Protein 4WKA (pdb70)

Organism: Homo sapiens (NCBI:txid9606)

Secondary structure (DSSP, 8-state):
-EEEEEEETTGGGS-GGG---GGG--TTT-SEEEEEEEEEETTEEE--STTHHHHHHHHHHHHHH-TT-EEEEEEE-TTT-SHHHHHHHTSHHHHHHHHHHHHHHHHHHT-SEEEEE-S-TTSTT--TTHHHHHHHHHHHHHHHHHHHHHHH-SPPPEEEEEEE-SHHHHHHH--HHHHHTT-SEEEEE---SS-TTSSB---SS-SS--TT--GGGGG-SHHHHHHHHHHTT--GGGEEEEEESEEEEEEES-TT--STT-BEEEEPPPPTTT--TTEEEHHHHTT-TT-EEEEETTTTEEEEEETTEEEE---HHHHHHHHHHHHHTT-SEEEEE-GGGS-TTSSSSSS-SSHHHHHHHHHTT----

Structure (mmCIF, N/CA/C/O backbone):
data_4WKA
#
_entry.id   4WKA
#
_cell.length_a   85.327
_cell.length_b   103.701
_cell.length_c   41.688
_cell.angle_alpha   90.00
_cell.angle_beta   90.00
_cell.angle_gamma   90.00
#
_symmetry.space_group_name_H-M   'P 21 21 2'
#
loop_
_entity.id
_entity.type
_entity.pdbx_description
1 polymer Chitotriosidase-1
2 non-polymer 'L(+)-TARTARIC ACID'
3 water water
#
loop_
_atom_site.group_PDB
_atom_site.id
_atom_site.type_symbol
_atom_site.label_atom_id
_atom_site.label_alt_id
_atom_site.label_comp_id
_atom_site.label_asym_id
_atom_site.label_entity_id
_atom_site.label_seq_id
_atom_site.pdbx_PDB_ins_code
_atom_site.Cartn_x
_atom_site.Cartn_y
_atom_site.Cartn_z
_atom_site.occupancy
_atom_site.B_iso_or_equiv
_atom_site.auth_seq_id
_atom_site.auth_comp_id
_atom_site.auth_asym_id
_atom_site.auth_atom_id
_atom_site.pdbx_PDB_model_num
ATOM 1 N N . ALA A 1 1 ? 20.300 26.226 0.802 1.00 13.94 22 ALA A N 1
ATOM 2 C CA . ALA A 1 1 ? 19.913 26.850 2.057 1.00 11.48 22 ALA A CA 1
ATOM 3 C C . ALA A 1 1 ? 18.508 26.427 2.434 1.00 9.98 22 ALA A C 1
ATOM 4 O O . ALA A 1 1 ? 17.651 26.257 1.573 1.00 11.45 22 ALA A O 1
ATOM 10 N N . LYS A 1 2 ? 18.277 26.297 3.738 1.00 8.15 23 LYS A N 1
ATOM 11 C CA . LYS A 1 2 ? 16.948 26.118 4.294 1.00 8.11 23 LYS A CA 1
ATOM 12 C C . LYS A 1 2 ? 16.451 27.395 4.951 1.00 6.79 23 LYS A C 1
ATOM 13 O O . LYS A 1 2 ? 17.236 28.166 5.514 1.00 7.25 23 LYS A O 1
ATOM 32 N N . LEU A 1 3 ? 15.133 27.570 4.905 1.00 6.55 24 LEU A N 1
ATOM 33 C CA . LEU A 1 3 ? 14.437 28.567 5.711 1.00 6.34 24 LEU A CA 1
ATOM 34 C C . LEU A 1 3 ? 13.325 27.800 6.430 1.00 5.96 24 LEU A C 1
ATOM 35 O O . LEU A 1 3 ? 12.337 27.396 5.817 1.00 6.59 24 LEU A O 1
ATOM 51 N N . VAL A 1 4 ? 13.550 27.570 7.717 1.00 6.00 25 VAL A N 1
ATOM 52 C CA . VAL A 1 4 ? 12.686 26.746 8.560 1.00 5.82 25 VAL A CA 1
ATOM 53 C C . VAL A 1 4 ? 11.807 27.679 9.366 1.00 5.84 25 VAL A C 1
ATOM 54 O O . VAL A 1 4 ? 12.320 28.510 10.097 1.00 7.59 25 VAL A O 1
ATOM 67 N N . CYS A 1 5 ? 10.493 27.549 9.258 1.00 5.80 26 CYS A N 1
ATOM 68 C CA . CYS A 1 5 ? 9.586 28.486 9.930 1.00 5.83 26 CYS A CA 1
ATOM 69 C C . CYS A 1 5 ? 8.623 27.754 10.831 1.00 5.73 26 CYS A C 1
ATOM 70 O O . CYS A 1 5 ? 7.998 26.788 10.388 1.00 6.38 26 CYS A O 1
ATOM 77 N N . TYR A 1 6 ? 8.452 28.251 12.052 1.00 5.70 27 TYR A N 1
ATOM 78 C CA . TYR A 1 6 ? 7.467 27.687 12.964 1.00 5.69 27 TYR A CA 1
ATOM 79 C C . TYR A 1 6 ? 6.113 28.389 12.833 1.00 5.57 27 TYR A C 1
ATOM 80 O O . TYR A 1 6 ? 6.002 29.614 12.905 1.00 6.50 27 TYR A O 1
ATOM 98 N N . PHE A 1 7 ? 5.092 27.551 12.689 1.00 5.88 28 PHE A N 1
ATOM 99 C CA . PHE A 1 7 ? 3.679 27.879 12.877 1.00 5.96 28 PHE A CA 1
ATOM 100 C C . PHE A 1 7 ? 3.307 27.533 14.312 1.00 6.00 28 PHE A C 1
ATOM 101 O O . PHE A 1 7 ? 3.778 26.526 14.835 1.00 6.60 28 PHE A O 1
ATOM 118 N N . THR A 1 8 ? 2.458 28.347 14.940 1.00 6.03 29 THR A N 1
ATOM 119 C CA . THR A 1 8 ? 1.995 28.030 16.285 1.00 5.86 29 THR A CA 1
ATOM 120 C C . THR A 1 8 ? 0.477 27.889 16.283 1.00 6.17 29 THR A C 1
ATOM 121 O O . THR A 1 8 ? -0.236 28.717 15.717 1.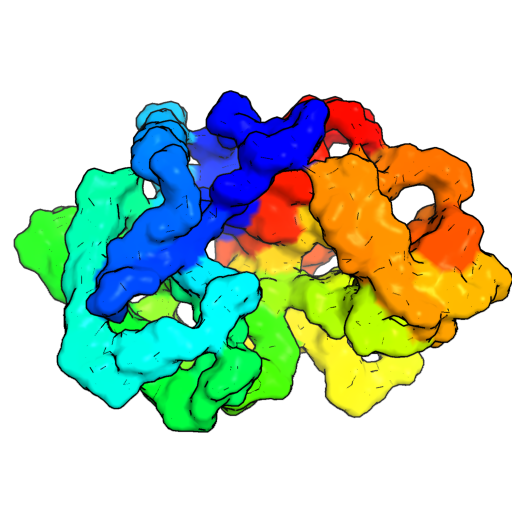00 6.76 29 THR A O 1
ATOM 132 N N . ASN A 1 9 ? -0.005 26.825 16.935 1.00 6.41 30 ASN A N 1
ATOM 133 C CA . ASN A 1 9 ? -1.423 26.480 16.887 1.00 6.62 30 ASN A CA 1
ATOM 134 C C . ASN A 1 9 ? -2.273 27.214 17.920 1.00 6.77 30 ASN A C 1
ATOM 135 O O . ASN A 1 9 ? -3.459 26.930 18.049 1.00 7.44 30 ASN A O 1
ATOM 146 N N . TRP A 1 10 ? -1.685 28.218 18.579 1.00 6.94 31 TRP A N 1
ATOM 147 C CA . TRP A 1 10 ? -2.432 29.111 19.452 1.00 7.12 31 TRP A CA 1
ATOM 148 C C . TRP A 1 10 ? -2.533 30.535 18.897 1.00 7.07 31 TRP A C 1
ATOM 149 O O . TRP A 1 10 ? -3.246 31.367 19.463 1.00 7.52 31 TRP A O 1
ATOM 160 N N . ALA A 1 11 ? -1.843 30.839 17.798 1.00 6.84 32 ALA A N 1
ATOM 161 C CA . ALA A 1 11 ? -1.907 32.175 17.226 1.00 7.16 32 ALA A CA 1
ATOM 162 C C . ALA A 1 11 ? -3.307 32.490 16.684 1.00 7.18 32 ALA A C 1
ATOM 163 O O . ALA A 1 11 ? -3.689 33.664 16.597 1.00 7.62 32 ALA A O 1
ATOM 170 N N . GLN A 1 12 ? -4.071 31.444 16.373 1.00 7.08 33 GLN A N 1
ATOM 171 C CA . GLN A 1 12 ? -5.459 31.577 15.938 1.00 7.51 33 GLN A CA 1
ATOM 172 C C . GLN A 1 12 ? -6.359 32.192 16.997 1.00 7.65 33 GLN A C 1
ATOM 173 O O . GLN A 1 12 ? -7.486 32.569 16.678 1.00 8.69 33 GLN A O 1
ATOM 187 N N . TYR A 1 13 ? -5.895 32.294 18.240 1.00 7.85 34 TYR A N 1
ATOM 188 C CA . TYR A 1 13 ? -6.722 32.805 19.326 1.00 8.29 34 TYR A CA 1
ATOM 189 C C . TYR A 1 13 ? -6.443 34.255 19.665 1.00 9.14 34 TYR A C 1
ATOM 190 O O . TYR A 1 13 ? -7.113 34.811 20.530 1.00 10.60 34 TYR A O 1
ATOM 208 N N . ARG A 1 14 ? -5.484 34.887 18.989 1.00 8.50 35 ARG A N 1
ATOM 209 C CA . ARG A 1 14 ? -5.275 36.317 19.170 1.00 8.83 35 ARG A CA 1
ATOM 210 C C . ARG A 1 14 ? -6.396 37.092 18.485 1.00 9.40 35 ARG A C 1
ATOM 211 O O . ARG A 1 14 ? -7.058 36.590 17.584 1.00 10.59 35 ARG A O 1
ATOM 232 N N . GLN A 1 15 ? -6.589 38.326 18.922 1.00 10.11 36 GLN A N 1
ATOM 233 C CA . GLN A 1 15 ? -7.701 39.135 18.447 1.00 10.88 36 GLN A CA 1
ATOM 234 C C . GLN A 1 15 ? -7.324 40.010 17.261 1.00 11.15 36 GLN A C 1
ATOM 235 O O . GLN A 1 15 ? -6.157 40.332 17.025 1.00 11.31 36 GLN A O 1
ATOM 249 N N . GLY A 1 16 ? -8.351 40.416 16.529 1.00 11.97 37 GLY A N 1
ATOM 250 C CA . GLY A 1 16 ? -8.200 41.415 15.499 1.00 12.64 37 GLY A CA 1
ATOM 251 C C . GLY A 1 16 ? -7.223 40.991 14.428 1.00 12.09 37 GLY A C 1
ATOM 252 O O . GLY A 1 16 ? -7.179 39.829 14.018 1.00 12.17 37 GLY A O 1
ATOM 256 N N A GLU A 1 17 ? -6.424 41.959 13.991 0.48 12.27 38 GLU A N 1
ATOM 257 N N B GLU A 1 17 ? -6.424 41.934 13.944 0.52 12.16 38 GLU A N 1
ATOM 258 C CA A GLU A 1 17 ? -5.490 41.768 12.897 0.48 12.11 38 GLU A CA 1
ATOM 259 C CA B GLU A 1 17 ? -5.550 41.638 12.821 0.52 11.85 38 GLU A CA 1
ATOM 260 C C A GLU A 1 17 ? -4.405 40.751 13.239 0.48 10.86 38 GLU A C 1
ATOM 261 C C B GLU A 1 17 ? -4.324 40.812 13.229 0.52 11.07 38 GLU A C 1
ATOM 262 O O A GLU A 1 17 ? -3.816 40.147 12.339 0.48 10.43 38 GLU A O 1
ATOM 263 O O B GLU A 1 17 ? -3.553 40.401 12.359 0.52 11.26 38 GLU A O 1
ATOM 286 N N . ALA A 1 18 ? -4.143 40.572 14.531 1.00 10.19 39 ALA A N 1
ATOM 287 C CA . ALA A 1 18 ? -3.095 39.671 14.995 1.00 9.32 39 ALA A CA 1
ATOM 288 C C . ALA A 1 18 ? -3.509 38.204 14.929 1.00 8.57 39 ALA A C 1
ATOM 289 O O . ALA A 1 18 ? -2.677 37.321 15.113 1.00 8.51 39 ALA A O 1
ATOM 297 N N . ARG A 1 19 ? -4.788 37.926 14.684 1.00 8.72 40 ARG A N 1
ATOM 298 C CA . ARG A 1 19 ? -5.248 36.548 14.600 1.00 8.58 40 ARG A CA 1
ATOM 299 C C . ARG A 1 19 ? -4.627 35.888 13.380 1.00 8.47 40 ARG A C 1
ATOM 300 O O . ARG A 1 19 ? -4.752 36.390 12.270 1.00 9.91 40 ARG A O 1
ATOM 321 N N . PHE A 1 20 ? -3.954 34.757 13.580 1.00 8.13 41 PHE A N 1
ATOM 322 C CA . PHE A 1 20 ? -3.288 34.051 12.492 1.00 8.01 41 PHE A CA 1
ATOM 323 C C . PHE A 1 20 ? -4.149 32.871 12.083 1.00 8.34 41 PHE A C 1
ATOM 324 O O . PHE A 1 20 ? -4.395 31.975 12.895 1.00 8.90 41 PHE A O 1
ATOM 341 N N . LEU A 1 21 ? -4.603 32.891 10.839 1.00 9.12 42 LEU A N 1
ATOM 342 C CA . LEU A 1 21 ? -5.513 31.877 10.313 1.00 9.71 42 LEU A CA 1
ATOM 343 C C . LEU A 1 21 ? -4.867 31.178 9.121 1.00 9.58 42 LEU A C 1
ATOM 344 O O . LEU A 1 21 ? -3.847 31.618 8.603 1.00 9.08 42 LEU A O 1
ATOM 360 N N . PRO A 1 22 ? -5.456 30.078 8.663 1.00 10.39 43 PRO A N 1
ATOM 361 C CA . PRO A 1 22 ? -4.843 29.364 7.542 1.00 11.28 43 PRO A CA 1
ATOM 362 C C . PRO A 1 22 ? -4.603 30.213 6.308 1.00 11.01 43 PRO A C 1
ATOM 363 O O . PRO A 1 22 ? -3.623 29.972 5.616 1.00 11.17 43 PRO A O 1
ATOM 374 N N . LYS A 1 23 ? -5.457 31.193 6.044 1.00 11.39 44 LYS A N 1
ATOM 375 C CA . LYS A 1 23 ? -5.264 32.061 4.892 1.00 12.23 44 LYS A CA 1
ATOM 376 C C . LYS A 1 23 ? -3.947 32.836 4.957 1.00 11.24 44 LYS A C 1
ATOM 377 O O . LYS A 1 23 ? -3.471 33.333 3.941 1.00 12.66 44 LYS A O 1
ATOM 396 N N A ASP A 1 24 ? -3.373 32.942 6.154 0.99 9.99 45 ASP A N 1
ATOM 397 N N B ASP A 1 24 ? -3.368 32.930 6.149 0.01 10.91 45 ASP A N 1
ATOM 398 C CA A ASP A 1 24 ? -2.135 33.680 6.334 0.99 9.81 45 ASP A CA 1
ATOM 399 C CA B ASP A 1 24 ? -2.134 33.684 6.343 0.01 10.62 45 ASP A CA 1
ATOM 400 C C A ASP A 1 24 ? -0.899 32.852 6.044 0.99 9.78 45 ASP A C 1
ATOM 401 C C B ASP A 1 24 ? -0.892 32.857 6.009 0.01 10.34 45 ASP A C 1
ATOM 402 O O A ASP A 1 24 ? 0.199 33.401 5.969 0.99 11.04 45 ASP A O 1
ATOM 403 O O B ASP A 1 24 ? 0.203 33.404 5.873 0.01 10.34 45 ASP A O 1
ATOM 420 N N . LEU A 1 25 ? -1.063 31.544 5.879 1.00 10.04 46 LEU A N 1
ATOM 421 C CA . LEU A 1 25 ? 0.033 30.675 5.487 1.00 10.44 46 LEU A CA 1
ATOM 422 C C . LEU A 1 25 ? 0.395 30.934 4.039 1.00 10.77 46 LEU A C 1
ATOM 423 O O . LEU A 1 25 ? -0.479 31.045 3.182 1.00 12.56 46 LEU A O 1
ATOM 440 N N . ASP A 1 26 ? 1.681 31.054 3.780 1.00 9.76 47 ASP A N 1
ATOM 441 C CA . ASP A 1 26 ? 2.197 31.240 2.437 1.00 9.92 47 ASP A CA 1
ATOM 442 C C . ASP A 1 26 ? 2.992 29.994 2.076 1.00 9.72 47 ASP A C 1
ATOM 443 O O . ASP A 1 26 ? 4.034 29.746 2.661 1.00 9.92 47 ASP A O 1
ATOM 452 N N . PRO A 1 27 ? 2.515 29.210 1.102 1.00 9.79 48 PRO A N 1
ATOM 453 C CA . PRO A 1 27 ? 3.192 27.946 0.790 1.00 10.04 48 PRO A CA 1
ATOM 454 C C . PRO A 1 27 ? 4.644 28.072 0.348 1.00 9.40 48 PRO A C 1
ATOM 455 O O . PRO A 1 27 ? 5.388 27.101 0.463 1.00 10.49 48 PRO A O 1
ATOM 466 N N A SER A 1 28 ? 5.054 29.224 -0.166 0.53 9.56 49 SER A N 1
ATOM 467 N N B SER A 1 28 ? 5.023 29.249 -0.141 0.47 9.39 49 SER A N 1
ATOM 468 C CA A SER A 1 28 ? 6.409 29.345 -0.703 0.53 10.17 49 SER A CA 1
ATOM 469 C CA B SER A 1 28 ? 6.328 29.439 -0.760 0.47 9.74 49 SER A CA 1
ATOM 470 C C A SER A 1 28 ? 7.253 30.386 0.033 0.53 8.86 49 SER A C 1
ATOM 471 C C B SER A 1 28 ? 7.280 30.311 0.067 0.47 8.50 49 SER A C 1
ATOM 472 O O A SER A 1 28 ? 8.286 30.824 -0.482 0.53 9.42 49 SER A O 1
ATOM 473 O O B SER A 1 28 ? 8.427 30.518 -0.333 0.47 8.47 49 SER A O 1
ATOM 488 N N . LEU A 1 29 ? 6.843 30.764 1.240 1.00 8.20 50 LEU A N 1
ATOM 489 C CA . LEU A 1 2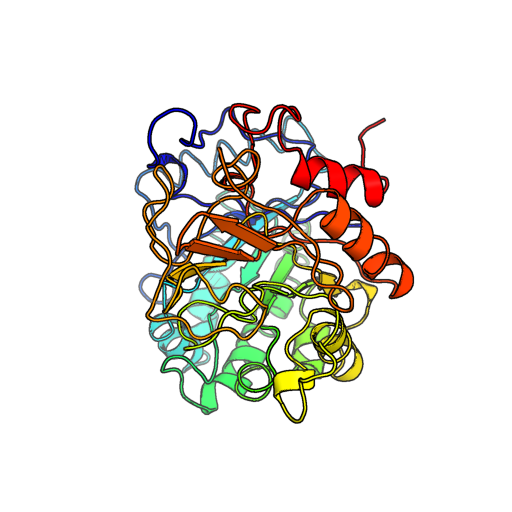9 ? 7.669 31.637 2.074 1.00 7.99 50 LEU A CA 1
ATOM 490 C C . LEU A 1 29 ? 8.915 30.917 2.612 1.00 7.68 50 LEU A C 1
ATOM 491 O O . LEU A 1 29 ? 10.007 31.486 2.627 1.00 8.36 50 LEU A O 1
ATOM 508 N N . CYS A 1 30 ? 8.724 29.686 3.083 1.00 7.64 51 CYS A N 1
ATOM 509 C CA . CYS A 1 30 ? 9.762 28.905 3.738 1.00 7.41 51 CYS A CA 1
ATOM 510 C C . CYS A 1 30 ? 9.997 27.603 2.977 1.00 7.51 51 CYS A C 1
ATOM 511 O O . CYS A 1 30 ? 9.150 27.166 2.199 1.00 9.45 51 CYS A O 1
ATOM 518 N N . THR A 1 31 ? 11.136 26.966 3.233 1.00 7.04 52 THR A N 1
ATOM 519 C CA . THR A 1 31 ? 11.414 25.656 2.667 1.00 7.29 52 THR A CA 1
ATOM 520 C C . THR A 1 31 ? 10.867 24.529 3.541 1.00 6.89 52 THR A C 1
ATOM 521 O O . THR A 1 31 ? 10.537 23.452 3.037 1.00 7.52 52 THR A O 1
ATOM 532 N N . HIS A 1 32 ? 10.820 24.771 4.843 1.00 6.72 53 HIS A N 1
ATOM 533 C CA . HIS A 1 32 ? 10.386 23.797 5.840 1.00 7.05 53 HIS A CA 1
ATOM 534 C C . HIS A 1 32 ? 9.449 24.530 6.784 1.00 6.82 53 HIS A C 1
ATOM 535 O O . HIS A 1 32 ? 9.797 25.601 7.280 1.00 8.08 53 HIS A O 1
ATOM 550 N N A LEU A 1 33 ? 8.289 23.943 7.038 0.58 6.50 54 LEU A N 1
ATOM 551 N N B LEU A 1 33 ? 8.251 23.979 6.992 0.42 6.51 54 LEU A N 1
ATOM 552 C CA A LEU A 1 33 ? 7.293 24.531 7.905 0.58 6.38 54 LEU A CA 1
ATOM 553 C CA B LEU A 1 33 ? 7.291 24.526 7.954 0.42 6.47 54 LEU A CA 1
ATOM 554 C C A LEU A 1 33 ? 7.123 23.540 9.053 0.58 6.52 54 LEU A C 1
ATOM 555 C C B LEU A 1 33 ? 7.045 23.546 9.073 0.42 6.48 54 LEU A C 1
ATOM 556 O O A LEU A 1 33 ? 6.912 22.354 8.803 0.58 7.16 54 LEU A O 1
ATOM 557 O O B LEU A 1 33 ? 6.609 22.408 8.837 0.42 7.14 54 LEU A O 1
ATOM 588 N N . ILE A 1 34 ? 7.287 24.017 10.293 1.00 6.13 55 ILE A N 1
ATOM 589 C CA . ILE A 1 34 ? 7.196 23.167 11.478 1.00 6.01 55 ILE A CA 1
ATOM 590 C C . ILE A 1 34 ? 5.972 23.584 12.305 1.00 5.75 55 ILE A C 1
ATOM 591 O O . ILE A 1 34 ? 5.794 24.756 12.622 1.00 6.59 55 ILE A O 1
ATOM 608 N N . TYR A 1 35 ? 5.147 22.596 12.627 1.00 5.98 56 TYR A N 1
ATOM 609 C CA . TYR A 1 35 ? 3.905 22.788 13.350 1.00 5.99 56 TYR A CA 1
ATOM 610 C C . TYR A 1 35 ? 4.143 22.677 14.860 1.00 6.00 56 TYR A C 1
ATOM 611 O O . TYR A 1 35 ? 4.429 21.592 15.366 1.00 6.27 56 TYR A O 1
ATOM 629 N N . ALA A 1 36 ? 4.016 23.793 15.568 1.00 5.94 57 ALA A N 1
ATOM 630 C CA . ALA A 1 36 ? 4.152 23.813 17.025 1.00 5.90 57 ALA A CA 1
ATOM 631 C C . ALA A 1 36 ? 2.750 23.862 17.622 1.00 6.42 57 ALA A C 1
ATOM 632 O O . ALA A 1 36 ? 2.019 24.824 17.367 1.00 7.13 57 ALA A O 1
ATOM 639 N N . PHE A 1 37 ? 2.313 22.877 18.406 1.00 7.06 58 PHE A N 1
ATOM 640 C CA . PHE A 1 37 ? 3.029 21.695 18.877 1.00 7.25 58 PHE A CA 1
ATOM 641 C C . PHE A 1 37 ? 2.052 20.529 18.973 1.00 7.60 58 PHE A C 1
ATOM 642 O O . PHE A 1 37 ? 0.852 20.703 19.189 1.00 8.49 58 PHE A O 1
ATOM 659 N N . ALA A 1 38 ? 2.610 19.332 18.861 1.00 7.54 59 ALA A N 1
ATOM 660 C CA . ALA A 1 38 ? 1.991 18.123 19.379 1.00 7.85 59 ALA A CA 1
ATOM 661 C C . ALA A 1 38 ? 2.410 17.930 20.837 1.00 7.76 59 ALA A C 1
ATOM 662 O O . ALA A 1 38 ? 3.380 18.526 21.331 1.00 8.14 59 ALA A O 1
ATOM 669 N N . GLY A 1 39 ? 1.653 17.063 21.499 1.00 8.44 60 GLY A N 1
ATOM 670 C CA . GLY A 1 39 ? 1.918 16.653 22.857 1.00 9.25 60 GLY A CA 1
ATOM 671 C C . GLY A 1 39 ? 2.034 15.154 22.932 1.00 9.24 60 GLY A C 1
ATOM 672 O O . GLY A 1 39 ? 2.379 14.490 21.947 1.00 9.62 60 GLY A O 1
ATOM 676 N N A MET A 1 40 ? 1.745 14.619 24.108 0.82 9.57 61 MET A N 1
ATOM 677 N N B MET A 1 40 ? 1.740 14.616 24.113 0.18 10.11 61 MET A N 1
ATOM 678 C CA A MET A 1 40 ? 1.940 13.217 24.356 0.82 10.32 61 MET A CA 1
ATOM 679 C CA B MET A 1 40 ? 1.991 13.214 24.404 0.18 11.11 61 MET A CA 1
ATOM 680 C C A MET A 1 40 ? 0.868 12.741 25.316 0.82 10.37 61 MET A C 1
ATOM 681 C C B MET A 1 40 ? 0.960 12.675 25.398 0.18 10.93 61 MET A C 1
ATOM 682 O O A MET A 1 40 ? 0.550 13.443 26.269 0.82 10.81 61 MET A O 1
ATOM 683 O O B MET A 1 40 ? 0.743 13.270 26.452 0.18 10.85 61 MET A O 1
ATOM 710 N N . THR A 1 41 ? 0.331 11.551 25.052 1.00 10.85 62 THR A N 1
ATOM 711 C CA . THR A 1 41 ? -0.677 10.921 25.889 1.00 11.97 62 THR A CA 1
ATOM 712 C C . THR A 1 41 ? -0.306 9.444 26.010 1.00 11.78 62 THR A C 1
ATOM 713 O O . THR A 1 41 ? -0.217 8.743 25.001 1.00 11.84 62 THR A O 1
ATOM 725 N N . ASN A 1 42 ? -0.043 8.993 27.233 1.00 12.01 63 ASN A N 1
ATOM 726 C CA . ASN A 1 42 ? 0.408 7.626 27.466 1.00 12.81 63 ASN A CA 1
ATOM 727 C C . ASN A 1 42 ? 1.576 7.267 26.554 1.00 11.70 63 ASN A C 1
ATOM 728 O O . ASN A 1 42 ? 1.626 6.186 25.967 1.00 12.09 63 ASN A O 1
ATOM 739 N N . HIS A 1 43 ? 2.519 8.207 26.460 1.00 10.77 64 HIS A N 1
ATOM 740 C CA . HIS A 1 43 ? 3.779 8.032 25.732 1.00 10.70 64 HIS A CA 1
ATOM 741 C C . HIS A 1 43 ? 3.597 8.002 24.221 1.00 10.92 64 HIS A C 1
ATOM 742 O O . HIS A 1 43 ? 4.517 7.617 23.516 1.00 12.00 64 HIS A O 1
ATOM 757 N N . GLN A 1 44 ? 2.432 8.427 23.729 1.00 10.86 65 GLN A N 1
ATOM 758 C CA . GLN A 1 44 ? 2.146 8.424 22.297 1.00 11.22 65 GLN A CA 1
ATOM 759 C C . GLN A 1 44 ? 1.894 9.845 21.804 1.00 10.68 65 GLN A C 1
ATOM 760 O O . GLN A 1 44 ? 1.302 10.654 22.503 1.00 11.31 65 GLN A O 1
ATOM 768 N N . LEU A 1 45 ? 2.337 10.132 20.588 1.00 10.17 66 LEU A N 1
ATOM 769 C CA . LEU A 1 45 ? 2.152 11.443 19.995 1.00 10.13 66 LEU A CA 1
ATOM 770 C C . LEU A 1 45 ? 0.659 11.774 19.906 1.00 10.41 66 LEU A C 1
ATOM 771 O O . LEU A 1 45 ? -0.144 10.927 19.503 1.00 11.65 66 LEU A O 1
ATOM 787 N N . SER A 1 46 ? 0.296 13.013 20.250 1.00 10.40 67 SER A N 1
ATOM 788 C CA . SER A 1 46 ? -1.103 13.406 20.268 1.00 11.13 67 SER A CA 1
ATOM 789 C C . SER A 1 46 ? -1.290 14.903 19.985 1.00 10.05 67 SER A C 1
ATOM 790 O O . SER A 1 46 ? -0.357 15.704 20.111 1.00 10.54 67 SER A O 1
ATOM 798 N N . THR A 1 47 ? -2.495 15.255 19.550 1.00 10.03 68 THR A N 1
ATOM 799 C CA . THR A 1 47 ? -2.832 16.646 19.298 1.00 9.72 68 THR A CA 1
ATOM 800 C C . THR A 1 47 ? -2.977 17.429 20.613 1.00 9.74 68 THR A C 1
ATOM 801 O O . THR A 1 47 ? -3.170 16.855 21.686 1.00 11.62 68 THR A O 1
ATOM 812 N N . THR A 1 48 ? -2.882 18.755 20.500 1.00 8.88 69 THR A N 1
ATOM 813 C CA . THR A 1 48 ? -3.009 19.650 21.646 1.00 9.08 69 THR A CA 1
ATOM 814 C C . THR A 1 48 ? -4.149 20.660 21.533 1.00 9.33 69 THR A C 1
ATOM 815 O O . THR A 1 48 ? -4.564 21.194 22.556 1.00 11.23 69 THR A O 1
ATOM 826 N N . GLU A 1 49 ? -4.618 20.951 20.319 1.00 8.11 70 GLU A N 1
ATOM 827 C CA . GLU A 1 49 ? -5.735 21.872 20.132 1.00 8.07 70 GLU A CA 1
ATOM 828 C C . GLU A 1 49 ? -6.888 21.159 19.445 1.00 8.05 70 GLU A C 1
ATOM 829 O O . GLU A 1 49 ? -6.696 20.255 18.628 1.00 8.30 70 GLU A O 1
ATOM 841 N N A TRP A 1 50 ? -8.096 21.581 19.786 0.28 8.00 71 TRP A N 1
ATOM 842 N N B TRP A 1 50 ? -8.087 21.649 19.764 0.72 8.36 71 TRP A N 1
ATOM 843 C CA A TRP A 1 50 ? -9.315 20.929 19.323 0.28 7.83 71 TRP A CA 1
ATOM 844 C CA B TRP A 1 50 ? -9.374 21.079 19.343 0.72 8.63 71 TRP A CA 1
ATOM 845 C C A TRP A 1 50 ? -9.399 20.812 17.800 0.28 7.87 71 TRP A C 1
ATOM 846 C C B TRP A 1 50 ? -9.511 20.923 17.832 0.72 8.30 71 TRP A C 1
ATOM 847 O O A TRP A 1 50 ? -9.986 19.849 17.294 0.28 8.10 71 TRP A O 1
ATOM 848 O O B TRP A 1 50 ? -10.257 20.051 17.371 0.72 8.83 71 TRP A O 1
ATOM 889 N N . ASN A 1 51 ? -8.813 21.763 17.071 1.00 7.61 72 ASN A N 1
ATOM 890 C CA . ASN A 1 51 ? -8.895 21.762 15.616 1.00 7.48 72 ASN A CA 1
ATOM 891 C C . ASN A 1 51 ? -7.559 21.428 14.960 1.00 7.56 72 ASN A C 1
ATOM 892 O O . ASN A 1 51 ? -7.382 21.689 13.765 1.00 7.84 72 ASN A O 1
ATOM 904 N N . ASP A 1 52 ? -6.634 20.796 15.685 1.00 7.55 73 ASP A N 1
ATOM 905 C CA . ASP A 1 52 ? -5.372 20.437 15.045 1.00 7.57 73 ASP A CA 1
ATOM 906 C C . ASP A 1 52 ? -5.580 19.611 13.774 1.00 8.08 73 ASP A C 1
ATOM 907 O O . ASP A 1 52 ? -4.861 19.818 12.811 1.00 8.52 73 ASP A O 1
ATOM 916 N N A GLU A 1 53 ? -6.527 18.676 13.725 0.50 7.85 74 GLU A N 1
ATOM 917 N N B GLU A 1 53 ? -6.550 18.703 13.788 0.50 8.75 74 GLU A N 1
ATOM 918 C CA A GLU A 1 53 ? -6.623 17.856 12.518 0.50 8.33 74 GLU A CA 1
ATOM 919 C CA B GLU A 1 53 ? -6.778 17.842 12.651 0.50 9.74 74 GLU A CA 1
ATOM 920 C C A GLU A 1 53 ? -7.168 18.656 11.330 0.50 8.48 74 GLU A C 1
ATOM 921 C C B GLU A 1 53 ? -7.125 18.676 11.406 0.50 8.93 74 GLU A C 1
ATOM 922 O O A GLU A 1 53 ? -6.879 18.326 10.181 0.50 8.94 74 GLU A O 1
ATOM 923 O O B GLU A 1 53 ? -6.644 18.399 10.307 0.50 9.16 74 GLU A O 1
ATOM 946 N N . THR A 1 54 ? -7.946 19.704 11.591 1.00 8.53 75 THR A N 1
ATOM 947 C CA . THR A 1 54 ? -8.301 20.645 10.534 1.00 8.76 75 THR A CA 1
ATOM 948 C C . THR A 1 54 ? -7.039 21.355 10.034 1.00 8.08 75 THR A C 1
ATOM 949 O O . THR A 1 54 ? -6.812 21.488 8.839 1.00 8.94 75 THR A O 1
ATOM 961 N N . LEU A 1 55 ? -6.220 21.823 10.964 1.00 8.13 76 LEU A N 1
ATOM 962 C CA . LEU A 1 55 ? -5.023 22.572 10.617 1.00 8.00 76 LEU A CA 1
ATOM 963 C C . LEU A 1 55 ? -3.959 21.692 9.963 1.00 7.88 76 LEU A C 1
ATOM 964 O O . LEU A 1 55 ? -3.255 22.156 9.063 1.00 8.53 76 LEU A O 1
ATOM 980 N N . TYR A 1 56 ? -3.863 20.429 10.366 1.00 7.96 77 TYR A N 1
ATOM 981 C CA . TYR A 1 56 ? -2.951 19.521 9.689 1.00 8.49 77 TYR A CA 1
ATOM 982 C C . TYR A 1 56 ? -3.322 19.408 8.209 1.00 9.16 77 TYR A C 1
ATOM 983 O O . TYR A 1 56 ? -2.447 19.355 7.345 1.00 9.84 77 TYR A O 1
ATOM 1001 N N A GLN A 1 57 ? -4.611 19.370 7.897 0.56 9.00 78 GLN A N 1
ATOM 1002 N N B GLN A 1 57 ? -4.621 19.335 7.932 0.44 9.78 78 GLN A N 1
ATOM 1003 C CA A GLN A 1 57 ? -5.017 19.321 6.498 0.56 9.52 78 GLN A CA 1
ATOM 1004 C CA B GLN A 1 57 ? -5.103 19.255 6.562 0.44 10.73 78 GLN A CA 1
ATOM 1005 C C A GLN A 1 57 ? -4.738 20.630 5.768 0.56 8.88 78 GLN A C 1
ATOM 1006 C C B GLN A 1 57 ? -4.667 20.485 5.777 0.44 10.62 78 GLN A C 1
ATOM 1007 O O A GLN A 1 57 ? -4.426 20.619 4.574 0.56 9.55 78 GLN A O 1
ATOM 1008 O O B GLN A 1 57 ? -4.126 20.366 4.678 0.44 10.77 78 GLN A O 1
ATOM 1035 N N A GLU A 1 58 ? -4.827 21.759 6.469 0.56 8.04 79 GLU A N 1
ATOM 1036 N N B GLU A 1 58 ? -4.887 21.665 6.352 0.44 10.80 79 GLU A N 1
ATOM 1037 C CA A GLU A 1 58 ? -4.403 23.023 5.865 0.56 8.17 79 GLU A CA 1
ATOM 1038 C CA B GLU A 1 58 ? -4.493 22.916 5.710 0.44 11.25 79 GLU A CA 1
ATOM 1039 C C A GLU A 1 58 ? -2.919 22.964 5.485 0.56 8.15 79 GLU A C 1
ATOM 1040 C C B GLU A 1 58 ? -2.982 22.988 5.542 0.44 10.37 79 GLU A C 1
ATOM 1041 O O A GLU A 1 58 ? -2.518 23.526 4.464 0.56 8.71 79 GLU A O 1
ATOM 1042 O O B GLU A 1 58 ? -2.482 23.240 4.447 0.44 10.42 79 GLU A O 1
ATOM 1065 N N A PHE A 1 59 ? -2.098 22.315 6.315 0.56 7.50 80 PHE A N 1
ATOM 1066 N N B PHE A 1 59 ? -2.270 22.771 6.647 0.44 9.40 80 PHE A N 1
ATOM 1067 C CA A PHE A 1 59 ? -0.683 22.118 5.989 0.56 8.00 80 PHE A CA 1
ATOM 1068 C CA B PHE A 1 59 ? -0.816 22.913 6.723 0.44 8.93 80 PHE A CA 1
ATOM 1069 C C A PHE A 1 59 ? -0.546 21.290 4.710 0.56 8.54 80 PHE A C 1
ATOM 1070 C C B PHE A 1 59 ? -0.136 22.030 5.687 0.44 9.03 80 PHE A C 1
ATOM 1071 O O A PHE A 1 59 ? 0.268 21.597 3.835 0.56 8.88 80 PHE A O 1
ATOM 1072 O O B PHE A 1 59 ? 0.650 22.493 4.864 0.44 8.97 80 PHE A O 1
ATOM 1105 N N A ASN A 1 60 ? -1.346 20.241 4.578 0.56 9.07 81 ASN A N 1
ATOM 1106 N N B ASN A 1 60 ? -0.441 20.742 5.741 0.44 9.56 81 ASN A N 1
ATOM 1107 C CA A ASN A 1 60 ? -1.273 19.436 3.367 0.56 9.64 81 ASN A CA 1
ATOM 1108 C CA B ASN A 1 60 ? 0.152 19.800 4.823 0.44 10.36 81 ASN A CA 1
ATOM 1109 C C A ASN A 1 60 ? -1.745 20.186 2.138 0.56 9.96 81 ASN A C 1
ATOM 1110 C C B ASN A 1 60 ? -0.406 19.972 3.428 0.44 10.93 81 ASN A C 1
ATOM 1111 O O A ASN A 1 60 ? -1.228 19.974 1.046 0.56 10.23 81 ASN A O 1
ATOM 1112 O O B ASN A 1 60 ? 0.253 19.638 2.456 0.44 11.54 81 ASN A O 1
ATOM 1133 N N A GLY A 1 61 ? -2.683 21.098 2.322 0.56 9.70 82 GLY A N 1
ATOM 1134 N N B GLY A 1 61 ? -1.602 20.550 3.339 0.44 11.14 82 GLY A N 1
ATOM 1135 C CA A GLY A 1 61 ? -3.095 21.969 1.238 0.56 9.79 82 GLY A CA 1
ATOM 1136 C CA B GLY A 1 61 ? -2.212 20.879 2.064 0.44 11.29 82 GLY A CA 1
ATOM 1137 C C A GLY A 1 61 ? -1.944 22.812 0.720 0.56 9.93 82 GLY A C 1
ATOM 1138 C C B GLY A 1 61 ? -1.466 21.958 1.289 0.44 11.49 82 GLY A C 1
ATOM 1139 O O A GLY A 1 61 ? -1.832 23.051 -0.473 0.56 10.40 82 GLY A O 1
ATOM 1140 O O B GLY A 1 61 ? -1.574 22.022 0.063 0.44 12.08 82 GLY A O 1
ATOM 1147 N N A LEU A 1 62 ? -1.079 23.284 1.611 0.56 9.47 83 LEU A N 1
ATOM 1148 N N B LEU A 1 62 ? -0.709 22.804 1.991 0.44 11.37 83 LEU A N 1
ATOM 1149 C CA A LEU A 1 62 ? 0.116 24.029 1.197 0.56 9.82 83 LEU A CA 1
ATOM 1150 C CA B LEU A 1 62 ? 0.090 23.853 1.345 0.44 11.46 83 LEU A CA 1
ATOM 1151 C C A LEU A 1 62 ? 1.065 23.217 0.318 0.56 10.80 83 LEU A C 1
ATOM 1152 C C B LEU A 1 62 ? 1.018 23.201 0.359 0.44 11.68 83 LEU A C 1
ATOM 1153 O O A LEU A 1 62 ? 1.608 23.760 -0.649 0.56 10.54 83 LEU A O 1
ATOM 1154 O O B LEU A 1 62 ? 1.471 23.808 -0.615 0.44 11.60 83 LEU A O 1
ATOM 1185 N N . LYS A 1 63 ? 1.301 21.942 0.655 1.00 12.37 84 LYS A N 1
ATOM 1186 C CA . LYS A 1 63 ? 2.213 21.130 -0.132 1.00 13.74 84 LYS A CA 1
ATOM 1187 C C . LYS A 1 63 ? 1.642 20.845 -1.505 1.00 14.80 84 LYS A C 1
ATOM 1188 O O . LYS A 1 63 ? 2.403 20.583 -2.430 1.00 15.60 84 LYS A O 1
ATOM 1207 N N . LYS A 1 64 ? 0.321 20.893 -1.661 1.00 14.96 85 LYS A N 1
ATOM 1208 C CA A LYS A 1 64 ? -0.273 20.757 -2.983 0.56 16.05 85 LYS A CA 1
ATOM 1209 C CA B LY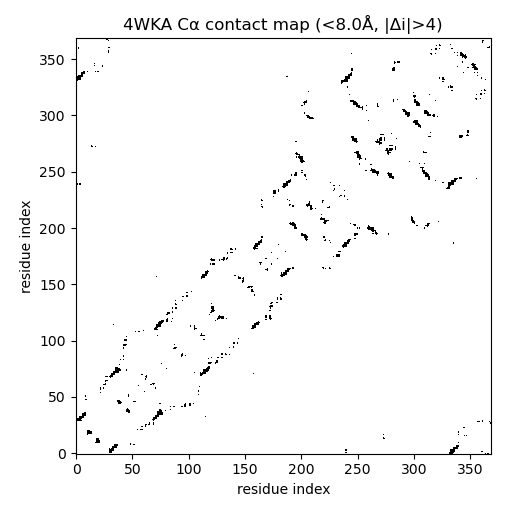S A 1 64 ? -0.276 20.762 -2.985 0.44 16.02 85 LYS A CA 1
ATOM 1210 C C . LYS A 1 64 ? 0.060 21.992 -3.818 1.00 15.72 85 LYS A C 1
ATOM 1211 O O . LYS A 1 64 ? 0.343 21.884 -5.013 1.00 16.85 85 LYS A O 1
ATOM 1246 N N A MET A 1 65 ? 0.038 23.157 -3.169 0.40 15.82 86 MET A N 1
ATOM 1247 N N B MET A 1 65 ? 0.072 23.163 -3.184 0.60 15.35 86 MET A N 1
ATOM 1248 C CA A MET A 1 65 ? 0.361 24.425 -3.822 0.40 15.75 86 MET A CA 1
ATOM 1249 C CA B MET A 1 65 ? 0.381 24.407 -3.890 0.60 14.67 86 MET A CA 1
ATOM 1250 C C A MET A 1 65 ? 1.861 24.499 -4.165 0.40 14.68 86 MET A C 1
ATOM 1251 C C B MET A 1 65 ? 1.886 24.599 -4.136 0.60 14.45 86 MET A C 1
ATOM 1252 O O A MET A 1 65 ? 2.232 24.847 -5.284 0.40 15.24 86 MET A O 1
ATOM 1253 O O B MET A 1 65 ? 2.291 25.188 -5.133 0.60 15.81 86 MET A O 1
ATOM 1280 N N . ASN A 1 66 ? 2.711 24.130 -3.208 1.00 13.16 87 ASN A N 1
ATOM 1281 C CA . ASN A 1 66 ? 4.172 24.164 -3.360 1.00 11.56 87 ASN A CA 1
ATOM 1282 C C . ASN A 1 66 ? 4.694 22.769 -3.066 1.00 10.89 87 ASN A C 1
ATOM 1283 O O . ASN A 1 66 ? 4.992 22.436 -1.912 1.00 10.27 87 ASN A O 1
ATOM 1294 N N A PRO A 1 67 ? 4.770 21.914 -4.094 0.42 11.25 88 PRO A N 1
ATOM 1295 N N B PRO A 1 67 ? 4.862 21.962 -4.125 0.58 11.03 88 PRO A N 1
ATOM 1296 C CA A PRO A 1 67 ? 5.214 20.545 -3.814 0.42 11.75 88 PRO A CA 1
ATOM 1297 C CA B PRO A 1 67 ? 5.258 20.563 -3.969 0.58 11.20 88 PRO A CA 1
ATOM 1298 C C A PRO A 1 67 ? 6.642 20.414 -3.278 0.42 11.56 88 PRO A C 1
ATOM 1299 C C B PRO A 1 67 ? 6.716 20.373 -3.525 0.58 10.98 88 PRO A C 1
ATOM 1300 O O A PRO A 1 67 ? 6.963 19.349 -2.753 0.42 12.37 88 PRO A O 1
ATOM 1301 O O B PRO A 1 67 ? 7.156 19.232 -3.371 0.58 11.36 88 PRO A O 1
ATOM 1322 N N . LYS A 1 68 ? 7.458 21.463 -3.358 1.00 10.53 89 LYS A N 1
ATOM 1323 C CA . LYS A 1 68 ? 8.802 21.410 -2.781 1.00 10.37 89 LYS A CA 1
ATOM 1324 C C . LYS A 1 68 ? 8.798 21.487 -1.252 1.00 9.89 89 LYS A C 1
ATOM 1325 O O . LYS A 1 68 ? 9.780 21.103 -0.606 1.00 10.08 89 LYS A O 1
ATOM 1344 N N . LEU A 1 69 ? 7.729 22.035 -0.684 1.00 9.13 90 LEU A N 1
ATOM 1345 C CA . LEU A 1 69 ? 7.667 22.310 0.743 1.00 8.63 90 LEU A CA 1
ATOM 1346 C C . LEU A 1 69 ? 7.762 21.031 1.553 1.00 8.31 90 LEU A C 1
ATOM 1347 O O . LEU A 1 69 ? 7.144 20.030 1.207 1.00 9.50 90 LEU A O 1
ATOM 1363 N N . LYS A 1 70 ? 8.518 21.080 2.649 1.00 8.10 91 LYS A N 1
ATOM 1364 C CA . LYS A 1 70 ? 8.538 20.002 3.629 1.00 8.30 91 LYS A CA 1
ATOM 1365 C C . LYS A 1 70 ? 7.879 20.481 4.908 1.00 7.74 91 LYS A C 1
ATOM 1366 O O . LYS A 1 70 ? 8.078 21.629 5.314 1.00 8.52 91 LYS A O 1
ATOM 1385 N N . THR A 1 71 ? 7.126 19.594 5.556 1.00 7.20 92 THR A N 1
ATOM 1386 C CA . THR A 1 71 ? 6.506 19.919 6.824 1.00 7.23 92 THR A CA 1
ATOM 1387 C C . THR A 1 71 ? 7.020 18.971 7.909 1.00 7.09 92 THR A C 1
ATOM 1388 O O . THR A 1 71 ? 7.308 17.793 7.663 1.00 7.68 92 THR A O 1
ATOM 1399 N N . LEU A 1 72 ? 7.115 19.500 9.127 1.00 6.55 93 LEU A N 1
ATOM 1400 C CA . LEU A 1 72 ? 7.445 18.688 10.288 1.00 6.34 93 LEU A CA 1
ATOM 1401 C C . LEU A 1 72 ? 6.483 19.046 11.398 1.00 6.06 93 LEU A C 1
ATOM 1402 O O . LEU A 1 72 ? 5.929 20.142 11.429 1.00 6.55 93 LEU A O 1
ATOM 1418 N N . LEU A 1 73 ? 6.298 18.105 12.319 1.00 6.21 94 LEU A N 1
ATOM 1419 C CA . LEU A 1 73 ? 5.482 18.307 13.503 1.00 6.31 94 LEU A CA 1
ATOM 1420 C C . LEU A 1 73 ? 6.431 18.395 14.697 1.00 6.07 94 LEU A C 1
ATOM 1421 O O . LEU A 1 73 ? 7.236 17.481 14.900 1.00 6.62 94 LEU A O 1
ATOM 1437 N N . ALA A 1 74 ? 6.344 19.485 15.464 1.00 5.96 95 ALA A N 1
ATOM 1438 C CA . ALA A 1 74 ? 7.172 19.638 16.656 1.00 6.04 95 ALA A CA 1
ATOM 1439 C C . ALA A 1 74 ? 6.431 19.116 17.876 1.00 6.20 95 ALA A C 1
ATOM 1440 O O . ALA A 1 74 ? 5.242 19.389 18.050 1.00 8.03 95 ALA A O 1
ATOM 1447 N N . ILE A 1 75 ? 7.145 18.402 18.736 1.00 6.77 96 ILE A N 1
ATOM 1448 C CA . ILE A 1 75 ? 6.608 17.971 20.013 1.00 6.89 96 ILE A CA 1
ATOM 1449 C C . ILE A 1 75 ? 7.307 18.713 21.142 1.00 6.97 96 ILE A C 1
ATOM 1450 O O . ILE A 1 75 ? 8.531 18.810 21.187 1.00 7.13 96 ILE A O 1
ATOM 1466 N N . GLY A 1 76 ? 6.500 19.237 22.060 1.00 7.47 97 GLY A N 1
ATOM 1467 C CA . GLY A 1 76 ? 7.015 19.823 23.280 1.00 8.13 97 GLY A CA 1
ATOM 1468 C C . GLY A 1 76 ? 6.782 21.313 23.386 1.00 8.02 97 GLY A C 1
ATOM 1469 O O . GLY A 1 76 ? 5.647 21.783 23.370 1.00 8.32 97 GLY A O 1
ATOM 1473 N N . GLY A 1 77 ? 7.877 22.040 23.514 1.00 8.22 98 GLY A N 1
ATOM 1474 C CA . GLY A 1 77 ? 7.872 23.476 23.727 1.00 8.72 98 GLY A CA 1
ATOM 1475 C C . GLY A 1 77 ? 8.046 23.830 25.189 1.00 9.15 98 GLY A C 1
ATOM 1476 O O . GLY A 1 77 ? 7.972 22.967 26.074 1.00 9.41 98 GLY A O 1
ATOM 1480 N N A TRP A 1 78 ? 8.229 25.114 25.457 0.56 10.55 99 TRP A N 1
ATOM 1481 N N B TRP A 1 78 ? 8.288 25.108 25.451 0.44 9.90 99 TRP A N 1
ATOM 1482 C CA A TRP A 1 78 ? 8.478 25.565 26.819 0.56 11.75 99 TRP A CA 1
ATOM 1483 C CA B TRP A 1 78 ? 8.578 25.576 26.804 0.44 10.62 99 TRP A CA 1
ATOM 1484 C C A TRP A 1 78 ? 7.350 25.189 27.772 0.56 11.35 99 TRP A C 1
ATOM 1485 C C B TRP A 1 78 ? 7.460 25.243 27.786 0.44 10.42 99 TRP A C 1
ATOM 1486 O O A TRP A 1 78 ? 7.584 24.611 28.837 0.56 11.46 99 TRP A O 1
ATOM 1487 O O B TRP A 1 78 ? 7.715 24.751 28.888 0.44 10.65 99 TRP A O 1
ATOM 1528 N N A ASN A 1 79 ? 6.121 25.540 27.410 0.56 11.60 100 ASN A N 1
ATOM 1529 N N B ASN A 1 79 ? 6.220 25.535 27.407 0.44 10.60 100 ASN A N 1
ATOM 1530 C CA A ASN A 1 79 ? 4.990 25.352 28.311 0.56 12.55 100 ASN A CA 1
ATOM 1531 C CA B ASN A 1 79 ? 5.093 25.356 28.321 0.44 11.61 100 ASN A CA 1
ATOM 1532 C C A ASN A 1 79 ? 4.690 23.887 28.597 0.56 11.59 100 ASN A C 1
ATOM 1533 C C B ASN A 1 79 ? 4.818 23.887 28.648 0.44 10.98 100 ASN A C 1
ATOM 1534 O O A ASN A 1 79 ? 4.062 23.571 29.603 0.56 12.70 100 ASN A O 1
ATOM 1535 O O B ASN A 1 79 ? 4.376 23.570 29.750 0.44 11.60 100 ASN A O 1
ATOM 1556 N N . PHE A 1 80 ? 5.111 22.993 27.706 1.00 10.61 101 PHE A N 1
ATOM 1557 C CA . PHE A 1 80 ? 4.855 21.562 27.873 1.00 10.28 101 PHE A CA 1
ATOM 1558 C C . PHE A 1 80 ? 5.646 20.983 29.037 1.00 9.99 101 PHE A C 1
ATOM 1559 O O . PHE A 1 80 ? 5.235 19.996 29.642 1.00 10.86 101 PHE A O 1
ATOM 1576 N N . GLY A 1 81 ? 6.786 21.577 29.346 1.00 10.61 102 GLY A N 1
ATOM 1577 C CA . GLY A 1 81 ? 7.597 21.088 30.438 1.00 10.64 102 GLY A CA 1
ATOM 1578 C C . GLY A 1 81 ? 8.295 19.792 30.100 1.00 9.38 102 GLY A C 1
ATOM 1579 O O . GLY A 1 81 ? 8.432 19.409 28.932 1.00 9.57 102 GLY A O 1
ATOM 1583 N N . THR A 1 82 ? 8.751 19.107 31.138 1.00 8.91 103 THR A N 1
ATOM 1584 C CA . THR A 1 82 ? 9.640 17.980 30.945 1.00 8.77 103 THR A CA 1
ATOM 1585 C C . THR A 1 82 ? 9.117 16.633 31.408 1.00 9.02 103 THR A C 1
ATOM 1586 O O . THR A 1 82 ? 9.600 15.618 30.920 1.00 9.34 103 THR A O 1
ATOM 1597 N N . GLN A 1 83 ? 8.149 16.590 32.322 1.00 9.41 104 GLN A N 1
ATOM 1598 C CA . GLN A 1 83 ? 7.808 15.311 32.954 1.00 9.60 104 GLN A CA 1
ATOM 1599 C C . GLN A 1 83 ? 7.387 14.229 31.957 1.00 9.40 104 GLN A C 1
ATOM 1600 O O . GLN A 1 83 ? 7.772 13.078 32.109 1.00 9.44 104 GLN A O 1
ATOM 1614 N N . LYS A 1 84 ? 6.564 14.569 30.970 1.00 9.20 105 LYS A N 1
ATOM 1615 C CA . LYS A 1 84 ? 6.122 13.546 30.033 1.00 9.05 105 LYS A CA 1
ATOM 1616 C C . LYS A 1 84 ? 7.283 13.019 29.185 1.00 8.43 105 LYS A C 1
ATOM 1617 O O . LYS A 1 84 ? 7.308 11.839 28.843 1.00 9.03 105 LYS A O 1
ATOM 1636 N N . PHE A 1 85 ? 8.244 13.877 28.846 1.00 7.95 106 PHE A N 1
ATOM 1637 C CA . PHE A 1 85 ? 9.437 13.392 28.175 1.00 7.75 106 PHE A CA 1
ATOM 1638 C C . PHE A 1 85 ? 10.238 12.464 29.082 1.00 8.17 106 PHE A C 1
ATOM 1639 O O . PHE A 1 85 ? 10.646 11.393 28.667 1.00 8.47 106 PHE A O 1
ATOM 1656 N N . THR A 1 86 ? 10.468 12.878 30.323 1.00 8.58 107 THR A N 1
ATOM 1657 C CA . THR A 1 86 ? 11.201 12.063 31.281 1.00 8.89 107 THR A CA 1
ATOM 1658 C C . THR A 1 86 ? 10.572 10.683 31.421 1.00 8.96 107 THR A C 1
ATOM 1659 O O . THR A 1 86 ? 11.264 9.659 31.430 1.00 9.56 107 THR A O 1
ATOM 1670 N N . ASP A 1 87 ? 9.253 10.646 31.540 1.00 9.15 108 ASP A N 1
ATOM 1671 C CA . ASP A 1 87 ? 8.565 9.380 31.756 1.00 9.96 108 ASP A CA 1
ATOM 1672 C C . ASP A 1 87 ? 8.637 8.499 30.508 1.00 9.84 108 ASP A C 1
ATOM 1673 O O . ASP A 1 87 ? 8.723 7.272 30.607 1.00 10.63 108 ASP A O 1
ATOM 1682 N N . MET A 1 88 ? 8.593 9.116 29.335 1.00 9.41 109 MET A N 1
ATOM 1683 C CA . MET A 1 88 ? 8.615 8.372 28.081 1.00 9.08 109 MET A CA 1
ATOM 1684 C C . MET A 1 88 ? 10.014 7.816 27.781 1.00 9.37 109 MET A C 1
ATOM 1685 O O . MET A 1 88 ? 10.140 6.716 27.248 1.00 10.25 109 MET A O 1
ATOM 1699 N N . VAL A 1 89 ? 11.065 8.564 28.124 1.00 9.04 110 VAL A N 1
ATOM 1700 C CA . VAL A 1 89 ? 12.421 8.089 27.835 1.00 9.29 110 VAL A CA 1
ATOM 1701 C C . VAL A 1 89 ? 12.994 7.220 28.947 1.00 10.13 110 VAL A C 1
ATOM 1702 O O . VAL A 1 89 ? 14.101 6.714 28.809 1.00 10.78 110 VAL A O 1
ATOM 1715 N N . ALA A 1 90 ? 12.248 7.020 30.030 1.00 10.43 111 ALA A N 1
ATOM 1716 C CA . ALA A 1 90 ? 12.762 6.286 31.184 1.00 11.11 111 ALA A CA 1
ATOM 1717 C C . ALA A 1 90 ? 13.079 4.829 30.895 1.00 11.94 111 ALA A C 1
ATOM 1718 O O . ALA A 1 90 ? 13.911 4.230 31.586 1.00 12.68 111 ALA A O 1
ATOM 1725 N N . THR A 1 91 ? 12.390 4.248 29.920 1.00 12.37 112 THR A N 1
ATOM 1726 C CA . THR A 1 91 ? 12.622 2.857 29.556 1.00 13.30 112 THR A CA 1
ATOM 1727 C C . THR A 1 91 ? 12.616 2.707 28.050 1.00 13.63 112 THR A C 1
ATOM 1728 O O . THR A 1 91 ? 11.999 3.500 27.333 1.00 13.38 112 THR A O 1
ATOM 1739 N N . ALA A 1 92 ? 13.292 1.673 27.572 1.00 14.52 113 ALA A N 1
ATOM 1740 C CA . ALA A 1 92 ? 13.281 1.348 26.159 1.00 15.28 113 ALA A CA 1
ATOM 1741 C C . ALA A 1 92 ? 11.864 1.032 25.701 1.00 15.05 113 ALA A C 1
ATOM 1742 O O . ALA A 1 92 ? 11.493 1.382 24.590 1.00 14.93 113 ALA A O 1
ATOM 1749 N N A ASN A 1 93 ? 11.083 0.393 26.565 0.46 15.40 114 ASN A N 1
ATOM 1750 N N B ASN A 1 93 ? 11.069 0.366 26.540 0.54 15.50 114 ASN A N 1
ATOM 1751 C CA A ASN A 1 93 ? 9.710 0.038 26.237 0.46 15.64 114 ASN A CA 1
ATOM 1752 C CA B ASN A 1 93 ? 9.688 0.047 26.169 0.54 15.81 114 ASN A CA 1
ATOM 1753 C C A ASN A 1 93 ? 8.859 1.271 25.940 0.46 14.54 114 ASN A C 1
ATOM 1754 C C B ASN A 1 93 ? 8.894 1.315 25.880 0.54 14.47 114 ASN A C 1
ATOM 1755 O O A ASN A 1 93 ? 8.072 1.281 24.994 0.46 14.79 114 ASN A O 1
ATOM 1756 O O B ASN A 1 93 ? 8.177 1.393 24.880 0.54 14.52 114 ASN A O 1
ATOM 1777 N N . ASN A 1 94 ? 9.015 2.309 26.753 1.00 13.55 115 ASN A N 1
ATOM 1778 C CA . ASN A 1 94 ? 8.251 3.528 26.565 1.00 12.51 115 ASN A CA 1
ATOM 1779 C C . ASN A 1 94 ? 8.754 4.311 25.357 1.00 11.45 115 ASN A C 1
ATOM 1780 O O . ASN A 1 94 ? 7.955 4.906 24.640 1.00 11.31 115 ASN A O 1
ATOM 1792 N N . ARG A 1 95 ? 10.064 4.299 25.112 1.00 11.08 116 ARG A N 1
ATOM 1793 C CA . ARG A 1 95 ? 10.580 4.954 23.915 1.00 10.81 116 ARG A CA 1
ATOM 1794 C C . ARG A 1 95 ? 10.047 4.257 22.670 1.00 11.05 116 ARG A C 1
ATOM 1795 O O . ARG A 1 95 ? 9.696 4.921 21.694 1.00 10.82 116 ARG A O 1
ATOM 1816 N N . GLN A 1 96 ? 9.986 2.932 22.689 1.00 11.68 117 GLN A N 1
ATOM 1817 C CA . GLN A 1 96 ? 9.519 2.193 21.532 1.00 12.41 117 GLN A CA 1
ATOM 1818 C C . GLN A 1 96 ? 8.048 2.517 21.270 1.00 11.76 117 GLN A C 1
ATOM 1819 O O . GLN A 1 96 ? 7.639 2.705 20.129 1.00 11.85 117 GLN A O 1
ATOM 1833 N N . THR A 1 97 ? 7.256 2.589 22.334 1.00 11.87 118 THR A N 1
ATOM 1834 C CA . THR A 1 97 ? 5.859 3.000 22.216 1.00 12.01 118 THR A CA 1
ATOM 1835 C C . THR A 1 97 ? 5.770 4.361 21.524 1.00 10.93 118 THR A C 1
ATOM 1836 O O . THR A 1 97 ? 4.979 4.566 20.592 1.00 11.34 118 THR A O 1
ATOM 1847 N N . PHE A 1 98 ? 6.579 5.303 21.984 1.00 10.26 119 PHE A N 1
ATOM 1848 C CA . PHE A 1 98 ? 6.567 6.634 21.394 1.00 9.69 119 PHE A CA 1
ATOM 1849 C C . PHE A 1 98 ? 6.988 6.616 19.929 1.00 9.70 119 PHE A C 1
ATOM 1850 O O . PHE A 1 98 ? 6.317 7.211 19.083 1.00 9.98 119 PHE A O 1
ATOM 1867 N N . VAL A 1 99 ? 8.121 5.985 19.636 1.00 9.79 120 VAL A N 1
ATOM 1868 C CA . VAL A 1 99 ? 8.652 5.958 18.275 1.00 10.16 120 VAL A CA 1
ATOM 1869 C C . VAL A 1 99 ? 7.650 5.349 17.310 1.00 10.90 120 VAL A C 1
ATOM 1870 O O . VAL A 1 99 ? 7.395 5.900 16.239 1.00 11.42 120 VAL A O 1
ATOM 1883 N N . ASN A 1 100 ? 7.075 4.212 17.677 1.00 11.68 121 ASN A N 1
ATOM 1884 C CA . ASN A 1 100 ? 6.098 3.589 16.812 1.00 12.74 121 ASN A CA 1
ATOM 1885 C C . ASN A 1 100 ? 4.897 4.498 16.598 1.00 12.29 121 ASN A C 1
ATOM 1886 O O . ASN A 1 100 ? 4.392 4.610 15.478 1.00 13.17 121 ASN A O 1
ATOM 1897 N N . SER A 1 101 ? 4.456 5.173 17.654 1.00 12.14 122 SER A N 1
ATOM 1898 C CA . SER A 1 101 ? 3.320 6.084 17.523 1.00 12.26 122 SER A CA 1
ATOM 1899 C C . SER A 1 101 ? 3.660 7.246 16.615 1.00 11.89 122 SER A C 1
ATOM 1900 O O . SER A 1 101 ? 2.818 7.711 15.854 1.00 12.49 122 SER A O 1
ATOM 1908 N N . ALA A 1 102 ? 4.890 7.729 16.702 1.00 11.07 123 ALA A N 1
ATOM 1909 C CA . ALA A 1 102 ? 5.284 8.892 15.927 1.00 11.04 123 ALA A CA 1
ATOM 1910 C C . ALA A 1 102 ? 5.285 8.569 14.442 1.00 10.81 123 ALA A C 1
ATOM 1911 O O . ALA A 1 102 ? 4.760 9.347 13.649 1.00 10.99 123 ALA A O 1
ATOM 1918 N N . ILE A 1 103 ? 5.852 7.432 14.057 1.00 11.23 124 ILE A N 1
ATOM 1919 C CA . ILE A 1 103 ? 5.885 7.073 12.654 1.00 11.88 124 ILE A CA 1
ATOM 1920 C C . ILE A 1 103 ? 4.465 6.995 12.116 1.00 12.25 124 ILE A C 1
ATOM 1921 O O . ILE A 1 103 ? 4.158 7.543 11.055 1.00 12.61 124 ILE A O 1
ATOM 1937 N N . ARG A 1 104 ? 3.583 6.307 12.829 1.00 12.56 125 ARG A N 1
ATOM 1938 C CA A ARG A 1 104 ? 2.215 6.152 12.355 0.52 13.38 125 ARG A CA 1
ATOM 1939 C CA B ARG A 1 104 ? 2.215 6.155 12.356 0.48 13.32 125 ARG A CA 1
ATOM 1940 C C . ARG A 1 104 ? 1.469 7.486 12.270 1.00 12.86 125 ARG A C 1
ATOM 1941 O O . ARG A 1 104 ? 0.735 7.724 11.317 1.00 13.22 125 ARG A O 1
ATOM 1980 N N . PHE A 1 105 ? 1.669 8.361 13.253 1.00 11.97 126 PHE A N 1
ATOM 1981 C CA . PHE A 1 105 ? 0.986 9.657 13.306 1.00 11.42 126 PHE A CA 1
ATOM 1982 C C . PHE A 1 105 ? 1.466 10.550 12.158 1.00 10.79 126 PHE A C 1
ATOM 1983 O O . PHE A 1 105 ? 0.668 11.173 11.456 1.00 11.13 126 PHE A O 1
ATOM 2001 N N . LEU A 1 106 ? 2.775 10.630 11.979 1.00 10.55 127 LEU A N 1
ATOM 2002 C CA . LEU A 1 106 ? 3.335 11.477 10.929 1.00 10.74 127 LEU A CA 1
ATOM 2003 C C . LEU A 1 106 ? 2.879 11.002 9.553 1.00 11.20 127 LEU A C 1
ATOM 2004 O O . LEU A 1 106 ? 2.524 11.813 8.694 1.00 11.23 127 LEU A O 1
ATOM 2020 N N . ARG A 1 107 ? 2.869 9.688 9.329 1.00 12.16 128 ARG A N 1
ATOM 2021 C CA . ARG A 1 107 ? 2.436 9.189 8.027 1.00 13.26 128 ARG A CA 1
ATOM 2022 C C . ARG A 1 107 ? 0.950 9.440 7.832 1.00 13.64 128 ARG A C 1
ATOM 2023 O O . ARG A 1 107 ? 0.518 9.812 6.743 1.00 14.53 128 ARG A O 1
ATOM 2044 N N . LYS A 1 108 ? 0.159 9.246 8.878 1.00 13.56 129 LYS A N 1
ATOM 2045 C CA . LYS A 1 108 ? -1.288 9.426 8.789 1.00 14.07 129 LYS A CA 1
ATOM 2046 C C . LYS A 1 108 ? -1.662 10.843 8.362 1.00 13.08 129 LYS A C 1
ATOM 2047 O O . LYS A 1 108 ? -2.549 11.030 7.533 1.00 14.07 129 LYS A O 1
ATOM 2066 N N A TYR A 1 109 ? -1.005 11.826 8.977 0.44 11.74 130 TYR A N 1
ATOM 2067 N N B TYR A 1 109 ? -0.950 11.836 8.897 0.56 12.37 130 TYR A N 1
ATOM 2068 C CA A TYR A 1 109 ? -1.373 13.228 8.801 0.44 11.01 130 TYR A CA 1
ATOM 2069 C CA B TYR A 1 109 ? -1.251 13.245 8.612 0.56 12.64 130 TYR A CA 1
ATOM 2070 C C A TYR A 1 109 ? -0.533 13.928 7.741 0.44 10.87 130 TYR A C 1
ATOM 2071 C C B TYR A 1 109 ? -0.312 13.871 7.589 0.56 12.33 130 TYR A C 1
ATOM 2072 O O A TYR A 1 109 ? -0.714 15.118 7.504 0.44 11.16 130 TYR A O 1
ATOM 2073 O O B TYR A 1 109 ? -0.324 15.086 7.393 0.56 13.28 130 TYR A O 1
ATOM 2108 N N A SER A 1 110 ? 0.350 13.169 7.091 0.44 11.29 131 SER A N 1
ATOM 2109 N N B SER A 1 110 ? 0.483 13.034 6.931 0.56 11.72 131 SER A N 1
ATOM 2110 C CA A SER A 1 110 ? 1.160 13.633 5.959 0.44 12.26 131 SER A CA 1
ATOM 2111 C CA B SER A 1 110 ? 1.343 13.444 5.827 0.56 11.70 131 SER A CA 1
ATOM 2112 C C A SER A 1 110 ? 2.199 14.697 6.331 0.44 10.58 131 SER A C 1
ATOM 2113 C C B SER A 1 110 ? 2.382 14.503 6.212 0.56 10.49 131 SER A C 1
ATOM 2114 O O A SER A 1 110 ? 2.392 15.696 5.620 0.44 10.46 131 SER A O 1
ATOM 2115 O O B SER A 1 110 ? 2.754 15.324 5.387 0.56 10.42 131 SER A O 1
ATOM 2130 N N . PHE A 1 111 ? 2.871 14.456 7.450 1.00 9.44 132 PHE A N 1
ATOM 2131 C CA . PHE A 1 111 ? 4.060 15.212 7.816 1.00 8.54 132 PHE A CA 1
ATOM 2132 C C . PHE A 1 111 ? 5.309 14.526 7.267 1.00 8.66 132 PHE A C 1
ATOM 2133 O O . PHE A 1 111 ? 5.386 13.296 7.216 1.00 9.94 132 PHE A O 1
ATOM 2151 N N . ASP A 1 112 ? 6.306 15.330 6.923 1.00 8.12 133 ASP A N 1
ATOM 2152 C CA . ASP A 1 112 ? 7.576 14.816 6.436 1.00 8.21 133 ASP A CA 1
ATOM 2153 C C . ASP A 1 112 ? 8.603 14.524 7.522 1.00 8.03 133 ASP A C 1
ATOM 2154 O O . ASP A 1 112 ? 9.659 13.985 7.211 1.00 8.75 133 ASP A O 1
ATOM 2163 N N . GLY A 1 113 ? 8.318 14.856 8.779 1.00 7.78 134 GLY A N 1
ATOM 2164 C CA . GLY A 1 113 ? 9.255 14.588 9.839 1.00 7.67 134 GLY A CA 1
ATOM 2165 C C . GLY A 1 113 ? 8.785 15.090 11.187 1.00 7.13 134 GLY A C 1
ATOM 2166 O O . GLY A 1 113 ? 7.686 15.641 11.310 1.00 7.23 134 GLY A O 1
ATOM 2170 N N . LEU A 1 114 ? 9.645 14.868 12.177 1.00 7.20 135 LEU A N 1
ATOM 2171 C CA . LEU A 1 114 ? 9.407 15.206 13.570 1.00 6.52 135 LEU A CA 1
ATOM 2172 C C . LEU A 1 114 ? 10.500 16.162 14.037 1.00 6.29 135 LEU A C 1
ATOM 2173 O O . LEU A 1 114 ? 11.679 15.904 13.781 1.00 6.80 135 LEU A O 1
ATOM 2189 N N . ASP A 1 115 ? 10.093 17.219 14.739 1.00 6.17 136 ASP A N 1
ATOM 2190 C CA . ASP A 1 115 ? 11.016 18.143 15.395 1.00 5.90 136 ASP A CA 1
ATOM 2191 C C . ASP A 1 115 ? 10.874 17.957 16.909 1.00 5.97 136 ASP A C 1
ATOM 2192 O O . ASP A 1 115 ? 9.797 18.137 17.475 1.00 6.96 136 ASP A O 1
ATOM 2201 N N . LEU A 1 116 ? 11.967 17.582 17.556 1.00 6.18 137 LEU A N 1
ATOM 2202 C CA . LEU A 1 116 ? 11.957 17.399 18.993 1.00 6.36 137 LEU A CA 1
ATOM 2203 C C . LEU A 1 116 ? 12.226 18.734 19.673 1.00 6.23 137 LEU A C 1
ATOM 2204 O O . LEU A 1 116 ? 13.288 19.317 19.487 1.00 6.89 137 LEU A O 1
ATOM 2220 N N A ASP A 1 117 ? 11.290 19.186 20.495 0.75 6.36 138 ASP A N 1
ATOM 2221 N N B ASP A 1 117 ? 11.261 19.205 20.472 0.25 6.56 138 ASP A N 1
ATOM 2222 C CA A ASP A 1 117 ? 11.454 20.440 21.225 0.75 6.55 138 ASP A CA 1
ATOM 2223 C CA B ASP A 1 117 ? 11.387 20.464 21.233 0.25 6.87 138 ASP A CA 1
ATOM 2224 C C A ASP A 1 117 ? 11.197 20.205 22.713 0.75 6.75 138 ASP A C 1
ATOM 2225 C C B ASP A 1 117 ? 11.255 20.261 22.740 0.25 6.79 138 ASP A C 1
ATOM 2226 O O A ASP A 1 117 ? 10.349 20.837 23.338 0.75 7.30 138 ASP A O 1
ATOM 2227 O O B ASP A 1 117 ? 10.527 20.994 23.410 0.25 6.74 138 ASP A O 1
ATOM 2244 N N . TRP A 1 118 ? 11.964 19.280 23.281 1.00 6.81 139 TRP A N 1
ATOM 2245 C CA . TRP A 1 118 ? 11.986 19.093 24.724 1.00 6.94 139 TRP A CA 1
ATOM 2246 C C . TRP A 1 118 ? 12.797 20.226 25.345 1.00 7.11 139 TRP A C 1
ATOM 2247 O O . TRP A 1 118 ? 13.971 20.405 25.009 1.00 7.49 139 TRP A O 1
ATOM 2269 N N A GLU A 1 119 ? 12.169 20.976 26.253 0.86 7.17 140 GLU A N 1
ATOM 2270 N N B GLU A 1 119 ? 12.185 20.988 26.243 0.14 7.39 140 GLU A N 1
ATOM 2271 C CA A GLU A 1 119 ? 12.829 22.114 26.898 0.86 7.72 140 GLU A CA 1
ATOM 2272 C CA B GLU A 1 119 ? 12.887 22.094 26.873 0.14 7.67 140 GLU A CA 1
ATOM 2273 C C A GLU A 1 119 ? 12.913 21.850 28.411 0.86 7.98 140 GLU A C 1
ATOM 2274 C C B GLU A 1 119 ? 12.960 21.889 28.382 0.14 7.64 140 GLU A C 1
ATOM 2275 O O A GLU A 1 119 ? 12.044 22.271 29.173 0.86 9.00 140 GLU A O 1
ATOM 2276 O O B GLU A 1 119 ? 12.134 22.439 29.113 0.14 7.72 140 GLU A O 1
ATOM 2299 N N . TYR A 1 120 ? 13.939 21.126 28.879 0.96 7.53 141 TYR A N 1
ATOM 2300 C CA . TYR A 1 120 ? 15.076 20.556 28.134 0.99 7.50 141 TYR A CA 1
ATOM 2301 C C . TYR A 1 120 ? 15.483 19.296 28.898 0.96 7.43 141 TYR A C 1
ATOM 2302 O O . TYR A 1 120 ? 15.281 19.230 30.110 0.92 8.07 141 TYR A O 1
ATOM 2321 N N . PRO A 1 121 ? 16.086 18.313 28.232 1.00 7.84 142 PRO A N 1
ATOM 2322 C CA . PRO A 1 121 ? 16.631 17.190 28.998 1.00 8.23 142 PRO A CA 1
ATOM 2323 C C . PRO A 1 121 ? 17.670 17.702 29.995 1.00 8.66 142 PRO A C 1
ATOM 2324 O O . PRO A 1 121 ? 18.522 18.521 29.647 1.00 9.15 142 PRO A O 1
ATOM 2335 N N . GLY A 1 122 ? 17.599 17.212 31.227 1.00 9.21 143 GLY A N 1
ATOM 2336 C CA . GLY A 1 122 ? 18.557 17.578 32.252 1.00 9.74 143 GLY A CA 1
ATOM 2337 C C . GLY A 1 122 ? 18.301 18.895 32.964 1.00 10.16 143 GLY A C 1
ATOM 2338 O O . GLY A 1 122 ? 19.053 19.236 33.877 1.00 11.48 143 GLY A O 1
ATOM 2342 N N . SER A 1 123 ? 17.280 19.636 32.547 1.00 10.11 144 SER A N 1
ATOM 2343 C CA . SER A 1 123 ? 16.951 20.921 33.155 1.00 10.59 144 SER A CA 1
ATOM 2344 C C . SER A 1 123 ? 15.435 21.027 33.292 1.00 10.41 144 SER A C 1
ATOM 2345 O O . SER A 1 123 ? 14.704 20.123 32.878 1.00 9.78 144 SER A O 1
ATOM 2353 N N A GLN A 1 124 ? 14.947 22.127 33.857 0.50 10.99 145 GLN A N 1
ATOM 2354 N N B GLN A 1 124 ? 14.968 22.110 33.902 0.50 11.17 145 GLN A N 1
ATOM 2355 C CA A GLN A 1 124 ? 13.502 22.346 33.963 0.50 10.94 145 GLN A CA 1
ATOM 2356 C CA B GLN A 1 124 ? 13.535 22.362 34.018 0.50 11.26 145 GLN A CA 1
ATOM 2357 C C A GLN A 1 124 ? 12.792 21.144 34.604 0.50 10.81 145 GLN A C 1
ATOM 2358 C C B GLN A 1 124 ? 12.797 21.170 34.622 0.50 11.15 145 GLN A C 1
ATOM 2359 O O A GLN A 1 124 ? 11.694 20.749 34.183 0.50 11.01 145 GLN A O 1
ATOM 2360 O O B GLN A 1 124 ? 11.689 20.813 34.199 0.50 11.56 145 GLN A O 1
ATOM 2387 N N . GLY A 1 125 ? 13.421 20.563 35.626 1.00 11.13 146 GLY A N 1
ATOM 2388 C CA . GLY A 1 125 ? 12.818 19.459 36.354 1.00 11.60 146 GLY A CA 1
ATOM 2389 C C . GLY A 1 125 ? 13.264 18.077 35.904 1.00 11.52 146 GLY A C 1
ATOM 2390 O O . GLY A 1 125 ? 13.051 17.104 36.618 1.00 12.72 146 GLY A O 1
ATOM 2395 N N . SER A 1 126 ? 13.882 17.985 34.731 1.00 10.35 147 SER A N 1
ATOM 2396 C CA . SER A 1 126 ? 14.317 16.712 34.191 1.00 10.23 147 SER A CA 1
ATOM 2397 C C . SER A 1 126 ? 15.642 16.299 34.829 1.00 10.92 147 SER A C 1
ATOM 2398 O O . SER A 1 126 ? 16.556 17.113 34.924 1.00 11.57 147 SER A O 1
ATOM 2406 N N . PRO A 1 127 ? 15.747 15.033 35.265 1.00 11.30 148 PRO A N 1
ATOM 2407 C CA . PRO A 1 127 ? 16.953 14.573 35.954 1.00 12.01 148 PRO A CA 1
ATOM 2408 C C . PRO A 1 127 ? 18.144 14.392 35.022 1.00 12.05 148 PRO A C 1
ATOM 2409 O O . PRO A 1 127 ? 18.001 14.288 33.804 1.00 11.67 148 PRO A O 1
ATOM 2420 N N . ALA A 1 128 ? 19.326 14.309 35.620 1.00 12.56 149 ALA A N 1
ATOM 2421 C CA . ALA A 1 128 ? 20.565 14.198 34.868 1.00 13.23 149 ALA A CA 1
ATOM 2422 C C . ALA A 1 128 ? 20.601 12.963 33.967 1.00 12.71 149 ALA A C 1
ATOM 2423 O O . ALA A 1 128 ? 21.222 13.010 32.904 1.00 12.92 149 ALA A O 1
ATOM 2430 N N . VAL A 1 129 ? 19.948 11.875 34.364 1.00 12.92 150 VAL A N 1
ATOM 2431 C CA . VAL A 1 129 ? 19.916 10.686 33.523 1.00 13.18 150 VAL A CA 1
ATOM 2432 C C . VAL A 1 129 ? 19.270 10.949 32.165 1.00 11.92 150 VAL A C 1
ATOM 2433 O O . VAL A 1 129 ? 19.465 10.172 31.225 1.00 12.31 150 VAL A O 1
ATOM 2446 N N . ASP A 1 130 ? 18.503 12.030 32.045 1.00 10.62 151 ASP A N 1
ATOM 2447 C CA . ASP A 1 130 ? 17.843 12.310 30.779 1.00 9.89 151 ASP A CA 1
ATOM 2448 C C . ASP A 1 130 ? 18.794 12.800 29.685 1.00 9.79 151 ASP A C 1
ATOM 2449 O O . ASP A 1 130 ? 18.408 12.788 28.526 1.00 9.65 151 ASP A O 1
ATOM 2458 N N . LYS A 1 131 ? 20.011 13.220 30.021 1.00 10.05 152 LYS A N 1
ATOM 2459 C CA . LYS A 1 131 ? 20.967 13.590 28.982 1.00 10.25 152 LYS A CA 1
ATOM 2460 C C . LYS A 1 131 ? 21.245 12.376 28.083 1.00 9.79 152 LYS A C 1
ATOM 2461 O O . LYS A 1 131 ? 21.060 12.437 26.866 1.00 9.84 152 LYS A O 1
ATOM 2480 N N . GLU A 1 132 ? 21.650 11.255 28.679 0.89 9.47 153 GLU A N 1
ATOM 2481 C CA . GLU A 1 132 ? 21.904 10.059 27.888 0.89 10.16 153 GLU A CA 1
ATOM 2482 C C . GLU A 1 132 ? 20.620 9.454 27.340 0.89 9.17 153 GLU A C 1
ATOM 2483 O O . GLU A 1 132 ? 20.631 8.896 26.243 0.89 9.57 153 GLU A O 1
ATOM 2495 N N . ARG A 1 133 ? 19.508 9.541 28.068 1.00 9.32 154 ARG A N 1
ATOM 2496 C CA . ARG A 1 133 ? 18.271 8.979 27.540 1.00 9.17 154 ARG A CA 1
ATOM 2497 C C . ARG A 1 133 ? 17.763 9.786 26.340 1.00 8.68 154 ARG A C 1
ATOM 2498 O O . ARG A 1 133 ? 17.158 9.206 25.442 1.00 8.82 154 ARG A O 1
ATOM 2519 N N . PHE A 1 134 ? 18.002 11.104 26.319 1.00 8.52 155 PHE A N 1
ATOM 2520 C CA . PHE A 1 134 ? 17.686 11.896 25.135 1.00 8.27 155 PHE A CA 1
ATOM 2521 C C . PHE A 1 134 ? 18.529 11.442 23.937 1.00 7.91 155 PHE A C 1
ATOM 2522 O O . PHE A 1 134 ? 18.013 11.294 22.822 1.00 7.90 155 PHE A O 1
ATOM 2539 N N . THR A 1 135 ? 19.814 11.200 24.164 1.00 8.51 156 THR A N 1
ATOM 2540 C CA . THR A 1 135 ? 20.662 10.668 23.103 1.00 8.79 156 THR A CA 1
ATOM 2541 C C . THR A 1 135 ? 20.049 9.393 22.544 1.00 8.52 156 THR A C 1
ATOM 2542 O O . THR A 1 135 ? 19.976 9.191 21.327 1.00 8.72 156 THR A O 1
ATOM 2553 N N . THR A 1 136 ? 19.627 8.503 23.429 1.00 8.75 157 THR A N 1
ATOM 2554 C CA . THR A 1 136 ? 19.047 7.243 22.991 1.00 9.41 157 THR A CA 1
ATOM 2555 C C . THR A 1 136 ? 17.751 7.453 22.219 1.00 8.99 157 THR A C 1
ATOM 2556 O O . THR A 1 136 ? 17.535 6.815 21.190 1.00 9.66 157 THR A O 1
ATOM 2567 N N . LEU A 1 137 ? 16.889 8.353 22.695 1.00 8.38 158 LEU A N 1
ATOM 2568 C CA . LEU A 1 137 ? 15.658 8.676 21.981 1.00 8.07 158 LEU A CA 1
ATOM 2569 C C . LEU A 1 137 ? 15.958 9.138 20.553 1.00 7.99 158 LEU A C 1
ATOM 2570 O O . LEU A 1 137 ? 15.299 8.718 19.605 1.00 8.17 158 LEU A O 1
ATOM 2586 N N . VAL A 1 138 ? 16.921 10.043 20.404 1.00 7.73 159 VAL A N 1
ATOM 2587 C CA . VAL A 1 138 ? 17.288 10.560 19.098 1.00 7.63 159 VAL A CA 1
ATOM 2588 C C . VAL A 1 138 ? 17.755 9.404 18.199 1.00 8.26 159 VAL A C 1
ATOM 2589 O O . VAL A 1 138 ? 17.348 9.303 17.039 1.00 8.42 159 VAL A O 1
ATOM 2602 N N A GLN A 1 139 ? 18.606 8.530 18.719 0.64 8.32 160 GLN A N 1
ATOM 2603 N N B GLN A 1 139 ? 18.599 8.531 18.753 0.36 8.55 160 GLN A N 1
ATOM 2604 C CA A GLN A 1 139 ? 19.073 7.403 17.916 0.64 8.68 160 GLN A CA 1
ATOM 2605 C CA B GLN A 1 139 ? 19.117 7.367 18.027 0.36 9.14 160 GLN A CA 1
ATOM 2606 C C A GLN A 1 139 ? 17.921 6.459 17.587 0.64 8.56 160 GLN A C 1
ATOM 2607 C C B GLN A 1 139 ? 18.003 6.397 17.649 0.36 8.74 160 GLN A C 1
ATOM 2608 O O A GLN A 1 139 ? 17.812 5.980 16.450 0.64 9.24 160 GLN A O 1
ATOM 2609 O O B GLN A 1 139 ? 18.013 5.828 16.554 0.36 8.63 160 GLN A O 1
ATOM 2636 N N . ASP A 1 140 ? 17.066 6.186 18.570 1.00 8.82 161 ASP A N 1
ATOM 2637 C CA . ASP A 1 140 ? 15.939 5.299 18.342 1.00 8.99 161 ASP A CA 1
ATOM 2638 C C . ASP A 1 140 ? 15.074 5.832 17.199 1.00 8.92 161 ASP A C 1
ATOM 2639 O O . ASP A 1 140 ? 14.652 5.068 16.326 1.00 9.16 161 ASP A O 1
ATOM 2649 N N . LEU A 1 141 ? 14.766 7.131 17.225 1.00 8.50 162 LEU A N 1
ATOM 2650 C CA . LEU A 1 141 ? 13.944 7.718 16.181 1.00 8.72 162 LEU A CA 1
ATOM 2651 C C . LEU A 1 141 ? 14.655 7.656 14.841 1.00 9.09 162 LEU A C 1
ATOM 2652 O O . LEU A 1 141 ? 14.067 7.256 13.847 1.00 9.64 162 LEU A O 1
ATOM 2668 N N . ALA A 1 142 ? 15.920 8.064 14.794 1.00 9.32 163 ALA A N 1
ATOM 2669 C CA . ALA A 1 142 ? 16.639 8.069 13.527 1.00 9.93 163 ALA A CA 1
ATOM 2670 C C . ALA A 1 142 ? 16.683 6.664 12.928 1.00 10.30 163 ALA A C 1
ATOM 2671 O O . ALA A 1 142 ? 16.454 6.483 11.728 1.00 10.95 163 ALA A O 1
ATOM 2678 N N . ASN A 1 143 ? 16.995 5.674 13.759 1.00 10.44 164 ASN A N 1
ATOM 2679 C CA . ASN A 1 143 ? 17.118 4.312 13.262 1.00 10.36 164 ASN A CA 1
ATOM 2680 C C . ASN A 1 143 ? 15.768 3.767 12.827 1.00 10.40 164 ASN A C 1
ATOM 2681 O O . ASN A 1 143 ? 15.676 3.088 11.804 1.00 11.36 164 ASN A O 1
ATOM 2692 N N . ALA A 1 144 ? 14.715 4.060 13.583 1.00 10.21 165 ALA A N 1
ATOM 2693 C CA . ALA A 1 144 ? 13.381 3.608 13.206 1.00 10.79 165 ALA A CA 1
ATOM 2694 C C . ALA A 1 144 ? 12.893 4.284 11.923 1.00 10.92 165 ALA A C 1
ATOM 2695 O O . ALA A 1 144 ? 12.227 3.658 11.103 1.00 11.81 165 ALA A O 1
ATOM 2702 N N . PHE A 1 145 ? 13.227 5.561 11.748 1.00 11.10 166 PHE A N 1
ATOM 2703 C CA . PHE A 1 145 ? 12.875 6.257 10.517 1.00 11.45 166 PHE A CA 1
ATOM 2704 C C . PHE A 1 145 ? 13.615 5.617 9.320 1.00 12.47 166 PHE A C 1
ATOM 2705 O O . PHE A 1 145 ? 13.032 5.424 8.258 1.00 12.92 166 PHE A O 1
ATOM 2722 N N A GLN A 1 146 ? 14.886 5.290 9.495 0.38 13.21 167 GLN A N 1
ATOM 2723 N N B GLN A 1 146 ? 14.893 5.286 9.498 0.62 12.79 167 GLN A N 1
ATOM 2724 C CA A GLN A 1 146 ? 15.620 4.650 8.414 0.38 14.29 167 GLN A CA 1
ATOM 2725 C CA B GLN A 1 146 ? 15.680 4.640 8.437 0.62 13.73 167 GLN A CA 1
ATOM 2726 C C A GLN A 1 146 ? 15.012 3.296 8.090 0.38 14.74 167 GLN A C 1
ATOM 2727 C C B GLN A 1 146 ? 15.104 3.265 8.100 0.62 14.58 167 GLN A C 1
ATOM 2728 O O A GLN A 1 146 ? 14.799 2.966 6.920 0.38 15.02 167 GLN A O 1
ATOM 2729 O O B GLN A 1 146 ? 15.023 2.881 6.930 0.62 14.92 167 GLN A O 1
ATOM 2756 N N . GLN A 1 147 ? 14.712 2.526 9.129 1.00 14.79 168 GLN A N 1
ATOM 2757 C CA A GLN A 1 147 ? 14.129 1.196 8.949 0.69 15.29 168 GLN A CA 1
ATOM 2758 C CA B GLN A 1 147 ? 14.131 1.207 8.955 0.31 15.45 168 GLN A CA 1
ATOM 2759 C C . GLN A 1 147 ? 12.808 1.296 8.205 1.00 15.42 168 GLN A C 1
ATOM 2760 O O . GLN A 1 147 ? 12.549 0.513 7.282 1.00 16.29 168 GLN A O 1
ATOM 2785 N N . GLU A 1 148 ? 11.968 2.249 8.605 1.00 15.35 169 GLU A N 1
ATOM 2786 C CA . GLU A 1 148 ? 10.665 2.396 7.980 1.00 16.14 169 GLU A CA 1
ATOM 2787 C C . GLU A 1 148 ? 10.792 2.788 6.508 1.00 16.87 169 GLU A C 1
ATOM 2788 O O . GLU A 1 148 ? 10.025 2.323 5.672 1.00 17.82 169 GLU A O 1
ATOM 2801 N N . ALA A 1 149 ? 11.772 3.618 6.180 1.00 17.46 170 ALA A N 1
ATOM 2802 C CA . ALA A 1 149 ? 11.989 3.984 4.787 1.00 18.63 170 ALA A CA 1
ATOM 2803 C C . ALA A 1 149 ? 12.406 2.765 3.958 1.00 20.23 170 ALA A C 1
ATOM 2804 O O . ALA A 1 149 ? 12.000 2.619 2.808 1.00 20.25 170 ALA A O 1
ATOM 2811 N N A GLN A 1 150 ? 13.216 1.896 4.551 0.38 21.56 171 GLN A N 1
ATOM 2812 N N B GLN A 1 150 ? 13.230 1.906 4.551 0.62 21.26 171 GLN A N 1
ATOM 2813 C CA A GLN A 1 150 ? 13.709 0.724 3.847 0.38 23.33 171 GLN A CA 1
ATOM 2814 C CA B GLN A 1 150 ? 13.710 0.708 3.880 0.62 23.24 171 GLN A CA 1
ATOM 2815 C C A GLN A 1 150 ? 12.593 -0.277 3.584 0.38 24.45 171 GLN A C 1
ATOM 2816 C C B GLN A 1 150 ? 12.545 -0.206 3.557 0.62 24.37 171 GLN A C 1
ATOM 2817 O O A GLN A 1 150 ? 12.549 -0.887 2.515 0.38 24.48 171 GLN A O 1
ATOM 2818 O O B GLN A 1 150 ? 12.419 -0.687 2.431 0.62 24.27 171 GLN A O 1
ATOM 2845 N N . THR A 1 151 ? 11.689 -0.449 4.543 1.00 25.40 172 THR A N 1
ATOM 2846 C CA . THR A 1 151 ? 10.605 -1.415 4.371 1.00 27.77 172 THR A CA 1
ATOM 2847 C C . THR A 1 151 ? 9.479 -0.868 3.504 1.00 28.19 172 THR A C 1
ATOM 2848 O O . THR A 1 151 ? 8.919 -1.596 2.688 1.00 28.68 172 THR A O 1
ATOM 2860 N N . SER A 1 152 ? 9.154 0.410 3.676 1.00 28.29 173 SER A N 1
ATOM 2861 C CA . SER A 1 152 ? 7.997 0.994 2.996 1.00 28.27 173 SER A CA 1
ATOM 2862 C C . SER A 1 152 ? 8.329 1.528 1.600 1.00 27.42 173 SER A C 1
ATOM 2863 O O . SER A 1 152 ? 7.444 1.656 0.754 1.00 27.64 173 SER A O 1
ATOM 2871 N N A GLY A 1 153 ? 9.606 1.799 1.356 0.68 26.96 174 GLY A N 1
ATOM 2872 N N B GLY A 1 153 ? 9.597 1.865 1.376 0.32 27.04 174 GLY A N 1
ATOM 2873 C CA A GLY A 1 153 ? 10.029 2.422 0.116 0.68 26.67 174 GLY A CA 1
ATOM 2874 C CA B GLY A 1 153 ? 10.045 2.373 0.090 0.32 26.60 174 GLY A CA 1
ATOM 2875 C C A GLY A 1 153 ? 9.636 3.886 0.041 0.68 26.43 174 GLY A C 1
ATOM 2876 C C B GLY A 1 153 ? 9.925 3.878 -0.096 0.32 26.09 174 GLY A C 1
ATOM 2877 O O A GLY A 1 153 ? 9.820 4.527 -0.993 0.68 26.88 174 GLY A O 1
ATOM 2878 O O B GLY A 1 153 ? 10.385 4.416 -1.104 0.32 26.27 174 GLY A O 1
ATOM 2885 N N A LYS A 1 154 ? 9.097 4.420 1.135 0.68 25.68 175 LYS A N 1
ATOM 2886 N N B LYS A 1 154 ? 9.316 4.561 0.871 0.32 25.36 175 LYS A N 1
ATOM 2887 C CA A LYS A 1 154 ? 8.697 5.819 1.180 0.68 25.35 175 LYS A CA 1
ATOM 2888 C CA B LYS A 1 154 ? 9.086 6.001 0.771 0.32 24.66 175 LYS A CA 1
ATOM 2889 C C A LYS A 1 154 ? 9.881 6.713 1.511 0.68 23.29 175 LYS A C 1
ATOM 2890 C C B LYS A 1 154 ? 10.286 6.768 1.315 0.32 23.02 175 LYS A C 1
ATOM 2891 O O A LYS A 1 154 ? 10.900 6.257 2.026 0.68 23.78 175 LYS A O 1
ATOM 2892 O O B LYS A 1 154 ? 11.076 6.219 2.085 0.32 23.21 175 LYS A O 1
ATOM 2929 N N A GLU A 1 155 ? 9.733 7.994 1.203 0.68 21.55 176 GLU A N 1
ATOM 2930 N N B GLU A 1 155 ? 10.427 8.031 0.916 0.32 21.35 176 GLU A N 1
ATOM 2931 C CA A GLU A 1 155 ? 10.737 8.989 1.554 0.68 20.13 176 GLU A CA 1
ATOM 2932 C CA B GLU A 1 155 ? 11.527 8.854 1.410 0.32 19.77 176 GLU A CA 1
ATOM 2933 C C A GLU A 1 155 ? 10.970 9.009 3.067 0.68 17.09 176 GLU A C 1
ATOM 2934 C C B GLU A 1 155 ? 11.474 8.917 2.934 0.32 17.54 176 GLU A C 1
ATOM 2935 O O A GLU A 1 155 ? 10.028 9.171 3.837 0.68 17.47 176 GLU A O 1
ATOM 2936 O O B GLU A 1 155 ? 10.396 8.966 3.527 0.32 17.25 176 GLU A O 1
ATOM 2959 N N A ARG A 1 156 ? 12.222 8.854 3.493 0.68 14.82 177 ARG A N 1
ATOM 2960 N N B ARG A 1 156 ? 12.647 8.904 3.559 0.32 15.90 177 ARG A N 1
ATOM 2961 C CA A ARG A 1 156 ? 12.524 8.761 4.921 0.68 13.12 177 ARG A CA 1
ATOM 2962 C CA B ARG A 1 156 ? 12.756 8.814 5.010 0.32 14.48 177 ARG A CA 1
ATOM 2963 C C A ARG A 1 156 ? 12.063 9.994 5.682 0.68 11.66 177 ARG A C 1
ATOM 2964 C C B ARG A 1 156 ? 12.125 10.015 5.715 0.32 12.67 177 ARG A C 1
ATOM 2965 O O A ARG A 1 156 ? 12.309 11.123 5.274 0.68 11.39 177 ARG A O 1
ATOM 2966 O O B ARG A 1 156 ? 12.289 11.153 5.279 0.32 12.67 177 ARG A O 1
ATOM 3007 N N . LEU A 1 157 ? 11.398 9.757 6.801 1.00 11.19 178 LEU A N 1
ATOM 3008 C CA . LEU A 1 157 ? 10.991 10.832 7.694 1.00 9.50 178 LEU A CA 1
ATOM 3009 C C . LEU A 1 157 ? 12.223 11.555 8.211 1.00 8.95 178 LEU A C 1
ATOM 3010 O O . LEU A 1 157 ? 13.218 10.934 8.567 1.00 9.85 178 LEU A O 1
ATOM 3026 N N . LEU A 1 158 ? 12.110 12.884 8.268 1.00 8.39 179 LEU A N 1
ATOM 3027 C CA . LEU A 1 158 ? 13.152 13.751 8.808 1.00 8.12 179 LEU A CA 1
ATOM 3028 C C . LEU A 1 158 ? 13.068 13.826 10.325 1.00 7.56 179 LEU A C 1
ATOM 3029 O O . LEU A 1 158 ? 11.974 13.755 10.900 1.00 7.83 179 LEU A O 1
ATOM 3045 N N . LEU A 1 159 ? 14.223 14.012 10.953 1.00 7.59 180 LEU A N 1
ATOM 3046 C CA . LEU A 1 159 ? 14.294 14.228 12.390 1.00 7.20 180 LEU A CA 1
ATOM 3047 C C . LEU A 1 159 ? 15.120 15.476 12.647 1.00 6.91 180 LEU A C 1
ATOM 3048 O O . LEU A 1 159 ? 16.289 15.544 12.273 1.00 7.77 180 LEU A O 1
ATOM 3064 N N . SER A 1 160 ? 14.516 16.463 13.302 1.00 6.63 181 SER A N 1
ATOM 3065 C CA . SER A 1 160 ? 15.240 17.640 13.737 1.00 6.45 181 SER A CA 1
ATOM 3066 C C . SER A 1 160 ? 15.038 17.818 15.224 1.00 6.29 181 SER A C 1
ATOM 3067 O O . SER A 1 160 ? 14.216 17.143 15.856 1.00 6.28 181 SER A O 1
ATOM 3075 N N . ALA A 1 161 ? 15.796 18.743 15.803 1.00 6.61 182 ALA A N 1
ATOM 3076 C CA . ALA A 1 161 ? 15.581 19.132 17.187 1.00 6.74 182 ALA A CA 1
ATOM 3077 C C . ALA A 1 161 ? 15.819 20.616 17.325 1.00 6.58 182 ALA A C 1
ATOM 3078 O O . ALA A 1 161 ? 16.726 21.161 16.688 1.00 7.38 182 ALA A O 1
ATOM 3085 N N . ALA A 1 162 ? 15.022 21.241 18.185 1.00 6.25 183 ALA A N 1
ATOM 3086 C CA . ALA A 1 162 ? 15.195 22.626 18.588 1.00 6.31 183 ALA A CA 1
ATOM 3087 C C . ALA A 1 162 ? 16.011 22.613 19.865 1.00 6.21 183 ALA A C 1
ATOM 3088 O O . ALA A 1 162 ? 15.624 21.965 20.845 1.00 7.54 183 ALA A O 1
ATOM 3095 N N . VAL A 1 163 ? 17.140 23.325 19.853 1.00 5.95 184 VAL A N 1
ATOM 3096 C CA . VAL A 1 163 ? 18.138 23.182 20.912 1.00 6.16 184 VAL A CA 1
ATOM 3097 C C . VAL A 1 163 ? 18.508 24.543 21.498 1.00 5.97 184 VAL A C 1
ATOM 3098 O O . VAL A 1 163 ? 18.464 25.568 20.822 1.00 6.28 184 VAL A O 1
ATOM 3111 N N . PRO A 1 164 ? 18.881 24.548 22.791 1.00 6.27 185 PRO A N 1
ATOM 3112 C CA . PRO A 1 164 ? 19.200 25.797 23.476 1.00 6.47 185 PRO A CA 1
ATOM 3113 C C . PRO A 1 164 ? 20.586 26.319 23.130 1.00 6.53 185 PRO A C 1
ATOM 3114 O O . PRO A 1 164 ? 21.486 25.582 22.733 1.00 7.39 185 PRO A O 1
ATOM 3125 N N . ALA A 1 165 ? 20.741 27.619 23.357 1.00 6.66 186 ALA A N 1
ATOM 3126 C CA . ALA A 1 165 ? 21.959 28.342 23.051 1.00 7.23 186 ALA A CA 1
ATOM 3127 C C . ALA A 1 165 ? 22.920 28.476 24.223 1.00 7.92 186 ALA A C 1
ATOM 3128 O O . ALA A 1 165 ? 24.107 28.710 24.012 1.00 9.38 186 ALA A O 1
ATOM 3135 N N . GLY A 1 166 ? 22.433 28.348 25.449 1.00 8.72 187 GLY A N 1
ATOM 3136 C CA . GLY A 1 166 ? 23.256 28.612 26.622 1.00 9.60 187 GLY A CA 1
ATOM 3137 C C . GLY A 1 166 ? 23.945 27.371 27.146 1.00 9.04 187 GLY A C 1
ATOM 3138 O O . GLY A 1 166 ? 23.344 26.289 27.229 1.00 9.49 187 GLY A O 1
ATOM 3142 N N . GLN A 1 167 ? 25.212 27.527 27.515 1.00 9.18 188 GLN A N 1
ATOM 3143 C CA . GLN A 1 167 ? 26.018 26.405 27.950 1.00 9.18 188 GLN A CA 1
ATOM 3144 C C . GLN A 1 167 ? 25.432 25.622 29.113 1.00 9.44 188 GLN A C 1
ATOM 3145 O O . GLN A 1 167 ? 25.656 24.412 29.199 1.00 9.68 188 GLN A O 1
ATOM 3159 N N . THR A 1 168 ? 24.717 26.274 30.028 1.00 9.94 189 THR A N 1
ATOM 3160 C CA . THR A 1 168 ? 24.166 25.535 31.162 1.00 11.00 189 THR A CA 1
ATOM 3161 C C . THR A 1 168 ? 23.210 24.448 30.663 1.00 10.32 189 THR A C 1
ATOM 3162 O O . THR A 1 168 ? 23.301 23.281 31.057 1.00 11.02 189 THR A O 1
ATOM 3173 N N . TYR A 1 169 ? 22.297 24.826 29.779 1.00 9.71 190 TYR A N 1
ATOM 3174 C CA . TYR A 1 169 ? 21.334 23.870 29.264 1.00 9.51 190 TYR A CA 1
ATOM 3175 C C . TYR A 1 169 ? 22.002 22.884 28.303 1.00 8.90 190 TYR A C 1
ATOM 3176 O O . TYR A 1 169 ? 21.645 21.701 28.294 1.00 9.28 190 TYR A O 1
ATOM 3194 N N . VAL A 1 170 ? 22.937 23.348 27.479 1.00 8.97 191 VAL A N 1
ATOM 3195 C CA . VAL A 1 170 ? 23.613 22.445 26.561 1.00 9.28 191 VAL A CA 1
ATOM 3196 C C . VAL A 1 170 ? 24.354 21.355 27.335 1.00 9.82 191 VAL A C 1
ATOM 3197 O O . VAL A 1 170 ? 24.219 20.172 27.028 1.00 11.00 191 VAL A O 1
ATOM 3210 N N A ASP A 1 171 ? 25.162 21.777 28.320 0.49 10.33 192 ASP A N 1
ATOM 3211 N N B ASP A 1 171 ? 25.111 21.717 28.338 0.51 10.12 192 ASP A N 1
ATOM 3212 C CA A ASP A 1 171 ? 25.937 20.872 29.191 0.49 11.30 192 ASP A CA 1
ATOM 3213 C CA B ASP A 1 171 ? 25.887 20.700 28.997 0.51 10.92 192 ASP A CA 1
ATOM 3214 C C A ASP A 1 171 ? 25.019 19.830 29.831 0.49 10.42 192 ASP A C 1
ATOM 3215 C C B ASP A 1 171 ? 25.066 19.822 29.942 0.51 10.26 192 ASP A C 1
ATOM 3216 O O A ASP A 1 171 ? 25.313 18.634 29.826 0.49 10.35 192 ASP A O 1
ATOM 3217 O O B ASP A 1 171 ? 25.474 18.698 30.244 0.51 9.95 192 ASP A O 1
ATOM 3234 N N . ALA A 1 172 ? 23.898 20.290 30.376 1.00 9.94 193 ALA A N 1
ATOM 3235 C CA . ALA A 1 172 ? 23.047 19.442 31.191 1.00 10.26 193 ALA A CA 1
ATOM 3236 C C . ALA A 1 172 ? 22.297 18.401 30.371 1.00 9.96 193 ALA A C 1
ATOM 3237 O O . ALA A 1 172 ? 21.910 17.381 30.928 1.00 10.71 193 ALA A O 1
ATOM 3245 N N . GLY A 1 173 ? 22.066 18.655 29.081 1.00 9.25 194 GLY A N 1
ATOM 3246 C CA . GLY A 1 173 ? 21.158 17.821 28.322 1.00 9.58 194 GLY A CA 1
ATOM 3247 C C . GLY A 1 173 ? 21.636 17.176 27.045 1.00 9.15 194 GLY A C 1
ATOM 3248 O O . GLY A 1 173 ? 20.978 16.234 26.606 1.00 9.33 194 GLY A O 1
ATOM 3252 N N . TYR A 1 174 ? 22.717 17.665 26.433 1.00 9.06 195 TYR A N 1
ATOM 3253 C CA . TYR A 1 174 ? 22.949 17.385 25.017 1.00 9.49 195 TYR A CA 1
ATOM 3254 C C . TYR A 1 174 ? 24.330 16.832 24.754 1.00 9.76 195 TYR A C 1
ATOM 3255 O O . TYR A 1 174 ? 25.337 17.527 24.908 1.00 10.71 195 TYR A O 1
ATOM 3273 N N . GLU A 1 175 ? 24.373 15.579 24.329 1.00 9.79 196 GLU A N 1
ATOM 3274 C CA . GLU A 1 175 ? 25.612 14.944 23.872 1.00 9.63 196 GLU A CA 1
ATOM 3275 C C . GLU A 1 175 ? 25.735 15.307 22.399 1.00 9.33 196 GLU A C 1
ATOM 3276 O O . GLU A 1 175 ? 25.338 14.553 21.514 1.00 8.98 196 GLU A O 1
ATOM 3288 N N . VAL A 1 176 ? 26.234 16.514 22.149 1.00 9.28 197 VAL A N 1
ATOM 3289 C CA . VAL A 1 176 ? 26.143 17.157 20.849 1.00 8.86 197 VAL A CA 1
ATOM 3290 C C . VAL A 1 176 ? 26.704 16.269 19.748 1.00 9.01 197 VAL A C 1
ATOM 3291 O O . VAL A 1 176 ? 26.072 16.097 18.703 1.00 9.07 197 VAL A O 1
ATOM 3304 N N . ASP A 1 177 ? 27.897 15.723 19.958 1.00 9.36 198 ASP A N 1
ATOM 3305 C CA . ASP A 1 177 ? 28.527 14.933 18.916 1.00 9.93 198 ASP A CA 1
ATOM 3306 C C . ASP A 1 177 ? 27.736 13.665 18.618 1.00 10.07 198 ASP A C 1
ATOM 3307 O O . ASP A 1 177 ? 27.664 13.239 17.462 1.00 11.70 198 ASP A O 1
ATOM 3316 N N . LYS A 1 178 ? 27.140 13.049 19.632 1.00 9.50 199 LYS A N 1
ATOM 3317 C CA . LYS A 1 178 ? 26.374 11.829 19.401 1.00 9.99 199 LYS A CA 1
ATOM 3318 C C . LYS A 1 178 ? 25.097 12.135 18.627 1.00 9.21 199 LYS A C 1
ATOM 3319 O O . LYS A 1 178 ? 24.778 11.458 17.646 1.00 9.41 199 LYS A O 1
ATOM 3339 N N . ILE A 1 179 ? 24.337 13.133 19.077 1.00 8.44 200 ILE A N 1
ATOM 3340 C CA . ILE A 1 179 ? 23.050 13.394 18.461 1.00 8.23 200 ILE A CA 1
ATOM 3341 C C . ILE A 1 179 ? 23.197 13.995 17.070 1.00 8.36 200 ILE A C 1
ATOM 3342 O O . ILE A 1 179 ? 22.331 13.790 16.224 1.00 8.46 200 ILE A O 1
ATOM 3358 N N . ALA A 1 180 ? 24.292 14.697 16.817 1.00 9.39 201 ALA A N 1
ATOM 3359 C CA . ALA A 1 180 ? 24.546 15.246 15.485 1.00 11.24 201 ALA A CA 1
ATOM 3360 C C . ALA A 1 180 ? 24.614 14.166 14.408 1.00 11.21 201 ALA A C 1
ATOM 3361 O O . ALA A 1 180 ? 24.339 14.453 13.243 1.00 13.03 201 ALA A O 1
ATOM 3368 N N . GLN A 1 181 ? 24.981 12.942 14.780 1.00 10.99 202 GLN A N 1
ATOM 3369 C CA . GLN A 1 181 ? 25.061 11.856 13.796 1.00 11.23 202 GLN A CA 1
ATOM 3370 C C . GLN A 1 181 ? 23.687 11.432 13.308 1.00 11.02 202 GLN A C 1
ATOM 3371 O O . GLN A 1 181 ? 23.558 10.804 12.254 1.00 13.28 202 GLN A O 1
ATOM 3385 N N . ASN A 1 182 ? 22.665 11.739 14.105 1.00 9.49 203 ASN A N 1
ATOM 3386 C CA . ASN A 1 182 ? 21.336 11.207 13.890 1.00 9.52 203 ASN A CA 1
ATOM 3387 C C . ASN A 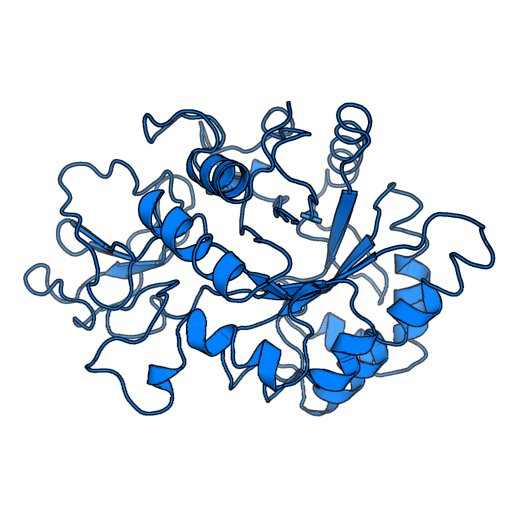1 182 ? 20.282 12.235 13.521 1.00 9.09 203 ASN A C 1
ATOM 3388 O O . ASN A 1 182 ? 19.251 11.878 12.988 1.00 11.81 203 ASN A O 1
ATOM 3400 N N . LEU A 1 183 ? 20.521 13.499 13.821 1.00 8.99 204 LEU A N 1
ATOM 3401 C CA . LEU A 1 183 ? 19.592 14.558 13.450 1.00 8.21 204 LEU A CA 1
ATOM 3402 C C . LEU A 1 183 ? 19.858 14.988 12.011 1.00 8.40 204 LEU A C 1
ATOM 3403 O O . LEU A 1 183 ? 21.003 15.213 11.621 1.00 9.43 204 LEU A O 1
ATOM 3419 N N . ASP A 1 184 ? 18.791 15.145 11.234 1.00 7.82 205 ASP A N 1
ATOM 3420 C CA . ASP A 1 184 ? 18.928 15.704 9.899 1.00 8.27 205 ASP A CA 1
ATOM 3421 C C . ASP A 1 184 ? 19.338 17.174 9.938 1.00 8.27 205 ASP A C 1
ATOM 3422 O O . ASP A 1 184 ? 20.135 17.620 9.112 1.00 9.36 205 ASP A O 1
ATOM 3431 N N . PHE A 1 185 ? 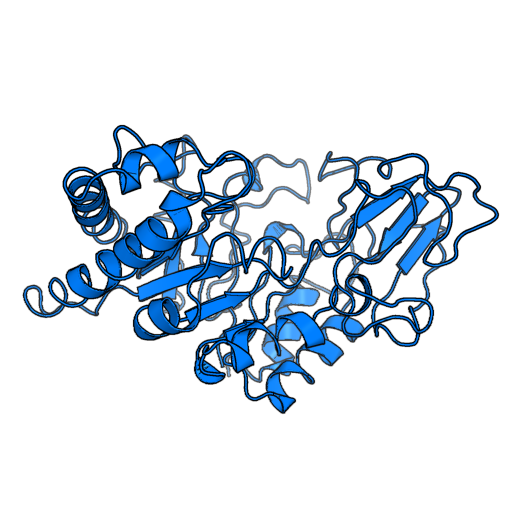18.783 17.928 10.877 1.00 7.46 206 PHE A N 1
ATOM 3432 C CA . PHE A 1 185 ? 19.186 19.306 11.089 1.00 7.39 206 PHE A CA 1
ATOM 3433 C C . PHE A 1 185 ? 18.857 19.705 12.519 1.00 6.67 206 PHE A C 1
ATOM 3434 O O . PHE A 1 185 ? 18.087 19.042 13.209 1.00 7.31 206 PHE A O 1
ATOM 3451 N N . VAL A 1 186 ? 19.505 20.785 12.932 1.00 6.75 207 VAL A N 1
ATOM 3452 C CA . VAL A 1 186 ? 19.514 21.263 14.304 1.00 6.71 207 VAL A CA 1
ATOM 3453 C C . VAL A 1 186 ? 19.039 22.713 14.282 1.00 6.31 207 VAL A C 1
ATOM 3454 O O . VAL A 1 186 ? 19.697 23.577 13.717 1.00 7.01 207 VAL A O 1
ATOM 3467 N N . ASN A 1 187 ? 17.874 22.956 14.883 1.00 6.04 208 ASN A N 1
ATOM 3468 C CA . ASN A 1 187 ? 17.255 24.281 14.925 1.00 5.96 208 ASN A CA 1
ATOM 3469 C C . ASN A 1 187 ? 17.750 25.001 16.176 1.00 5.90 208 ASN A C 1
ATOM 3470 O O . ASN A 1 187 ? 17.253 24.774 17.282 1.00 6.21 208 ASN A O 1
ATOM 3481 N N . LEU A 1 188 ? 18.779 25.823 16.018 1.00 5.92 209 LEU A N 1
ATOM 3482 C CA . LEU A 1 188 ? 19.407 26.497 17.166 1.00 5.77 209 LEU A CA 1
ATOM 3483 C C . LEU A 1 188 ? 18.528 27.672 17.597 1.00 5.63 209 LEU A C 1
ATOM 3484 O O . LEU A 1 188 ? 18.315 28.615 16.840 1.00 5.88 209 LEU A O 1
ATOM 3500 N N A MET A 1 189 ? 18.074 27.626 18.847 0.43 5.52 210 MET A N 1
ATOM 3501 N N B MET A 1 189 ? 18.055 27.614 18.843 0.57 6.02 210 MET A N 1
ATOM 3502 C CA A MET A 1 189 ? 17.207 28.662 19.405 0.43 5.37 210 MET A CA 1
ATOM 3503 C CA B MET A 1 189 ? 17.218 28.669 19.418 0.57 6.56 210 MET A CA 1
ATOM 3504 C C A MET A 1 189 ? 18.053 29.845 19.880 0.43 5.69 210 MET A C 1
ATOM 3505 C C B MET A 1 189 ? 18.119 29.807 19.879 0.57 6.27 210 MET A C 1
ATOM 3506 O O A MET A 1 189 ? 18.215 30.086 21.078 0.43 6.10 210 MET A O 1
ATOM 3507 O O B MET A 1 189 ? 18.407 29.968 21.065 0.57 6.62 210 MET A O 1
ATOM 3534 N N . ALA A 1 190 ? 18.576 30.591 18.912 1.00 6.10 211 ALA A N 1
ATOM 3535 C CA . ALA A 1 190 ? 19.552 31.653 19.148 1.00 6.84 211 ALA A CA 1
ATOM 3536 C C . ALA A 1 190 ? 18.826 32.956 19.517 1.00 6.59 211 ALA A C 1
ATOM 3537 O O . ALA A 1 190 ? 18.881 33.972 18.821 1.00 7.22 211 ALA A O 1
ATOM 3545 N N . TYR A 1 191 ? 18.126 32.881 20.643 1.00 6.36 212 TYR A N 1
ATOM 3546 C CA . TYR A 1 191 ? 17.283 33.948 21.160 1.00 6.50 212 TYR A CA 1
ATOM 3547 C C . TYR A 1 191 ? 16.966 33.583 22.609 1.00 6.46 212 TYR A C 1
ATOM 3548 O O . TYR A 1 191 ? 17.441 32.561 23.122 1.00 6.95 212 TYR A O 1
ATOM 3566 N N . ASP A 1 192 ? 16.208 34.442 23.281 1.00 6.31 213 ASP A N 1
ATOM 3567 C CA . ASP A 1 192 ? 15.952 34.308 24.716 1.00 6.93 213 ASP A CA 1
ATOM 3568 C C . ASP A 1 192 ? 17.248 34.327 25.529 1.00 7.05 213 ASP A C 1
ATOM 3569 O O . ASP A 1 192 ? 17.314 33.761 26.615 1.00 8.34 213 ASP A O 1
ATOM 3578 N N . PHE A 1 193 ? 18.253 35.053 25.042 1.00 6.87 214 PHE A N 1
ATOM 3579 C CA . PHE A 1 193 ? 19.509 35.172 25.773 1.00 7.20 214 PHE A CA 1
ATOM 3580 C C . PHE A 1 193 ? 19.361 36.019 27.033 1.00 7.67 214 PHE A C 1
ATOM 3581 O O . PHE A 1 193 ? 20.078 35.804 28.014 1.00 9.23 214 PHE A O 1
ATOM 3598 N N . HIS A 1 194 ? 18.483 37.012 26.964 1.00 7.25 215 HIS A N 1
ATOM 3599 C CA . HIS A 1 194 ? 18.187 37.943 28.043 1.00 7.36 215 HIS A CA 1
ATOM 3600 C C . HIS A 1 194 ? 16.715 38.239 28.001 1.00 7.62 215 HIS A C 1
ATOM 3601 O O . HIS A 1 194 ? 16.073 38.120 26.958 1.00 7.94 215 HIS A O 1
ATOM 3616 N N . GLY A 1 195 ? 16.184 38.658 29.139 1.00 8.17 216 GLY A N 1
ATOM 3617 C CA . GLY A 1 195 ? 14.784 38.978 29.252 1.00 8.49 216 GLY A CA 1
ATOM 3618 C C . GLY A 1 195 ? 14.463 39.381 30.670 1.00 8.49 216 GLY A C 1
ATOM 3619 O O . GLY A 1 195 ? 15.355 39.517 31.501 1.00 8.85 216 GLY A O 1
ATOM 3623 N N . SER A 1 196 ? 13.175 39.560 30.929 1.00 9.25 217 SER A N 1
ATOM 3624 C CA . SER A 1 196 ? 12.762 40.222 32.158 1.00 10.70 217 SER A CA 1
ATOM 3625 C C . SER A 1 196 ? 12.920 39.373 33.407 1.00 11.03 217 SER A C 1
ATOM 3626 O O . SER A 1 196 ? 12.635 39.858 34.485 1.00 11.92 217 SER A O 1
ATOM 3634 N N . TRP A 1 197 ? 13.393 38.140 33.269 1.00 11.10 218 TRP A N 1
ATOM 3635 C CA . TRP A 1 197 ? 13.842 37.355 34.414 1.00 11.76 218 TRP A CA 1
ATOM 3636 C C . TRP A 1 197 ? 15.127 37.915 35.019 1.00 11.56 218 TRP A C 1
ATOM 3637 O O . TRP A 1 197 ? 15.495 37.536 36.128 1.00 13.27 218 TRP A O 1
ATOM 3658 N N A GLU A 1 198 ? 15.798 38.796 34.287 0.46 10.69 219 GLU A N 1
ATOM 3659 N N B GLU A 1 198 ? 15.795 38.812 34.299 0.54 11.52 219 GLU A N 1
ATOM 3660 C CA A GLU A 1 198 ? 16.994 39.479 34.764 0.46 10.42 219 GLU A CA 1
ATOM 3661 C CA B GLU A 1 198 ? 17.025 39.456 34.762 0.54 12.07 219 GLU A CA 1
ATOM 3662 C C A GLU A 1 198 ? 16.605 40.851 35.284 0.46 11.02 219 GLU A C 1
ATOM 3663 C C B GLU A 1 198 ? 16.742 40.872 35.246 0.54 12.20 219 GLU A C 1
ATOM 3664 O O A GLU A 1 198 ? 15.603 41.424 34.847 0.46 11.61 219 GLU A O 1
ATOM 3665 O O B GLU A 1 198 ? 15.825 41.535 34.740 0.54 12.63 219 GLU A O 1
ATOM 3688 N N A LYS A 1 199 ? 17.407 41.392 36.192 0.46 11.69 220 LYS A N 1
ATOM 3689 N N B LYS A 1 199 ? 17.546 41.339 36.198 0.54 11.94 220 LYS A N 1
ATOM 3690 C CA A LYS A 1 199 ? 17.057 42.668 36.799 0.46 12.09 220 LYS A CA 1
ATOM 3691 C CA B LYS A 1 199 ? 17.242 42.596 36.873 0.54 12.06 220 LYS A CA 1
ATOM 3692 C C A LYS A 1 199 ? 17.716 43.870 36.099 0.46 11.36 220 LYS A C 1
ATOM 3693 C C B LYS A 1 199 ? 17.857 43.833 36.181 0.54 11.44 220 LYS A C 1
ATOM 3694 O O A LYS A 1 199 ? 17.537 45.000 36.548 0.46 11.30 220 LYS A O 1
ATOM 3695 O O B LYS A 1 199 ? 17.771 44.938 36.705 0.54 12.05 220 LYS A O 1
ATOM 3732 N N . VAL A 1 200 ? 18.452 43.643 35.004 1.00 11.15 221 VAL A N 1
ATOM 3733 C CA . VAL A 1 200 ? 18.923 44.746 34.153 1.00 10.71 221 VAL A CA 1
ATOM 3734 C C . VAL A 1 200 ? 18.503 44.468 32.715 1.00 9.92 221 VAL A C 1
ATOM 3735 O O . VAL A 1 200 ? 18.300 43.312 32.333 1.00 9.99 221 VAL A O 1
ATOM 3749 N N . THR A 1 201 ? 18.386 45.523 31.921 1.00 9.10 222 THR A N 1
ATOM 3750 C CA . THR A 1 201 ? 18.043 45.330 30.515 1.00 8.79 222 THR A CA 1
ATOM 3751 C C . THR A 1 201 ? 19.166 44.598 29.779 1.00 8.61 222 THR A C 1
ATOM 3752 O O . THR A 1 201 ? 20.348 44.739 30.095 1.00 9.41 222 THR A O 1
ATOM 3763 N N . GLY A 1 202 ? 18.758 43.797 28.800 1.00 8.17 223 GLY A N 1
ATOM 3764 C CA . GLY A 1 202 ? 19.655 43.070 27.933 1.00 8.02 223 GLY A CA 1
ATOM 3765 C C . GLY A 1 202 ? 18.852 42.599 26.743 1.00 7.24 223 GLY A C 1
ATOM 3766 O O . GLY A 1 202 ? 17.628 42.493 26.810 1.00 7.67 223 GLY A O 1
ATOM 3770 N N . HIS A 1 203 ? 19.547 42.316 25.648 1.00 6.90 224 HIS A N 1
ATOM 3771 C CA . HIS A 1 203 ? 18.865 42.027 24.396 1.00 6.57 224 HIS A CA 1
ATOM 3772 C C . HIS A 1 203 ? 18.517 40.545 24.249 1.00 6.32 224 HIS A C 1
ATOM 3773 O O . HIS A 1 203 ? 19.322 39.662 24.540 1.00 6.78 224 HIS A O 1
ATOM 3787 N N . ASN A 1 204 ? 17.323 40.290 23.736 1.00 6.20 225 ASN A N 1
ATOM 3788 C CA . ASN A 1 204 ? 16.847 38.942 23.442 1.00 6.07 225 ASN A CA 1
ATOM 3789 C C . ASN A 1 204 ? 17.818 38.126 22.583 1.00 5.82 225 ASN A C 1
ATOM 3790 O O . ASN A 1 204 ? 17.909 36.898 22.748 1.00 6.12 225 ASN A O 1
ATOM 3801 N N . SER A 1 205 ? 18.472 38.768 21.616 1.00 5.73 226 SER A N 1
ATOM 3802 C CA . SER A 1 205 ? 19.192 38.023 20.587 1.00 5.96 226 SER A CA 1
ATOM 3803 C C . SER A 1 205 ? 20.349 38.835 19.994 1.00 6.09 226 SER A C 1
ATOM 3804 O O . SER A 1 205 ? 20.365 39.161 18.817 1.00 6.53 226 SER A O 1
ATOM 3812 N N . PRO A 1 206 ? 21.354 39.149 20.815 1.00 6.29 227 PRO A N 1
ATOM 3813 C CA . PRO A 1 206 ? 22.505 39.913 20.326 1.00 6.57 227 PRO A CA 1
ATOM 3814 C C . PRO A 1 206 ? 23.447 39.024 19.538 1.00 6.63 227 PRO A C 1
ATOM 3815 O O . PRO A 1 206 ? 23.605 37.847 19.866 1.00 6.99 227 PRO A O 1
ATOM 3826 N N . LEU A 1 207 ? 24.121 39.583 18.530 1.00 6.99 228 LEU A N 1
ATOM 3827 C CA . LEU A 1 207 ? 24.995 38.767 17.696 1.00 7.31 228 LEU A CA 1
ATOM 3828 C C . LEU A 1 207 ? 26.348 38.494 18.358 1.00 7.42 228 LEU A C 1
ATOM 3829 O O . LEU A 1 207 ? 26.912 37.413 18.191 1.00 7.93 228 LEU A O 1
ATOM 3845 N N . TYR A 1 208 ? 26.874 39.488 19.079 1.00 7.59 229 TYR A N 1
ATOM 3846 C CA . TYR A 1 208 ? 28.169 39.418 19.751 1.00 8.42 229 TYR A CA 1
ATOM 3847 C C . TYR A 1 208 ? 28.006 39.957 21.168 1.00 8.49 229 TYR A C 1
ATOM 3848 O O . TYR A 1 208 ? 26.958 40.490 21.529 1.00 8.62 229 TYR A O 1
ATOM 3866 N N . LYS A 1 209 ? 29.068 39.853 21.965 1.00 9.48 230 LYS A N 1
ATOM 3867 C CA . LYS A 1 209 ? 29.034 40.404 23.315 1.00 10.09 230 LYS A CA 1
ATOM 3868 C C . LYS A 1 209 ? 29.150 41.925 23.317 1.00 11.65 230 LYS A C 1
ATOM 3869 O O . LYS A 1 209 ? 29.584 42.537 22.339 1.00 11.77 230 LYS A O 1
ATOM 3888 N N A ARG A 1 210 ? 28.742 42.522 24.432 0.55 13.58 231 ARG A N 1
ATOM 3889 N N B ARG A 1 210 ? 28.758 42.521 24.440 0.45 12.94 231 ARG A N 1
ATOM 3890 C CA A ARG A 1 210 ? 29.023 43.927 24.744 0.55 16.64 231 ARG A CA 1
ATOM 3891 C CA B ARG A 1 210 ? 29.090 43.916 24.740 0.45 15.17 231 ARG A CA 1
ATOM 3892 C C A ARG A 1 210 ? 30.332 43.964 25.547 0.55 16.87 231 ARG A C 1
ATOM 3893 C C B ARG A 1 210 ? 30.490 43.997 25.316 0.45 16.84 231 ARG A C 1
ATOM 3894 O O A ARG A 1 210 ? 30.642 43.014 26.263 0.55 16.54 231 ARG A O 1
ATOM 3895 O O B ARG A 1 210 ? 30.947 43.060 25.975 0.45 16.67 231 ARG A O 1
ATOM 3936 N N A GLN A 1 211 ? 31.096 45.051 25.446 0.55 17.79 232 GLN A N 1
ATOM 3937 N N B GLN A 1 211 ? 31.151 45.129 25.078 0.45 19.03 232 GLN A N 1
ATOM 3938 C CA A GLN A 1 211 ? 32.440 45.076 26.023 0.55 18.76 232 GLN A CA 1
ATOM 3939 C CA B GLN A 1 211 ? 32.506 45.372 25.565 0.45 20.78 232 GLN A CA 1
ATOM 3940 C C A GLN A 1 211 ? 32.412 44.973 27.533 0.55 18.35 232 GLN A C 1
ATOM 3941 C C B GLN A 1 211 ? 32.689 44.870 26.989 0.45 21.15 232 GLN A C 1
ATOM 3942 O O A GLN A 1 211 ? 33.369 44.501 28.146 0.55 18.68 232 GLN A O 1
ATOM 3943 O O B GLN A 1 211 ? 33.663 44.177 27.295 0.45 21.57 232 GLN A O 1
ATOM 3970 N N A GLU A 1 212 ? 31.309 45.399 28.135 0.55 18.01 233 GLU A N 1
ATOM 3971 N N B GLU A 1 212 ? 31.714 45.172 27.840 0.45 21.53 233 GLU A N 1
ATOM 3972 C CA A GLU A 1 212 ? 31.177 45.335 29.579 0.55 18.69 233 GLU A CA 1
ATOM 3973 C CA B GLU A 1 212 ? 31.901 45.074 29.283 0.45 21.81 233 GLU A CA 1
ATOM 3974 C C A GLU A 1 212 ? 30.905 43.907 30.059 0.55 18.53 233 GLU A C 1
ATOM 3975 C C B GLU A 1 212 ? 31.239 43.855 29.949 0.45 19.91 233 GLU A C 1
ATOM 3976 O O A GLU A 1 212 ? 30.919 43.648 31.262 0.55 19.33 233 GLU A O 1
ATOM 3977 O O B GLU A 1 212 ? 31.321 43.694 31.167 0.45 20.01 233 GLU A O 1
ATOM 4000 N N . GLU A 1 213 ? 30.644 42.979 29.141 1.00 17.81 234 GLU A N 1
ATOM 4001 C CA . GLU A 1 213 ? 30.333 41.610 29.564 1.00 16.40 234 GLU A CA 1
ATOM 4002 C C . GLU A 1 213 ? 31.631 40.782 29.719 1.00 16.80 234 GLU A C 1
ATOM 4003 O O . GLU A 1 213 ? 32.568 40.959 28.954 1.00 18.25 234 GLU A O 1
ATOM 4015 N N A SER A 1 214 ? 31.674 39.895 30.711 0.80 16.63 235 SER A N 1
ATOM 4016 N N B SER A 1 214 ? 31.672 39.901 30.719 0.20 16.76 235 SER A N 1
ATOM 4017 C CA A SER A 1 214 ? 32.800 38.960 30.901 0.80 16.87 235 SER A CA 1
ATOM 4018 C CA B SER A 1 214 ? 32.767 38.933 30.869 0.20 16.75 235 SER A CA 1
ATOM 4019 C C A SER A 1 214 ? 32.248 37.637 31.439 0.80 15.42 235 SER A C 1
ATOM 4020 C C B SER A 1 214 ? 32.247 37.654 31.513 0.20 15.92 235 SER A C 1
ATOM 4021 O O A SER A 1 214 ? 31.031 37.462 31.561 0.80 15.46 235 SER A O 1
ATOM 4022 O O B SER A 1 214 ? 31.065 37.548 31.835 0.20 16.17 235 SER A O 1
ATOM 4037 N N . GLY A 1 215 ? 33.138 36.688 31.716 1.00 15.12 236 GLY A N 1
ATOM 4038 C CA . GLY A 1 215 ? 32.738 35.397 32.229 1.00 13.88 236 GLY A CA 1
ATOM 4039 C C . GLY A 1 215 ? 31.692 34.738 31.345 1.00 12.81 236 GLY A C 1
ATOM 4040 O O . GLY A 1 215 ? 31.716 34.856 30.113 1.00 12.29 236 GLY A O 1
ATOM 4044 N N . ALA A 1 216 ? 30.754 34.057 31.980 1.00 13.12 237 ALA A N 1
ATOM 4045 C CA . ALA A 1 216 ? 29.712 33.346 31.253 1.00 13.10 237 ALA A CA 1
ATOM 4046 C C . ALA A 1 216 ? 28.883 34.300 30.394 1.00 11.71 237 ALA A C 1
ATOM 4047 O O . ALA A 1 216 ? 28.406 33.923 29.323 1.00 10.62 237 ALA A O 1
ATOM 4054 N N . ALA A 1 217 ? 28.703 35.532 30.851 1.00 11.48 238 ALA A N 1
ATOM 4055 C CA . ALA A 1 217 ? 27.882 36.474 30.120 1.00 11.41 238 ALA A CA 1
ATOM 4056 C C . ALA A 1 217 ? 28.419 36.705 28.712 1.00 10.48 238 ALA A C 1
ATOM 4057 O O . ALA A 1 217 ? 27.638 36.978 27.795 1.00 10.43 238 ALA A O 1
ATOM 4064 N N . ALA A 1 218 ? 29.738 36.603 28.545 1.00 9.87 239 ALA A N 1
ATOM 4065 C CA . ALA A 1 218 ? 30.375 36.843 27.261 1.00 9.53 239 ALA A CA 1
ATOM 4066 C C . ALA A 1 218 ? 30.019 35.793 26.210 1.00 8.44 239 ALA A C 1
ATOM 4067 O O . ALA A 1 218 ? 30.332 35.992 25.049 1.00 8.89 239 ALA A O 1
ATOM 4074 N N . SER A 1 219 ? 29.371 34.696 26.616 1.00 7.80 240 SER A N 1
ATOM 4075 C CA . SER A 1 219 ? 28.921 33.675 25.668 1.00 7.52 240 SER A CA 1
ATOM 4076 C C . SER A 1 219 ? 27.409 33.738 25.384 1.00 7.11 240 SER A C 1
ATOM 4077 O O . SER A 1 219 ? 26.908 32.914 24.610 1.00 7.37 240 SER A O 1
ATOM 4085 N N . LEU A 1 220 ? 26.700 34.692 25.986 1.00 7.36 241 LEU A N 1
ATOM 4086 C CA . LEU A 1 220 ? 25.249 34.807 25.780 1.00 7.66 241 LEU A CA 1
ATOM 4087 C C . LEU A 1 220 ? 24.959 35.677 24.560 1.00 7.25 241 LEU A C 1
ATOM 4088 O O . LEU A 1 220 ? 24.394 36.774 24.640 1.00 7.61 241 LEU A O 1
ATOM 4104 N N . ASN A 1 221 ? 25.368 35.160 23.405 1.00 6.96 242 ASN A N 1
ATOM 4105 C CA . ASN A 1 221 ? 25.144 35.834 22.143 1.00 6.96 242 ASN A CA 1
ATOM 4106 C C . ASN A 1 221 ? 25.152 34.797 21.026 1.00 6.90 242 ASN A C 1
ATOM 4107 O O . ASN A 1 221 ? 25.597 33.653 21.210 1.00 6.74 242 ASN A O 1
ATOM 4118 N N . VAL A 1 222 ? 24.633 35.201 19.874 1.00 6.52 243 VAL A N 1
ATOM 4119 C CA . VAL A 1 222 ? 24.424 34.291 18.763 1.00 6.47 243 VAL A CA 1
ATOM 4120 C C . VAL A 1 222 ? 25.725 33.673 18.269 1.00 6.69 243 VAL A C 1
ATOM 4121 O O . VAL A 1 222 ? 25.786 32.461 18.051 1.00 6.90 243 VAL A O 1
ATOM 4134 N N . ASP A 1 223 ? 26.760 34.482 18.080 1.00 6.85 244 ASP A N 1
ATOM 4135 C CA . ASP A 1 223 ? 28.009 33.950 17.557 1.00 7.09 244 ASP A CA 1
ATOM 4136 C C . ASP A 1 223 ? 28.588 32.896 18.494 1.00 7.01 244 ASP A C 1
ATOM 4137 O O . ASP A 1 223 ? 29.058 31.851 18.051 1.00 7.47 244 ASP A O 1
ATOM 4146 N N . ALA A 1 224 ? 28.577 33.163 19.795 1.00 6.92 245 ALA A N 1
ATOM 4147 C CA . ALA A 1 224 ? 29.110 32.188 20.747 1.00 7.13 245 ALA A CA 1
ATOM 4148 C C . ALA A 1 224 ? 28.285 30.907 20.724 1.00 6.94 245 ALA A C 1
ATOM 4149 O O . ALA A 1 224 ? 28.839 29.813 20.823 1.00 7.40 245 ALA A O 1
ATOM 4156 N N . ALA A 1 225 ? 26.967 31.031 20.603 1.00 6.74 246 ALA A N 1
ATOM 4157 C CA . ALA A 1 225 ? 26.098 29.863 20.570 1.00 6.84 246 ALA A CA 1
ATOM 4158 C C . ALA A 1 225 ? 26.351 29.011 19.324 1.00 6.73 246 ALA A C 1
ATOM 4159 O O . ALA A 1 225 ? 26.369 27.776 19.396 1.00 6.87 246 ALA A O 1
ATOM 4166 N N . VAL A 1 226 ? 26.494 29.671 18.179 1.00 6.76 247 VAL A N 1
ATOM 4167 C CA . VAL A 1 226 ? 26.797 28.975 16.936 1.00 6.76 247 VAL A CA 1
ATOM 4168 C C . VAL A 1 226 ? 28.128 28.234 17.077 1.00 6.87 247 VAL A C 1
ATOM 4169 O O . VAL A 1 226 ? 28.222 27.040 16.759 1.00 7.37 247 VAL A O 1
ATOM 4182 N N . GLN A 1 227 ? 29.167 28.944 17.501 1.00 7.14 248 GLN A N 1
ATOM 4183 C CA A GLN A 1 227 ? 30.471 28.316 17.636 0.67 7.33 248 GLN A CA 1
ATOM 4184 C CA B GLN A 1 227 ? 30.473 28.319 17.624 0.33 7.51 248 GLN A CA 1
ATOM 4185 C C . GLN A 1 227 ? 30.438 27.166 18.636 1.00 7.30 248 GLN A C 1
ATOM 4186 O O . GLN A 1 227 ? 31.086 26.144 18.431 1.00 7.70 248 GLN A O 1
ATOM 4213 N N . GLN A 1 228 ? 29.685 27.325 19.723 1.00 7.21 249 GLN A N 1
ATOM 4214 C CA . GLN A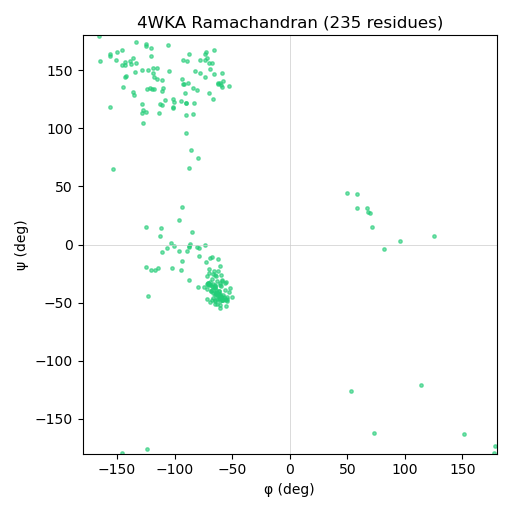 1 228 ? 29.538 26.256 20.701 1.00 7.13 249 GLN A CA 1
ATOM 4215 C C . GLN A 1 228 ? 29.033 24.974 20.027 1.00 7.19 249 GLN A C 1
ATOM 4216 O O . GLN A 1 228 ? 29.591 23.888 20.205 1.00 7.52 249 GLN A O 1
ATOM 4230 N N . TRP A 1 229 ? 27.921 25.091 19.296 1.00 6.77 250 TRP A N 1
ATOM 4231 C CA . TRP A 1 229 ? 27.328 23.917 18.668 1.00 7.05 250 TRP A CA 1
ATOM 4232 C C . TRP A 1 229 ? 28.203 23.330 17.558 1.00 7.05 250 TRP A C 1
ATOM 4233 O O . TRP A 1 229 ? 28.260 22.107 17.403 1.00 7.88 250 TRP A O 1
ATOM 4254 N N . LEU A 1 230 ? 28.900 24.172 16.806 1.00 7.23 251 LEU A N 1
ATOM 4255 C CA . LEU A 1 230 ? 29.828 23.679 15.791 1.00 7.56 251 LEU A CA 1
ATOM 4256 C C . LEU A 1 230 ? 30.989 22.928 16.448 1.00 7.73 251 LEU A C 1
ATOM 4257 O O . LEU A 1 230 ? 31.323 21.806 16.061 1.00 8.60 251 LEU A O 1
ATOM 4273 N N . GLN A 1 231 ? 31.627 23.556 17.420 1.00 7.79 252 GLN A N 1
ATOM 4274 C CA . GLN A 1 231 ? 32.835 22.962 17.996 1.00 8.33 252 GLN A CA 1
ATOM 4275 C C . GLN A 1 231 ? 32.544 21.687 18.766 1.00 8.35 252 GLN A C 1
ATOM 4276 O O . GLN A 1 231 ? 33.400 20.801 18.843 1.00 9.06 252 GLN A O 1
ATOM 4290 N N . LYS A 1 232 ? 31.351 21.592 19.344 1.00 8.35 253 LYS A N 1
ATOM 4291 C CA . LYS A 1 232 ? 30.946 20.390 20.069 1.00 8.38 253 LYS A CA 1
ATOM 4292 C C . LYS A 1 232 ? 30.502 19.253 19.145 1.00 8.57 253 LYS A C 1
ATOM 4293 O O . LYS A 1 232 ? 30.196 18.161 19.626 1.00 9.84 253 LYS A O 1
ATOM 4312 N N . GLY A 1 233 ? 30.481 19.503 17.832 1.00 8.81 254 GLY A N 1
ATOM 4313 C CA . GLY A 1 233 ? 30.326 18.426 16.875 1.00 9.22 254 GLY A CA 1
ATOM 4314 C C . GLY A 1 233 ? 29.198 18.529 15.871 1.00 8.81 254 GLY A C 1
ATOM 4315 O O . GLY A 1 233 ? 28.965 17.572 15.143 1.00 10.57 254 GLY A O 1
ATOM 4319 N N . THR A 1 234 ? 28.490 19.653 15.797 1.00 7.87 255 THR A N 1
ATOM 4320 C CA . THR A 1 234 ? 27.441 19.766 14.789 1.00 7.80 255 THR A CA 1
ATOM 4321 C C . THR A 1 234 ? 28.048 20.188 13.451 1.00 8.13 255 THR A C 1
ATOM 4322 O O . THR A 1 234 ? 28.665 21.243 13.385 1.00 8.79 255 THR A O 1
ATOM 4333 N N . PRO A 1 235 ? 27.868 19.397 12.383 1.00 8.51 256 PRO A N 1
ATOM 4334 C CA . PRO A 1 235 ? 28.316 19.878 11.073 1.00 9.02 256 PRO A CA 1
ATOM 4335 C C . PRO A 1 235 ? 27.632 21.200 10.733 1.00 8.50 256 PRO A C 1
ATOM 4336 O O . PRO A 1 235 ? 26.434 21.359 10.954 1.00 8.20 256 PRO A O 1
ATOM 4347 N N . ALA A 1 236 ? 28.375 22.113 10.126 1.00 8.75 257 ALA A N 1
ATOM 4348 C CA . ALA A 1 236 ? 27.821 23.414 9.776 1.00 8.71 257 ALA A CA 1
ATOM 4349 C C . ALA A 1 236 ? 26.579 23.267 8.894 1.00 8.58 257 ALA A C 1
ATOM 4350 O O . ALA A 1 236 ? 25.607 23.999 9.069 1.00 8.53 257 ALA A O 1
ATOM 4357 N N . SER A 1 237 ? 26.610 22.312 7.964 1.00 8.88 258 SER A N 1
ATOM 4358 C CA . SER A 1 237 ? 25.498 22.109 7.056 1.00 9.67 258 SER A CA 1
ATOM 4359 C C . SER A 1 237 ? 24.207 21.725 7.759 1.00 8.99 258 SER A C 1
ATOM 4360 O O . SER A 1 237 ? 23.134 21.896 7.194 1.00 9.90 258 SER A O 1
ATOM 4368 N N . LYS A 1 238 ? 24.312 21.173 8.964 1.00 7.86 259 LYS A N 1
ATOM 4369 C CA . LYS A 1 238 ? 23.154 20.760 9.744 1.00 7.87 259 LYS A CA 1
ATOM 4370 C C . LYS A 1 238 ? 22.667 21.832 10.712 1.00 7.52 259 LYS A C 1
ATOM 4371 O O . LYS A 1 238 ? 21.570 21.694 11.250 1.00 8.02 259 LYS A O 1
ATOM 4390 N N . LEU A 1 239 ? 23.466 22.870 10.959 1.00 7.32 260 LEU A N 1
ATOM 4391 C CA . LEU A 1 239 ? 23.110 23.860 11.969 1.00 6.90 260 LEU A CA 1
ATOM 4392 C C . LEU A 1 239 ? 22.301 24.975 11.308 1.00 6.71 260 LEU A C 1
ATOM 4393 O O . LEU A 1 239 ? 22.767 25.621 10.372 1.00 7.36 260 LEU A O 1
ATOM 4409 N N . ILE A 1 240 ? 21.089 25.178 11.817 1.00 6.45 261 ILE A N 1
ATOM 4410 C CA . ILE A 1 240 ? 20.144 26.141 11.272 1.00 6.16 261 ILE A CA 1
ATOM 4411 C C . ILE A 1 240 ? 19.984 27.255 12.310 1.00 6.37 261 ILE A C 1
ATOM 4412 O O . ILE A 1 240 ? 19.624 27.001 13.457 1.00 6.90 261 ILE A O 1
ATOM 4428 N N . LEU A 1 241 ? 20.299 28.483 11.923 1.00 6.10 262 LEU A N 1
ATOM 4429 C CA . LEU A 1 241 ? 20.362 29.588 12.880 1.00 6.25 262 LEU A CA 1
ATOM 4430 C C . LEU A 1 241 ? 18.989 30.197 13.125 1.00 5.98 262 LEU A C 1
ATOM 4431 O O . LEU A 1 241 ? 18.415 30.837 12.248 1.00 6.03 262 LEU A O 1
ATOM 4447 N N . GLY A 1 242 ? 18.483 30.023 14.344 1.00 5.85 263 GLY A N 1
ATOM 4448 C CA . GLY A 1 242 ? 17.219 30.621 14.725 1.00 6.04 263 GLY A CA 1
ATOM 4449 C C . GLY A 1 242 ? 17.266 32.140 14.806 1.00 6.11 263 GLY A C 1
ATOM 4450 O O . GLY A 1 242 ? 18.273 32.743 15.184 1.00 7.97 263 GLY A O 1
ATOM 4454 N N A MET A 1 243 ? 16.124 32.730 14.454 0.63 5.55 264 MET A N 1
ATOM 4455 N N B MET A 1 243 ? 16.117 32.727 14.470 0.37 6.48 264 MET A N 1
ATOM 4456 C CA A MET A 1 243 ? 15.905 34.166 14.307 0.63 6.26 264 MET A CA 1
ATOM 4457 C CA B MET A 1 243 ? 15.926 34.165 14.333 0.37 7.64 264 MET A CA 1
ATOM 4458 C C A MET A 1 243 ? 14.570 34.469 14.994 0.63 5.93 264 MET A C 1
ATOM 4459 C C B MET A 1 243 ? 14.557 34.533 14.922 0.37 6.52 264 MET A C 1
ATOM 4460 O O A MET A 1 243 ? 13.595 33.769 14.723 0.63 6.16 264 MET A O 1
ATOM 4461 O O B MET A 1 243 ? 13.547 33.958 14.516 0.37 6.12 264 MET A O 1
ATOM 4488 N N . PRO A 1 244 ? 14.509 35.504 15.846 1.00 5.79 265 PRO A N 1
ATOM 4489 C CA . PRO A 1 244 ? 13.244 35.818 16.524 1.00 5.71 265 PRO A CA 1
ATOM 4490 C C . PRO A 1 244 ? 12.487 36.963 15.859 1.00 5.73 265 PRO A C 1
ATOM 4491 O O . PRO A 1 244 ? 13.042 38.051 15.665 1.00 6.42 265 PRO A O 1
ATOM 4502 N N . THR A 1 245 ? 11.209 36.746 15.558 1.00 5.66 266 THR A N 1
ATOM 4503 C CA . THR A 1 245 ? 10.339 37.830 15.099 1.00 5.95 266 THR A CA 1
ATOM 4504 C C . THR A 1 245 ? 9.567 38.474 16.265 1.00 6.04 266 THR A C 1
ATOM 4505 O O . THR A 1 245 ? 8.446 38.954 16.116 1.00 6.90 266 THR A O 1
ATOM 4516 N N . TYR A 1 246 ? 10.218 38.494 17.421 1.00 6.74 267 TYR A N 1
ATOM 4517 C CA . TYR A 1 246 ? 9.697 39.121 18.626 1.00 6.46 267 TYR A CA 1
ATOM 4518 C C . TYR A 1 246 ? 10.881 39.710 19.394 1.00 6.35 267 TYR A C 1
ATOM 4519 O O . TYR A 1 246 ? 12.044 39.395 19.103 1.00 7.02 267 TYR A O 1
ATOM 4537 N N . GLY A 1 247 ? 10.554 40.538 20.376 1.00 6.35 268 GLY A N 1
ATOM 4538 C CA . GLY A 1 247 ? 11.525 41.080 21.297 1.00 6.59 268 GLY A CA 1
ATOM 4539 C C . GLY A 1 247 ? 11.149 40.801 22.739 1.00 6.29 268 GLY A C 1
ATOM 4540 O O . GLY A 1 247 ? 10.060 40.305 23.046 1.00 6.77 268 GLY A O 1
ATOM 4544 N N . ARG A 1 248 ? 12.075 41.139 23.633 1.00 6.42 269 ARG A N 1
ATOM 4545 C CA . ARG A 1 248 ? 11.847 40.997 25.070 1.00 6.75 269 ARG A CA 1
ATOM 4546 C C . ARG A 1 248 ? 11.922 42.362 25.743 1.00 6.81 269 ARG A C 1
ATOM 4547 O O . ARG A 1 248 ? 12.815 43.170 25.470 1.00 7.05 269 ARG A O 1
ATOM 4568 N N . SER A 1 249 ? 10.930 42.597 26.594 1.00 7.06 270 SER A N 1
ATOM 4569 C CA . SER A 1 249 ? 10.648 43.903 27.170 1.00 7.28 270 SER A CA 1
ATOM 4570 C C . SER A 1 249 ? 10.847 43.935 28.678 1.00 7.51 270 SER A C 1
ATOM 4571 O O . SER A 1 249 ? 10.662 42.934 29.379 1.00 8.11 270 SER A O 1
ATOM 4579 N N . PHE A 1 250 ? 11.172 45.134 29.149 1.00 7.55 271 PHE A N 1
ATOM 4580 C CA . PHE A 1 250 ? 11.420 45.425 30.547 1.00 7.96 271 PHE A CA 1
ATOM 4581 C C . PHE A 1 250 ? 10.698 46.710 30.936 1.00 8.29 271 PHE A C 1
ATOM 4582 O O . PHE A 1 250 ? 10.568 47.636 30.127 1.00 8.48 271 PHE A O 1
ATOM 4599 N N . THR A 1 251 ? 10.279 46.764 32.199 1.00 8.63 272 THR A N 1
ATOM 4600 C CA . THR A 1 251 ? 9.982 48.030 32.861 1.00 9.11 272 THR A CA 1
ATOM 4601 C C . THR A 1 251 ? 11.265 48.506 33.519 1.00 9.22 272 THR A C 1
ATOM 4602 O O . THR A 1 251 ? 11.870 47.802 34.327 1.00 9.93 272 THR A O 1
ATOM 4613 N N . LEU A 1 252 ? 11.693 49.699 33.129 1.00 9.49 273 LEU A N 1
ATOM 4614 C CA . LEU A 1 252 ? 12.871 50.341 33.692 1.00 9.95 273 LEU A CA 1
ATOM 4615 C C . LEU A 1 252 ? 12.596 50.853 35.097 1.00 10.68 273 LEU A C 1
ATOM 4616 O O . LEU A 1 252 ? 11.495 51.347 35.373 1.00 11.62 273 LEU A O 1
ATOM 4632 N N . ALA A 1 253 ? 13.596 50.781 35.969 1.00 11.19 274 ALA A N 1
ATOM 4633 C CA . ALA A 1 253 ? 13.483 51.423 37.275 1.00 12.26 274 ALA A CA 1
ATOM 4634 C C . ALA A 1 253 ? 13.266 52.930 37.126 1.00 12.80 274 ALA A C 1
ATOM 4635 O O . ALA A 1 253 ? 12.550 53.541 37.916 1.00 14.15 274 ALA A O 1
ATOM 4642 N N . SER A 1 254 ? 13.891 53.529 36.115 1.00 13.27 275 SER A N 1
ATOM 4643 C CA . SER A 1 254 ? 13.725 54.955 35.838 1.00 14.29 275 SER A CA 1
ATOM 4644 C C . SER A 1 254 ? 13.766 55.223 34.345 1.00 13.79 275 SER A C 1
ATOM 4645 O O . SER A 1 254 ? 14.637 54.720 33.636 1.00 13.46 275 SER A O 1
ATOM 4653 N N . SER A 1 255 ? 12.841 56.055 33.878 1.00 14.82 276 SER A N 1
ATOM 4654 C CA . SER A 1 255 ? 12.820 56.455 32.486 1.00 15.67 276 SER A CA 1
ATOM 4655 C C . SER A 1 255 ? 14.057 57.266 32.110 1.00 15.51 276 SER A C 1
ATOM 4656 O O . SER A 1 255 ? 14.313 57.466 30.932 1.00 16.29 276 SER A O 1
ATOM 4664 N N A SER A 1 256 ? 14.808 57.726 33.105 0.58 15.18 277 SER A N 1
ATOM 4665 N N B SER A 1 256 ? 14.822 57.725 33.098 0.42 15.42 277 SER A N 1
ATOM 4666 C CA A SER A 1 256 ? 16.023 58.480 32.849 0.58 16.12 277 SER A CA 1
ATOM 4667 C CA B SER A 1 256 ? 16.023 58.510 32.826 0.42 16.20 277 SER A CA 1
ATOM 4668 C C A SER A 1 256 ? 17.269 57.603 32.735 0.58 15.60 277 SER A C 1
ATOM 4669 C C B SER A 1 256 ? 17.238 57.666 32.433 0.42 15.61 277 SER A C 1
ATOM 4670 O O A SER A 1 256 ? 18.361 58.145 32.646 0.58 16.05 277 SER A O 1
ATOM 4671 O O B SER A 1 256 ? 18.153 58.182 31.782 0.42 15.64 277 SER A O 1
ATOM 4686 N N A ASP A 1 257 ? 17.133 56.274 32.762 0.58 14.41 278 ASP A N 1
ATOM 4687 N N B ASP A 1 257 ? 17.264 56.393 32.837 0.42 14.88 278 ASP A N 1
ATOM 4688 C CA A ASP A 1 257 ? 18.281 55.385 32.533 0.58 14.95 278 ASP A CA 1
ATOM 4689 C CA B ASP A 1 257 ? 18.361 55.494 32.466 0.42 14.56 278 ASP A CA 1
ATOM 4690 C C A ASP A 1 257 ? 17.824 54.282 31.613 0.58 13.45 278 ASP A C 1
ATOM 4691 C C B ASP A 1 257 ? 17.839 54.347 31.622 0.42 13.24 278 ASP A C 1
ATOM 4692 O O A ASP A 1 257 ? 17.169 53.311 32.036 0.58 13.22 278 ASP A O 1
ATOM 4693 O O B ASP A 1 257 ? 17.175 53.417 32.104 0.42 12.82 278 ASP A O 1
ATOM 4710 N N . THR A 1 258 ? 18.173 54.454 30.344 1.00 12.70 279 THR A N 1
ATOM 4711 C CA . THR A 1 258 ? 17.678 53.600 29.287 1.00 12.07 279 THR A CA 1
ATOM 4712 C C . THR A 1 258 ? 18.795 52.805 28.611 1.00 11.40 279 THR A C 1
ATOM 4713 O O . THR A 1 258 ? 18.570 52.207 27.555 1.00 12.07 279 THR A O 1
ATOM 4724 N N A ARG A 1 259 ? 19.995 52.806 29.164 0.47 11.06 280 ARG A N 1
ATOM 4725 N N B ARG A 1 259 ? 19.972 52.766 29.245 0.53 11.50 280 ARG A N 1
ATOM 4726 C CA A ARG A 1 259 ? 21.079 52.117 28.487 0.47 10.60 280 ARG A CA 1
ATOM 4727 C CA B ARG A 1 259 ? 21.112 51.965 28.777 0.53 11.75 280 ARG A CA 1
ATOM 4728 C C A ARG A 1 259 ? 20.903 50.588 28.604 0.47 10.63 280 ARG A C 1
ATOM 4729 C C B ARG A 1 259 ? 20.798 50.503 28.564 0.53 11.01 280 ARG A C 1
ATOM 4730 O O A ARG A 1 259 ? 20.131 50.092 29.437 0.47 9.59 280 ARG A O 1
ATOM 4731 O O B ARG A 1 259 ? 19.882 49.950 29.168 0.53 10.10 280 ARG A O 1
ATOM 4772 N N . VAL A 1 260 ? 21.627 49.858 27.760 1.00 11.17 281 VAL A N 1
ATOM 4773 C CA . VAL A 1 260 ? 21.719 48.410 27.857 1.00 11.54 281 VAL A CA 1
ATOM 4774 C C . VAL A 1 260 ? 22.451 48.126 29.171 1.00 11.36 281 VAL A C 1
ATOM 4775 O O . VAL A 1 260 ? 23.544 48.646 29.408 1.00 12.75 281 VAL A O 1
ATOM 4788 N N . GLY A 1 261 ? 21.828 47.341 30.043 1.00 11.03 282 GLY A N 1
ATOM 4789 C CA . GLY A 1 261 ? 22.351 47.125 31.379 1.00 11.28 282 GLY A CA 1
ATOM 4790 C C . GLY A 1 261 ? 21.745 48.033 32.442 1.00 11.60 282 GLY A C 1
ATOM 4791 O O . GLY A 1 261 ? 22.170 47.980 33.587 1.00 12.30 282 GLY A O 1
ATOM 4795 N N . ALA A 1 262 ? 20.772 48.868 32.088 1.00 11.26 283 ALA A N 1
ATOM 4796 C CA . ALA A 1 262 ? 20.091 49.727 33.066 1.00 11.30 283 ALA A CA 1
ATOM 4797 C C . ALA A 1 262 ? 19.238 48.890 34.011 1.00 10.70 283 ALA A C 1
ATOM 4798 O O . ALA A 1 262 ? 18.722 47.848 33.611 1.00 10.32 283 ALA A O 1
ATOM 4805 N N . PRO A 1 263 ? 19.035 49.361 35.246 1.00 11.61 284 PRO A N 1
ATOM 4806 C CA . PRO A 1 263 ? 18.173 48.622 36.171 1.00 11.83 284 PRO A CA 1
ATOM 4807 C C . PRO A 1 263 ? 16.728 48.518 35.670 1.00 10.93 284 PRO A C 1
ATOM 4808 O O . PRO A 1 263 ? 16.151 49.493 35.150 1.00 11.38 284 PRO A O 1
ATOM 4819 N N . ALA A 1 264 ? 16.158 47.327 35.842 1.00 10.92 285 ALA A N 1
ATOM 4820 C CA . ALA A 1 264 ? 14.783 47.031 35.497 1.00 11.19 285 ALA A CA 1
ATOM 4821 C C . ALA A 1 264 ? 14.059 46.520 36.730 1.00 12.29 285 ALA A C 1
ATOM 4822 O O . ALA A 1 264 ? 14.664 45.883 37.583 1.00 13.95 285 ALA A O 1
ATOM 4829 N N . THR A 1 265 ? 12.760 46.765 36.809 1.00 13.14 286 THR A N 1
ATOM 4830 C CA . THR A 1 265 ? 11.956 46.298 37.936 1.00 13.58 286 THR A CA 1
ATOM 4831 C C . THR A 1 265 ? 11.046 45.126 37.582 1.00 13.78 286 THR A C 1
ATOM 4832 O O . THR A 1 265 ? 10.357 44.591 38.439 1.00 14.83 286 THR A O 1
ATOM 4843 N N . GLY A 1 266 ? 11.037 44.724 36.319 1.00 12.98 287 GLY A N 1
ATOM 4844 C CA . GLY A 1 266 ? 10.271 43.567 35.916 1.00 12.28 287 GLY A CA 1
ATOM 4845 C C . GLY A 1 266 ? 9.976 43.585 34.440 1.00 10.98 287 GLY A C 1
ATOM 4846 O O . GLY A 1 266 ? 10.593 44.308 33.665 1.00 10.66 287 GLY A O 1
ATOM 4850 N N A SER A 1 267 ? 9.019 42.765 34.049 0.73 10.79 288 SER A N 1
ATOM 4851 N N B SER A 1 267 ? 9.003 42.770 34.054 0.27 10.59 288 SER A N 1
ATOM 4852 C CA A SER A 1 267 ? 8.614 42.677 32.663 0.73 10.76 288 SER A CA 1
ATOM 4853 C CA B SER A 1 267 ? 8.571 42.685 32.670 0.27 10.23 288 SER A CA 1
ATOM 4854 C C A SER A 1 267 ? 8.031 43.971 32.137 0.73 9.71 288 SER A C 1
ATOM 4855 C C B SER A 1 267 ? 8.080 44.015 32.145 0.27 9.46 288 SER A C 1
ATOM 4856 O O A SER A 1 267 ? 7.396 44.738 32.875 0.73 9.83 288 SER A O 1
ATOM 4857 O O B SER A 1 267 ? 7.601 44.867 32.896 0.27 9.24 288 SER A O 1
ATOM 4872 N N . GLY A 1 268 ? 8.200 44.187 30.837 1.00 9.22 289 GLY A N 1
ATOM 4873 C CA . GLY A 1 268 ? 7.524 45.263 30.168 1.00 9.26 289 GLY A CA 1
ATOM 4874 C C . GLY A 1 268 ? 6.029 45.012 30.165 1.00 9.33 289 GLY A C 1
ATOM 4875 O O . GLY A 1 268 ? 5.558 43.875 30.288 1.00 9.87 289 GLY A O 1
ATOM 4879 N N . THR A 1 269 ? 5.273 46.095 30.015 1.00 9.98 290 THR A N 1
ATOM 4880 C CA . THR A 1 269 ? 3.835 46.034 29.881 1.00 10.66 290 THR A CA 1
ATOM 4881 C C . THR A 1 269 ? 3.449 45.068 28.765 1.00 10.09 290 THR A C 1
ATOM 4882 O O . THR A 1 269 ? 4.073 45.075 27.705 1.00 9.48 290 THR A O 1
ATOM 4893 N N . PRO A 1 270 ? 2.438 44.223 28.991 1.00 10.69 291 PRO A N 1
ATOM 4894 C CA . PRO A 1 270 ? 2.036 43.307 27.920 1.00 10.69 291 PRO A CA 1
ATOM 4895 C C . PRO A 1 270 ? 1.609 44.057 26.664 1.00 10.19 291 PRO A C 1
ATOM 4896 O O . PRO A 1 270 ? 1.036 45.157 26.735 1.00 11.43 291 PRO A O 1
ATOM 4907 N N . GLY A 1 271 ? 1.871 43.451 25.516 1.00 9.52 292 GLY A N 1
ATOM 4908 C CA . GLY A 1 271 ? 1.423 43.995 24.256 1.00 9.63 292 GLY A CA 1
ATOM 4909 C C . GLY A 1 271 ? -0.082 43.887 24.108 1.00 9.53 292 GLY A C 1
ATOM 4910 O O . GLY A 1 271 ? -0.711 43.012 24.702 1.00 9.65 292 GLY A O 1
ATOM 4914 N N . PRO A 1 272 ? -0.672 44.743 23.266 1.00 9.85 293 PRO A N 1
ATOM 4915 C CA . PRO A 1 272 ? -2.127 44.759 23.113 1.00 10.37 293 PRO A CA 1
ATOM 4916 C C . PRO A 1 272 ? -2.683 43.490 22.467 1.00 10.16 293 PRO A C 1
ATOM 4917 O O . PRO A 1 272 ? -3.858 43.174 22.674 1.00 11.23 293 PRO A O 1
ATOM 4928 N N . PHE A 1 273 ? -1.870 42.796 21.679 1.00 10.23 294 PHE A N 1
ATOM 4929 C CA . PHE A 1 273 ? -2.282 41.566 21.017 1.00 10.67 294 PHE A CA 1
ATOM 4930 C C . PHE A 1 273 ? -1.688 40.310 21.654 1.00 10.79 294 PHE A C 1
ATOM 4931 O O . PHE A 1 273 ? -2.391 39.313 21.820 1.00 11.85 294 PHE A O 1
ATOM 4948 N N A THR A 1 274 ? -0.399 40.351 21.988 0.53 10.36 295 THR A N 1
ATOM 4949 N N B THR A 1 274 ? -0.401 40.338 21.984 0.47 10.43 295 THR A N 1
ATOM 4950 C CA A THR A 1 274 ? 0.265 39.165 22.510 0.53 10.30 295 THR A CA 1
ATOM 4951 C CA B THR A 1 274 ? 0.234 39.143 22.514 0.47 10.40 295 THR A CA 1
ATOM 4952 C C A THR A 1 274 ? 0.025 38.936 24.007 0.53 10.31 295 THR A C 1
ATOM 4953 C C B THR A 1 274 ? -0.104 38.916 23.992 0.47 10.45 295 THR A C 1
ATOM 4954 O O A THR A 1 274 ? 0.176 37.809 24.479 0.53 10.61 295 THR A O 1
ATOM 4955 O O B THR A 1 274 ? -0.181 37.775 24.430 0.47 10.99 295 THR A O 1
ATOM 4976 N N . LYS A 1 275 ? -0.319 39.989 24.748 1.00 10.37 296 LYS A N 1
ATOM 4977 C CA A LYS A 1 275 ? -0.819 39.838 26.120 0.58 11.06 296 LYS A CA 1
ATOM 4978 C CA B LYS A 1 275 ? -0.780 39.889 26.134 0.42 11.16 296 LYS A CA 1
ATOM 4979 C C . LYS A 1 275 ? 0.086 38.968 27.001 1.00 11.42 296 LYS A C 1
ATOM 4980 O O . LYS A 1 275 ? -0.401 38.156 27.782 1.00 13.56 296 LYS A O 1
ATOM 5017 N N A GLU A 1 276 ? 1.392 39.164 26.881 0.42 11.22 297 GLU A N 1
ATOM 5018 N N B GLU A 1 276 ? 1.396 39.143 26.871 0.58 10.90 297 GLU A N 1
ATOM 5019 C CA A GLU A 1 276 ? 2.363 38.410 27.663 0.42 12.20 297 GLU A CA 1
ATOM 5020 C CA B GLU A 1 276 ? 2.371 38.403 27.665 0.58 12.01 297 GLU A CA 1
ATOM 5021 C C A GLU A 1 276 ? 3.480 39.344 28.092 0.42 11.38 297 GLU A C 1
ATOM 5022 C C B GLU A 1 276 ? 3.475 39.357 28.091 0.58 11.07 297 GLU A C 1
ATOM 5023 O O A GLU A 1 276 ? 4.388 39.635 27.315 0.42 11.16 297 GLU A O 1
ATOM 5024 O O B GLU A 1 276 ? 4.374 39.674 27.312 0.58 10.66 297 GLU A O 1
ATOM 5047 N N . GLY A 1 277 ? 3.414 39.820 29.330 1.00 11.49 298 GLY A N 1
ATOM 5048 C CA . GLY A 1 277 ? 4.413 40.741 29.826 1.00 11.24 298 GLY A CA 1
ATOM 5049 C C . GLY A 1 277 ? 5.800 40.164 29.650 1.00 10.18 298 GLY A C 1
ATOM 5050 O O . GLY A 1 277 ? 6.041 39.005 29.945 1.00 11.83 298 GLY A O 1
ATOM 5054 N N . GLY A 1 278 ? 6.703 40.978 29.129 1.00 9.19 299 GLY A N 1
ATOM 5055 C CA . GLY A 1 278 ? 8.067 40.553 28.900 1.00 8.85 299 GLY A CA 1
ATOM 5056 C C . GLY A 1 278 ? 8.390 40.186 27.469 1.00 7.77 299 GLY A C 1
ATOM 5057 O O . GLY A 1 278 ? 9.561 40.032 27.138 1.00 7.81 299 GLY A O 1
ATOM 5061 N N A MET A 1 279 ? 7.359 40.094 26.623 0.38 8.23 300 MET A N 1
ATOM 5062 N N B MET A 1 279 ? 7.392 40.042 26.609 0.62 7.91 300 MET A N 1
ATOM 5063 C CA A MET A 1 279 ? 7.491 39.712 25.214 0.38 8.77 300 MET A CA 1
ATOM 5064 C CA B MET A 1 279 ? 7.675 39.881 25.192 0.62 8.20 300 MET A CA 1
ATOM 5065 C C A MET A 1 279 ? 6.642 40.666 24.360 0.38 8.19 300 MET A C 1
ATOM 5066 C C B MET A 1 279 ? 6.718 40.746 24.403 0.62 7.46 300 MET A C 1
ATOM 5067 O O A MET A 1 279 ? 5.549 41.057 24.772 0.38 8.36 300 MET A O 1
ATOM 5068 O O B MET A 1 279 ? 5.658 41.157 24.884 0.62 7.77 300 MET A O 1
ATOM 5095 N N . LEU A 1 280 ? 7.138 41.057 23.185 1.00 7.62 301 LEU A N 1
ATOM 5096 C CA . LEU A 1 280 ? 6.313 41.774 22.215 1.00 7.37 301 LEU A CA 1
ATOM 5097 C C . LEU A 1 280 ? 6.585 41.193 20.840 1.00 7.42 301 LEU A C 1
ATOM 5098 O O . LEU A 1 280 ? 7.722 40.898 20.492 1.00 7.51 301 LEU A O 1
ATOM 5115 N N . ALA A 1 281 ? 5.544 41.049 20.029 1.00 7.53 302 ALA A N 1
ATOM 5116 C CA . ALA A 1 281 ? 5.732 40.682 18.632 1.00 7.81 302 ALA A CA 1
ATOM 5117 C C . ALA A 1 281 ? 6.414 41.820 17.879 1.00 7.47 302 ALA A C 1
ATOM 5118 O O . ALA A 1 281 ? 6.279 42.997 18.244 1.00 8.04 302 ALA A O 1
ATOM 5125 N N . TYR A 1 282 ? 7.083 41.502 16.776 1.00 7.72 303 TYR A N 1
ATOM 5126 C CA . TYR A 1 282 ? 7.625 42.554 15.927 1.00 7.85 303 TYR A CA 1
ATOM 5127 C C . TYR A 1 282 ? 6.546 43.570 15.555 1.00 8.17 303 TYR A C 1
ATOM 5128 O O . TYR A 1 282 ? 6.808 44.774 15.577 1.00 8.91 303 TYR A O 1
ATOM 5146 N N . TYR A 1 283 ? 5.336 43.108 15.246 1.00 8.41 304 TYR A N 1
ATOM 5147 C CA . TYR A 1 283 ? 4.282 44.046 14.850 1.00 9.05 304 TYR A CA 1
ATOM 5148 C C . TYR A 1 283 ? 3.788 44.944 15.990 1.00 9.67 304 TYR A C 1
ATOM 5149 O O . TYR A 1 283 ? 3.085 45.917 15.730 1.00 10.93 304 TYR A O 1
ATOM 5167 N N . GLU A 1 284 ? 4.165 44.652 17.233 1.00 9.42 305 GLU A N 1
ATOM 5168 C CA . GLU A 1 284 ? 3.846 45.529 18.353 1.00 10.27 305 GLU A CA 1
ATOM 5169 C C . GLU A 1 284 ? 4.905 46.601 18.615 1.00 12.07 305 GLU A C 1
ATOM 5170 O O . GLU A 1 284 ? 4.605 47.602 19.245 1.00 16.06 305 GLU A O 1
ATOM 5182 N N A VAL A 1 285 ? 6.144 46.440 18.163 0.47 12.05 306 VAL A N 1
ATOM 5183 N N B VAL A 1 285 ? 6.107 46.369 18.102 0.53 12.33 306 VAL A N 1
ATOM 5184 C CA A VAL A 1 285 ? 7.127 47.525 18.362 0.47 12.46 306 VAL A CA 1
ATOM 5185 C CA B VAL A 1 285 ? 7.242 47.223 18.397 0.53 12.78 306 VAL A CA 1
ATOM 5186 C C A VAL A 1 285 ? 7.583 48.206 17.095 0.47 12.67 306 VAL A C 1
ATOM 5187 C C B VAL A 1 285 ? 7.730 48.025 17.157 0.53 13.29 306 VAL A C 1
ATOM 5188 O O A VAL A 1 285 ? 8.118 49.303 17.166 0.47 13.05 306 VAL A O 1
ATOM 5189 O O B VAL A 1 285 ? 8.375 49.063 17.317 0.53 14.42 306 VAL A O 1
ATOM 5214 N N . CYS A 1 286 ? 7.385 47.589 15.943 1.00 12.63 307 CYS A N 1
ATOM 5215 C CA . CYS A 1 286 ? 7.915 48.181 14.712 1.00 13.60 307 CYS A CA 1
ATOM 5216 C C . CYS A 1 286 ? 7.488 49.593 14.407 1.00 16.75 307 CYS A C 1
ATOM 5217 O O . CYS A 1 286 ? 8.211 50.317 13.710 1.00 18.63 307 CYS A O 1
ATOM 5225 N N A SER A 1 287 ? 6.348 50.077 14.851 0.50 16.38 308 SER A N 1
ATOM 5226 N N B SER A 1 287 ? 6.304 49.873 14.979 0.50 17.28 308 SER A N 1
ATOM 5227 C CA A SER A 1 287 ? 6.072 51.506 14.602 0.50 15.46 308 SER A CA 1
ATOM 5228 C CA B SER A 1 287 ? 5.490 51.073 14.804 0.50 17.48 308 SER A CA 1
ATOM 5229 C C A SER A 1 287 ? 5.653 52.201 15.874 0.50 13.74 308 SER A C 1
ATOM 5230 C C B SER A 1 287 ? 5.080 51.717 16.149 0.50 16.23 308 SER A C 1
ATOM 5231 O O A SER A 1 287 ? 4.774 53.042 15.878 0.50 13.04 308 SER A O 1
ATOM 5232 O O B SER A 1 287 ? 4.034 52.388 16.243 0.50 16.61 308 SER A O 1
ATOM 5247 N N A TRP A 1 288 ? 6.334 51.870 16.953 0.50 12.66 309 TRP A N 1
ATOM 5248 N N B TRP A 1 288 ? 5.896 51.523 17.184 0.50 14.69 309 TRP A N 1
ATOM 5249 C CA A TRP A 1 288 ? 5.905 52.269 18.278 0.50 11.39 309 TRP A CA 1
ATOM 5250 C CA B TRP A 1 288 ? 5.691 52.245 18.434 0.50 12.83 309 TRP A CA 1
ATOM 5251 C C A TRP A 1 288 ? 5.848 53.800 18.402 0.50 10.37 309 TRP A C 1
ATOM 5252 C C B TRP A 1 288 ? 5.684 53.726 18.149 0.50 11.12 309 TRP A C 1
ATOM 5253 O O A TRP A 1 288 ? 6.885 54.462 18.265 0.50 9.88 309 TRP A O 1
ATOM 5254 O O B TRP A 1 288 ? 6.544 54.257 17.438 0.50 10.98 309 TRP A O 1
ATOM 5295 N N . LYS A 1 289 ? 4.670 54.370 18.689 1.00 10.83 310 LYS A N 1
ATOM 5296 C CA . LYS A 1 289 ? 4.492 55.806 18.589 1.00 11.24 310 LYS A CA 1
ATOM 5297 C C . LYS A 1 289 ? 5.230 56.517 19.716 1.00 11.54 310 LYS A C 1
ATOM 5298 O O . LYS A 1 289 ? 5.107 56.148 20.879 1.00 12.28 310 LYS A O 1
ATOM 5317 N N . GLY A 1 290 ? 5.961 57.580 19.385 1.00 11.95 311 GLY A N 1
ATOM 5318 C CA . GLY A 1 290 ? 6.588 58.403 20.400 1.00 12.63 311 GLY A CA 1
ATOM 5319 C C . GLY A 1 290 ? 7.710 57.712 21.150 1.00 12.11 311 GLY A C 1
ATOM 5320 O O . GLY A 1 290 ? 7.963 58.056 22.298 1.00 13.15 311 GLY A O 1
ATOM 5324 N N . ALA A 1 291 ? 8.375 56.764 20.495 1.00 11.96 312 ALA A N 1
ATOM 5325 C CA . ALA A 1 291 ? 9.474 56.003 21.065 1.00 11.24 312 ALA A CA 1
ATOM 5326 C C . ALA A 1 291 ? 10.801 56.462 20.479 1.00 11.07 312 ALA A C 1
ATOM 5327 O O . ALA A 1 291 ? 10.853 57.256 19.539 1.00 13.18 312 ALA A O 1
ATOM 5334 N N . THR A 1 292 ? 11.876 55.947 21.061 1.00 9.22 313 THR A N 1
ATOM 5335 C CA . THR A 1 292 ? 13.225 56.278 20.663 1.00 9.49 313 THR A CA 1
ATOM 5336 C C . THR A 1 292 ? 13.982 54.973 20.404 1.00 9.14 313 THR A C 1
ATOM 5337 O O . THR A 1 292 ? 14.173 54.172 21.314 1.00 9.26 313 THR A O 1
ATOM 5348 N N . LYS A 1 293 ? 14.392 54.773 19.156 1.00 9.48 314 LYS A N 1
ATOM 5349 C CA . LYS A 1 293 ? 15.064 53.553 18.691 1.00 9.43 314 LYS A CA 1
ATOM 5350 C C . LYS A 1 293 ? 16.524 53.838 18.405 1.00 9.11 314 LYS A C 1
ATOM 5351 O O . LYS A 1 293 ? 16.877 54.899 17.886 1.00 11.13 314 LYS A O 1
ATOM 5370 N N A GLN A 1 294 ? 17.401 52.889 18.736 0.71 8.75 315 GLN A N 1
ATOM 5371 N N B GLN A 1 294 ? 17.348 52.869 18.777 0.29 9.40 315 GLN A N 1
ATOM 5372 C CA A GLN A 1 294 ? 18.831 52.983 18.424 0.71 8.92 315 GLN A CA 1
ATOM 5373 C CA B GLN A 1 294 ? 18.784 52.980 18.714 0.29 9.95 315 GLN A CA 1
ATOM 5374 C C A GLN A 1 294 ? 19.394 51.554 18.399 0.71 8.68 315 GLN A C 1
ATOM 5375 C C B GLN A 1 294 ? 19.292 51.572 18.477 0.29 9.58 315 GLN A C 1
ATOM 5376 O O A GLN A 1 294 ? 18.694 50.595 18.708 0.71 9.33 315 GLN A O 1
ATOM 5377 O O B GLN A 1 294 ? 18.504 50.628 18.403 0.29 9.41 315 GLN A O 1
ATOM 5404 N N A ARG A 1 295 ? 20.662 51.422 18.021 0.71 9.71 316 ARG A N 1
ATOM 5405 N N B ARG A 1 295 ? 20.602 51.435 18.335 0.29 10.16 316 ARG A N 1
ATOM 5406 C CA A ARG A 1 295 ? 21.303 50.121 17.896 0.71 9.53 316 ARG A CA 1
ATOM 5407 C CA B ARG A 1 295 ? 21.204 50.134 18.132 0.29 10.38 316 ARG A CA 1
ATOM 5408 C C A ARG A 1 295 ? 22.365 49.917 18.957 0.71 9.74 316 ARG A C 1
ATOM 5409 C C B ARG A 1 295 ? 22.243 49.910 19.210 0.29 10.69 316 ARG A C 1
ATOM 5410 O O A ARG A 1 295 ? 23.127 50.821 19.297 0.71 10.77 316 ARG A O 1
ATOM 5411 O O B ARG A 1 295 ? 22.794 50.859 19.772 0.29 10.43 316 ARG A O 1
ATOM 5452 N N A ILE A 1 296 ? 22.430 48.696 19.473 0.71 9.07 317 ILE A N 1
ATOM 5453 N N B ILE A 1 296 ? 22.472 48.644 19.529 0.29 11.48 317 ILE A N 1
ATOM 5454 C CA A ILE A 1 296 ? 23.464 48.333 20.431 0.71 9.85 317 ILE A CA 1
ATOM 5455 C CA B ILE A 1 296 ? 23.538 48.277 20.442 0.29 12.65 317 ILE A CA 1
ATOM 5456 C C A ILE A 1 296 ? 24.771 48.118 19.635 0.71 12.13 317 ILE A C 1
ATOM 5457 C C B ILE A 1 296 ? 24.780 48.119 19.593 0.29 14.06 317 ILE A C 1
ATOM 5458 O O A ILE A 1 296 ? 24.890 47.183 18.870 0.71 12.83 317 ILE A O 1
ATOM 5459 O O B ILE A 1 296 ? 24.848 47.247 18.738 0.29 14.76 317 ILE A O 1
ATOM 5490 N N . GLN A 1 297 ? 25.767 48.976 19.797 1.00 15.22 318 GLN A N 1
ATOM 5491 C CA . GLN A 1 297 ? 26.873 49.017 18.810 1.00 19.24 318 GLN A CA 1
ATOM 5492 C C . GLN A 1 297 ? 27.632 47.718 18.486 1.00 19.50 318 GLN A C 1
ATOM 5493 O O . GLN A 1 297 ? 27.799 47.337 17.324 1.00 22.04 318 GLN A O 1
ATOM 5507 N N . ASP A 1 298 ? 28.075 47.012 19.495 1.00 15.52 319 ASP A N 1
ATOM 5508 C CA . ASP A 1 298 ? 28.810 45.776 19.227 1.00 13.19 319 ASP A CA 1
ATOM 5509 C C . ASP A 1 298 ? 27.908 44.570 18.992 1.00 11.20 319 ASP A C 1
ATOM 5510 O O . ASP A 1 298 ? 28.352 43.573 18.445 1.00 12.41 319 ASP A O 1
ATOM 5518 N N A GLN A 1 299 ? 26.647 44.666 19.406 0.67 9.38 320 GLN A N 1
ATOM 5519 N N B GLN A 1 299 ? 26.644 44.657 19.394 0.33 10.27 320 GLN A N 1
ATOM 5520 C CA A GLN A 1 299 ? 25.735 43.521 19.341 0.67 8.60 320 GLN A CA 1
ATOM 5521 C CA B GLN A 1 299 ? 25.743 43.501 19.312 0.33 9.78 320 GLN A CA 1
ATOM 5522 C C A GLN A 1 299 ? 24.909 43.458 18.050 0.67 8.22 320 GLN A C 1
ATOM 5523 C C B GLN A 1 299 ? 24.950 43.433 18.005 0.33 9.39 320 GLN A C 1
ATOM 5524 O O A GLN A 1 299 ? 24.296 42.432 17.768 0.67 8.27 320 GLN A O 1
ATOM 5525 O O B GLN A 1 299 ? 24.402 42.384 17.668 0.33 9.63 320 GLN A O 1
ATOM 5552 N N . LYS A 1 300 ? 24.901 44.547 17.274 1.00 9.33 321 LYS A N 1
ATOM 5553 C CA . LYS A 1 300 ? 24.352 44.583 15.916 1.00 9.49 321 LYS A CA 1
ATOM 5554 C C . LYS A 1 300 ? 22.840 44.411 15.854 1.00 8.70 321 LYS A C 1
ATOM 5555 O O . LYS A 1 300 ? 22.309 43.924 14.859 1.00 9.26 321 LYS A O 1
ATOM 5574 N N . VAL A 1 301 ? 22.150 44.856 16.900 1.00 7.80 322 VAL A N 1
ATOM 5575 C CA . VAL A 1 301 ? 20.709 44.688 17.013 1.00 7.33 322 VAL A CA 1
ATOM 5576 C C . VAL A 1 301 ? 20.114 45.933 17.672 1.00 7.49 322 VAL A C 1
ATOM 5577 O O . VAL A 1 301 ? 20.796 46.631 18.426 1.00 8.26 322 VAL A O 1
ATOM 5590 N N . PRO A 1 302 ? 18.829 46.216 17.405 1.00 7.54 323 PRO A N 1
ATOM 5591 C CA . PRO A 1 302 ? 18.200 47.419 17.948 1.00 7.65 323 PRO A CA 1
ATOM 5592 C C . PRO A 1 302 ? 17.550 47.217 19.315 1.00 7.17 323 PRO A C 1
ATOM 5593 O O . PRO A 1 302 ? 17.170 46.102 19.707 1.00 7.32 323 PRO A O 1
ATOM 5604 N N . TYR A 1 303 ? 17.394 48.337 20.007 1.00 7.78 324 TYR A N 1
ATOM 5605 C CA . TYR A 1 303 ? 16.483 48.428 21.120 1.00 7.77 324 TYR A CA 1
ATOM 5606 C C . TYR A 1 303 ? 15.717 49.731 21.017 1.00 7.78 324 TYR A C 1
ATOM 5607 O O . TYR A 1 303 ? 16.131 50.670 20.339 1.00 8.74 324 TYR A O 1
ATOM 5625 N N . ILE A 1 304 ? 14.592 49.776 21.708 1.00 7.79 325 ILE A N 1
ATOM 5626 C CA . ILE A 1 304 ? 13.700 50.916 21.641 1.00 8.12 325 ILE A CA 1
ATOM 5627 C C . ILE A 1 304 ? 13.140 51.155 23.033 1.00 8.57 325 ILE A C 1
ATOM 5628 O O . ILE A 1 304 ? 12.909 50.213 23.790 1.00 9.26 325 ILE A O 1
ATOM 5644 N N . PHE A 1 305 ? 12.926 52.422 23.380 1.00 8.43 326 PHE A N 1
ATOM 5645 C CA . PHE A 1 305 ? 12.330 52.740 24.666 1.00 8.53 326 PHE A CA 1
ATOM 5646 C C . PHE A 1 305 ? 11.306 53.856 24.521 1.00 8.84 326 PHE A C 1
ATOM 5647 O O . PHE A 1 305 ? 11.314 54.638 23.565 1.00 9.09 326 PHE A O 1
ATOM 5664 N N . ARG A 1 306 ? 10.406 53.902 25.494 1.00 9.39 327 ARG A N 1
ATOM 5665 C CA . ARG A 1 306 ? 9.382 54.924 25.561 1.00 9.84 327 ARG A CA 1
ATOM 5666 C C . ARG A 1 306 ? 8.991 55.015 27.018 1.00 10.00 327 ARG A C 1
ATOM 5667 O O . ARG A 1 306 ? 8.541 54.023 27.599 1.00 9.94 327 ARG A O 1
ATOM 5688 N N . ASP A 1 307 ? 9.192 56.181 27.619 1.00 10.88 328 ASP A N 1
ATOM 5689 C CA . ASP A 1 307 ? 8.969 56.343 29.047 1.00 11.31 328 ASP A CA 1
ATOM 5690 C C . ASP A 1 307 ? 9.773 55.266 29.791 1.00 10.86 328 ASP A C 1
ATOM 5691 O O . ASP A 1 307 ? 10.972 55.150 29.555 1.00 11.67 328 ASP A O 1
ATOM 5700 N N . ASN A 1 308 ? 9.129 54.476 30.648 1.00 10.46 329 ASN A N 1
ATOM 5701 C CA . ASN A 1 308 ? 9.843 53.447 31.400 1.00 10.46 329 ASN A CA 1
ATOM 5702 C C . ASN A 1 308 ? 9.784 52.061 30.764 1.00 9.90 329 ASN A C 1
ATOM 5703 O O . ASN A 1 308 ? 10.022 51.070 31.447 1.00 10.48 329 ASN A O 1
ATOM 5714 N N . GLN A 1 309 ? 9.505 51.978 29.469 1.00 9.17 330 GLN A N 1
ATOM 5715 C CA . GLN A 1 309 ? 9.435 50.692 28.767 1.00 8.80 330 GLN A CA 1
ATOM 5716 C C . GLN A 1 309 ? 10.614 50.563 27.814 1.00 8.64 330 GLN A C 1
ATOM 5717 O O . GLN A 1 309 ?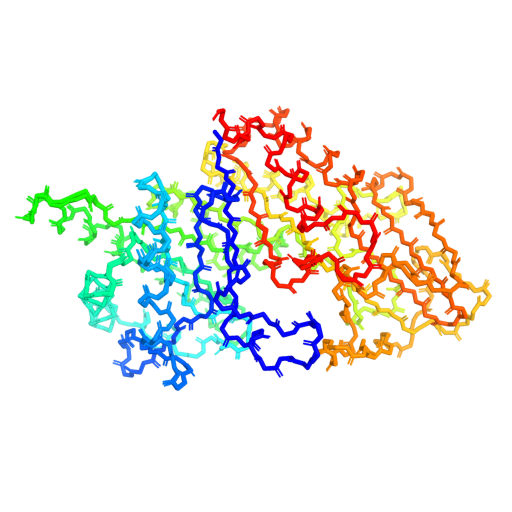 10.935 51.502 27.085 1.00 9.47 330 GLN A O 1
ATOM 5731 N N . TRP A 1 310 ? 11.249 49.394 27.828 1.00 7.79 331 TRP A N 1
ATOM 5732 C CA . TRP A 1 310 ? 12.480 49.150 27.072 1.00 7.51 331 TRP A CA 1
ATOM 5733 C C . TRP A 1 310 ? 12.366 47.793 26.396 1.00 7.16 331 TRP A C 1
ATOM 5734 O O . TRP A 1 310 ? 12.042 46.812 27.062 1.00 8.00 331 TRP A O 1
ATOM 5755 N N . VAL A 1 311 ? 12.662 47.727 25.098 1.00 6.85 332 VAL A N 1
ATOM 5756 C CA . VAL A 1 311 ? 12.488 46.491 24.347 1.00 6.71 332 VAL A CA 1
ATOM 5757 C C . VAL A 1 311 ? 13.708 46.241 23.468 1.00 6.79 332 VAL A C 1
ATOM 5758 O O . VAL A 1 311 ? 14.104 47.106 22.678 1.00 7.59 332 VAL A O 1
ATOM 5771 N N . GLY A 1 312 ? 14.265 45.041 23.562 1.00 6.53 333 GLY A N 1
ATOM 5772 C CA . GLY A 1 312 ? 15.286 44.574 22.640 1.00 6.56 333 GLY A CA 1
ATOM 5773 C C . GLY A 1 312 ? 14.642 43.642 21.622 1.00 6.29 333 GLY A C 1
ATOM 5774 O O . GLY A 1 312 ? 13.965 42.698 22.012 1.00 7.05 333 GLY A O 1
ATOM 5778 N N . PHE A 1 313 ? 14.804 43.935 20.339 1.00 6.47 334 PHE A N 1
ATOM 5779 C CA . PHE A 1 313 ? 14.128 43.181 19.293 1.00 6.36 334 PHE A CA 1
ATOM 5780 C C . PHE A 1 313 ? 15.023 43.095 18.062 1.00 6.24 334 PHE A C 1
ATOM 5781 O O . PHE A 1 313 ? 16.136 43.607 18.055 1.00 6.72 334 PHE A O 1
ATOM 5798 N N . ASP A 1 314 ? 14.514 42.432 17.025 1.00 6.41 335 ASP A N 1
ATOM 5799 C CA . ASP A 1 314 ? 15.196 42.321 15.745 1.00 6.80 335 ASP A CA 1
ATOM 5800 C C . ASP A 1 314 ? 14.400 43.026 14.658 1.00 6.86 335 ASP A C 1
ATOM 5801 O O . ASP A 1 314 ? 13.167 43.000 14.635 1.00 7.14 335 ASP A O 1
ATOM 5810 N N . ASP A 1 315 ? 15.131 43.668 13.751 1.00 7.18 336 ASP A N 1
ATOM 5811 C CA . ASP A 1 315 ? 14.537 44.374 12.642 1.00 7.55 336 ASP A CA 1
ATOM 5812 C C . ASP A 1 315 ? 15.088 43.853 11.313 1.00 7.48 336 ASP A C 1
ATOM 5813 O O . ASP A 1 315 ? 15.845 42.880 11.272 1.00 7.42 336 ASP A O 1
ATOM 5822 N N . VAL A 1 316 ? 14.682 44.478 10.216 1.00 7.89 337 VAL A N 1
ATOM 5823 C CA . VAL A 1 316 ? 15.159 44.039 8.917 1.00 8.39 337 VAL A CA 1
ATOM 5824 C C . VAL A 1 316 ? 16.689 44.075 8.877 1.00 8.22 337 VAL A C 1
ATOM 5825 O O . VAL A 1 316 ? 17.325 43.137 8.390 1.00 8.52 337 VAL A O 1
ATOM 5838 N N . GLU A 1 317 ? 17.285 45.158 9.363 1.00 8.36 338 GLU A N 1
ATOM 5839 C CA . GLU A 1 317 ? 18.731 45.298 9.326 1.00 8.91 338 GLU A CA 1
ATOM 5840 C C . GLU A 1 317 ? 19.433 44.204 10.126 1.00 8.14 338 GLU A C 1
ATOM 5841 O O . GLU A 1 317 ? 20.445 43.655 9.681 1.00 8.66 338 GLU A O 1
ATOM 5853 N N . SER A 1 318 ? 18.927 43.878 11.311 1.00 7.68 339 SER A N 1
ATOM 5854 C CA . SER A 1 318 ? 19.596 42.855 12.106 1.00 7.46 339 SER A CA 1
ATOM 5855 C C . SER A 1 318 ? 19.422 41.468 11.497 1.00 7.22 339 SER A C 1
ATOM 5856 O O . SER A 1 318 ? 20.344 40.648 11.570 1.00 7.57 339 SER A O 1
ATOM 5864 N N . PHE A 1 319 ? 18.273 41.201 10.889 1.00 7.26 340 PHE A N 1
ATOM 5865 C CA . PHE A 1 319 ? 18.112 39.953 10.170 1.00 7.28 340 PHE A CA 1
ATOM 5866 C C . PHE A 1 319 ? 19.092 39.868 8.997 1.00 7.39 340 PHE A C 1
ATOM 5867 O O . PHE A 1 319 ? 19.689 38.814 8.781 1.00 7.80 340 PHE A O 1
ATOM 5884 N N . LYS A 1 320 ? 19.296 40.958 8.258 1.00 7.73 341 LYS A N 1
ATOM 5885 C CA . LYS A 1 320 ? 20.296 40.936 7.197 1.00 8.06 341 LYS A CA 1
ATOM 5886 C C . LYS A 1 320 ? 21.680 40.631 7.753 1.00 8.21 341 LYS A C 1
ATOM 5887 O O . LYS A 1 320 ? 22.420 39.829 7.178 1.00 8.43 341 LYS A O 1
ATOM 5906 N N . THR A 1 321 ? 22.045 41.271 8.857 1.00 8.12 342 THR A N 1
ATOM 5907 C CA . THR A 1 321 ? 23.352 41.050 9.458 1.00 8.19 342 THR A CA 1
ATOM 5908 C C . THR A 1 321 ? 23.519 39.583 9.855 1.00 7.65 342 THR A C 1
ATOM 5909 O O . THR A 1 321 ? 24.585 38.983 9.664 1.00 8.19 342 THR A O 1
ATOM 5920 N N . LYS A 1 322 ? 22.468 39.002 10.427 1.00 7.40 343 LYS A N 1
ATOM 5921 C CA . LYS A 1 322 ? 22.533 37.624 10.883 1.00 7.08 343 LYS A CA 1
ATOM 5922 C C . LYS A 1 322 ? 22.575 36.625 9.734 1.00 7.11 343 LYS A C 1
ATOM 5923 O O . LYS A 1 322 ? 23.234 35.590 9.856 1.00 7.45 343 LYS A O 1
ATOM 5942 N N . VAL A 1 323 ? 21.916 36.920 8.615 1.00 7.14 344 VAL A N 1
ATOM 5943 C CA . VAL A 1 323 ? 22.048 36.041 7.463 1.00 7.26 344 VAL A CA 1
ATOM 5944 C C . VAL A 1 323 ? 23.454 36.162 6.863 1.00 7.65 344 VAL A C 1
ATOM 5945 O O . VAL A 1 323 ? 24.039 35.155 6.468 1.00 8.03 344 VAL A O 1
ATOM 5958 N N A SER A 1 324 ? 24.013 37.363 6.801 0.70 8.37 345 SER A N 1
ATOM 5959 N N B SER A 1 324 ? 24.009 37.368 6.807 0.30 8.30 345 SER A N 1
ATOM 5960 C CA A SER A 1 324 ? 25.386 37.466 6.337 0.70 8.80 345 SER A CA 1
ATOM 5961 C CA B SER A 1 324 ? 25.389 37.507 6.356 0.30 8.83 345 SER A CA 1
ATOM 5962 C C A SER A 1 324 ? 26.313 36.641 7.220 0.70 8.81 345 SER A C 1
ATOM 5963 C C B SER A 1 324 ? 26.306 36.647 7.216 0.30 8.74 345 SER A C 1
ATOM 5964 O O A SER A 1 324 ? 27.225 35.966 6.725 0.70 9.62 345 SER A O 1
ATOM 5965 O O B SER A 1 324 ? 27.191 35.955 6.703 0.30 9.20 345 SER A O 1
ATOM 5980 N N . TYR A 1 325 ? 26.083 36.685 8.526 1.00 8.38 346 TYR A N 1
ATOM 5981 C CA . TYR A 1 325 ? 26.861 35.896 9.465 1.00 8.64 346 TYR A CA 1
ATOM 5982 C C . TYR A 1 325 ? 26.714 34.393 9.195 1.00 8.11 346 TYR A C 1
ATOM 5983 O O . TYR A 1 325 ? 27.712 33.666 9.128 1.00 8.96 346 TYR A O 1
ATOM 6002 N N . LEU A 1 326 ? 25.482 33.901 9.053 1.00 7.88 347 LEU A N 1
ATOM 6003 C CA . LEU A 1 326 ? 25.308 32.462 8.904 1.00 7.91 347 LEU A CA 1
ATOM 6004 C C . LEU A 1 326 ? 25.956 31.996 7.592 1.00 8.44 347 LEU A C 1
ATOM 6005 O O . LEU A 1 326 ? 26.527 30.905 7.537 1.00 8.82 347 LEU A O 1
ATOM 6021 N N . LYS A 1 327 ? 25.905 32.823 6.554 1.00 9.10 348 LYS A N 1
ATOM 6022 C CA . LYS A 1 327 ? 26.541 32.469 5.289 1.00 10.50 348 LYS A CA 1
ATOM 6023 C C . LYS A 1 327 ? 28.061 32.427 5.455 1.00 11.27 348 LYS A C 1
ATOM 6024 O O . LYS A 1 327 ? 28.723 31.531 4.930 1.00 12.04 348 LYS A O 1
ATOM 6043 N N . GLN A 1 328 ? 28.625 33.385 6.179 1.00 11.65 349 GLN A N 1
ATOM 6044 C CA . GLN A 1 328 ? 30.064 33.411 6.427 1.00 13.24 349 GLN A CA 1
ATOM 6045 C C . GLN A 1 328 ? 30.516 32.152 7.170 1.00 12.90 349 GLN A C 1
ATOM 6046 O O . GLN A 1 328 ? 31.616 31.654 6.932 1.00 14.31 349 GLN A O 1
ATOM 6060 N N . LYS A 1 329 ? 29.666 31.635 8.055 1.00 11.55 350 LYS A N 1
ATOM 6061 C CA . LYS A 1 329 ? 29.973 30.438 8.836 1.00 11.67 350 LYS A CA 1
ATOM 6062 C C . LYS A 1 329 ? 29.596 29.140 8.119 1.00 11.34 350 LYS A C 1
ATOM 6063 O O . LYS A 1 329 ? 29.808 28.048 8.648 1.00 12.61 350 LYS A O 1
ATOM 6082 N N . GLY A 1 330 ? 29.015 29.255 6.932 1.00 10.63 351 GLY A N 1
ATOM 6083 C CA . GLY A 1 330 ? 28.653 28.082 6.156 1.00 10.59 351 GLY A CA 1
ATOM 6084 C C . GLY A 1 330 ? 27.496 27.277 6.732 1.00 9.52 351 GLY A C 1
ATOM 6085 O O . GLY A 1 330 ? 27.410 26.068 6.514 1.00 10.05 351 GLY A O 1
ATOM 6089 N N . LEU A 1 331 ? 26.603 27.926 7.476 1.00 8.37 352 LEU A N 1
ATOM 6090 C CA . LEU A 1 331 ? 25.513 27.201 8.107 1.00 7.84 352 LEU A CA 1
ATOM 6091 C C . LEU A 1 331 ? 24.460 26.768 7.090 1.00 7.91 352 LEU A C 1
ATOM 6092 O O . LEU A 1 331 ? 24.400 27.245 5.958 1.00 8.78 352 LEU A O 1
ATOM 6108 N N . GLY A 1 332 ? 23.603 25.857 7.522 1.00 7.90 353 GLY A N 1
ATOM 6109 C CA . GLY A 1 332 ? 22.638 25.250 6.628 1.00 8.12 353 GLY A CA 1
ATOM 6110 C C . GLY A 1 332 ? 21.414 26.094 6.316 1.00 7.70 353 GLY A C 1
ATOM 6111 O O . GLY A 1 332 ? 20.638 25.739 5.423 1.00 8.71 353 GLY A O 1
ATOM 6115 N N . GLY A 1 333 ? 21.236 27.204 7.024 1.00 7.55 354 GLY A N 1
ATOM 6116 C CA . GLY A 1 333 ? 20.133 28.096 6.758 1.00 7.50 354 GLY A CA 1
ATOM 6117 C C . GLY A 1 333 ? 19.718 28.834 8.001 1.00 6.88 354 GLY A C 1
ATOM 6118 O O . GLY A 1 333 ? 20.481 28.900 8.965 1.00 6.99 354 GLY A O 1
ATOM 6122 N N . ALA A 1 334 ? 18.512 29.388 7.944 1.00 6.49 355 ALA A N 1
ATOM 6123 C CA . ALA A 1 334 ? 17.909 30.124 9.046 1.00 6.23 355 ALA A CA 1
ATOM 6124 C C . ALA A 1 334 ? 16.626 29.432 9.474 1.00 6.01 355 ALA A C 1
ATOM 6125 O O . ALA A 1 334 ? 15.953 28.793 8.666 1.00 6.43 355 ALA A O 1
ATOM 6132 N N . MET A 1 335 ? 16.304 29.605 10.754 1.00 5.82 356 MET A N 1
ATOM 6133 C CA . MET A 1 335 ? 15.055 29.158 11.332 1.00 5.85 356 MET A CA 1
ATOM 6134 C C . MET A 1 335 ? 14.385 30.391 11.942 1.00 5.63 356 MET A C 1
ATOM 6135 O O . MET A 1 335 ? 15.088 31.335 12.326 1.00 6.07 356 MET A O 1
ATOM 6149 N N A VAL A 1 336 ? 13.062 30.418 12.003 0.73 5.69 357 VAL A N 1
ATOM 6150 N N B VAL A 1 336 ? 13.054 30.363 12.004 0.27 5.83 357 VAL A N 1
ATOM 6151 C CA A VAL A 1 336 ? 12.407 31.590 12.553 0.73 5.78 357 VAL A CA 1
ATOM 6152 C CA B VAL A 1 336 ? 12.259 31.481 12.499 0.27 5.89 357 VAL A CA 1
ATOM 6153 C C A VAL A 1 336 ? 11.246 31.202 13.463 0.73 5.57 357 VAL A C 1
ATOM 6154 C C B VAL A 1 336 ? 11.262 31.058 13.557 0.27 5.54 357 VAL A C 1
ATOM 6155 O O A VAL A 1 336 ? 10.342 30.440 13.085 0.73 5.75 357 VAL A O 1
ATOM 6156 O O B VAL A 1 336 ? 10.461 30.130 13.368 0.27 5.64 357 VAL A O 1
ATOM 6181 N N . TRP A 1 337 ? 11.297 31.778 14.666 1.00 5.57 358 TRP A N 1
ATOM 6182 C CA . TRP A 1 337 ? 10.234 31.706 15.656 1.00 5.79 358 TRP A CA 1
ATOM 6183 C C . TRP A 1 337 ? 9.638 33.108 15.740 1.00 5.44 358 TRP A C 1
ATOM 6184 O O . TRP A 1 337 ? 10.302 34.007 16.264 1.00 5.86 358 TRP A O 1
ATOM 6205 N N . ALA A 1 338 ? 8.443 33.373 15.189 1.00 6.07 359 ALA A N 1
ATOM 6206 C CA . ALA A 1 338 ? 7.510 32.438 14.542 1.00 6.06 359 ALA A CA 1
ATOM 6207 C C . ALA A 1 338 ? 6.750 33.221 13.477 1.00 5.95 359 ALA A C 1
ATOM 6208 O O . ALA A 1 338 ? 6.740 34.451 13.466 1.00 6.18 359 ALA A O 1
ATOM 6215 N N . LEU A 1 339 ? 6.083 32.492 12.592 1.00 6.10 360 LEU A N 1
ATOM 6216 C CA . LEU A 1 339 ? 5.331 33.127 11.505 1.00 6.31 360 LEU A CA 1
ATOM 6217 C C . LEU A 1 339 ? 4.404 34.227 12.011 1.00 6.33 360 LEU A C 1
ATOM 6218 O O . LEU A 1 339 ? 4.287 35.291 11.395 1.00 6.95 360 LEU A O 1
ATOM 6234 N N . ASP A 1 340 ? 3.691 33.928 13.098 1.00 6.27 361 ASP A N 1
ATOM 6235 C CA . ASP A 1 340 ? 2.607 34.789 13.559 1.00 6.58 361 ASP A CA 1
ATOM 6236 C C . ASP A 1 340 ? 3.068 35.999 14.360 1.00 6.61 361 ASP A C 1
ATOM 6237 O O . ASP A 1 340 ? 2.225 36.820 14.734 1.00 7.25 361 ASP A O 1
ATOM 6246 N N . LEU A 1 341 ? 4.375 36.132 14.601 1.00 6.43 362 LEU A N 1
ATOM 6247 C CA . LEU A 1 341 ? 4.917 37.275 15.335 1.00 6.46 362 LEU A CA 1
ATOM 6248 C C . LEU A 1 341 ? 5.552 38.305 14.395 1.00 6.43 362 LEU A C 1
ATOM 6249 O O . LEU A 1 341 ? 5.719 39.461 14.771 1.00 6.97 362 LEU A O 1
ATOM 6265 N N . ASP A 1 342 ? 5.909 37.879 13.180 1.00 6.28 363 ASP A N 1
ATOM 6266 C CA . ASP A 1 342 ? 6.203 38.834 12.109 1.00 6.55 363 ASP A CA 1
ATOM 6267 C C . ASP A 1 342 ? 4.900 39.573 11.785 1.00 6.62 363 ASP A C 1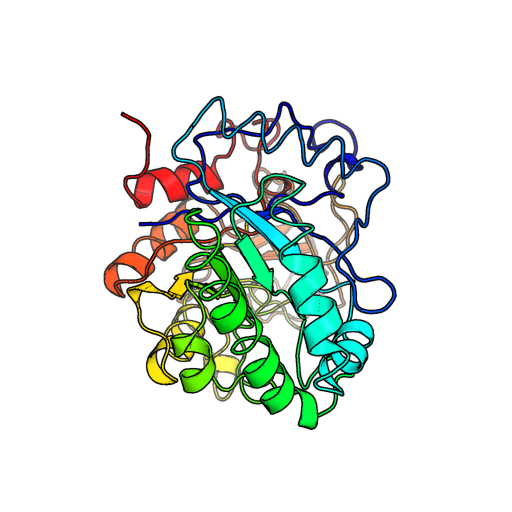
ATOM 6268 O O . ASP A 1 342 ? 3.808 39.142 12.191 1.00 6.97 363 ASP A O 1
ATOM 6277 N N . ASP A 1 343 ? 4.995 40.665 11.021 1.00 7.07 364 ASP A N 1
ATOM 6278 C CA . ASP A 1 343 ? 3.783 41.347 10.551 1.00 7.26 364 ASP A CA 1
ATOM 6279 C C . ASP A 1 343 ? 3.252 40.565 9.349 1.00 7.20 364 ASP A C 1
ATOM 6280 O O . ASP A 1 343 ? 3.392 40.970 8.194 1.00 8.18 364 ASP A O 1
ATOM 6289 N N . PHE A 1 344 ? 2.659 39.413 9.632 1.00 7.42 365 PHE A N 1
ATOM 6290 C CA . PHE A 1 344 ? 2.297 38.452 8.605 1.00 7.89 365 PHE A CA 1
ATOM 6291 C C . PHE A 1 344 ? 1.237 38.975 7.659 1.00 9.48 365 PHE A C 1
ATOM 6292 O O . PHE A 1 344 ? 1.162 38.506 6.533 1.00 11.52 365 PHE A O 1
ATOM 6309 N N . ALA A 1 345 ? 0.409 39.910 8.102 1.00 11.09 366 ALA A N 1
ATOM 6310 C CA . ALA A 1 345 ? -0.649 40.416 7.231 1.00 13.65 366 ALA A CA 1
ATOM 6311 C C . ALA A 1 345 ? -0.422 41.875 6.838 1.00 12.65 366 ALA A C 1
ATOM 6312 O O . ALA A 1 345 ? -1.272 42.469 6.197 1.00 13.73 366 ALA A O 1
ATOM 6319 N N . GLY A 1 346 ? 0.731 42.438 7.183 1.00 11.28 367 GLY A N 1
ATOM 6320 C CA . GLY A 1 346 ? 1.075 43.783 6.766 1.00 11.80 367 GLY A CA 1
ATOM 6321 C C . GLY A 1 346 ? 0.208 44.852 7.391 1.00 12.34 367 GLY A C 1
ATOM 6322 O O . GLY A 1 346 ? 0.041 45.905 6.790 1.00 15.12 367 GLY A O 1
ATOM 6326 N N . PHE A 1 347 ? -0.271 44.622 8.611 1.00 11.38 368 PHE A N 1
ATOM 6327 C CA A PHE A 1 347 ? -1.262 45.459 9.266 0.50 12.44 368 PHE A CA 1
ATOM 6328 C CA B PHE A 1 347 ? -1.247 45.563 9.185 0.50 12.44 368 PHE A CA 1
ATOM 6329 C C . PHE A 1 347 ? -0.647 46.605 10.102 1.00 13.27 368 PHE A C 1
ATOM 6330 O O . PHE A 1 347 ? -1.328 47.562 10.454 1.00 16.87 368 PHE A O 1
ATOM 6363 N N . SER A 1 348 ? 0.626 46.485 10.440 1.00 11.16 369 SER A N 1
ATOM 6364 C CA . SER A 1 348 ? 1.208 47.361 11.450 1.00 10.73 369 SER A CA 1
ATOM 6365 C C . SER A 1 348 ? 2.424 48.165 11.011 1.00 10.81 369 SER A C 1
ATOM 6366 O O . SER A 1 348 ? 2.532 49.354 11.298 1.00 12.36 369 SER A O 1
ATOM 6374 N N . CYS A 1 349 ? 3.345 47.512 10.319 1.00 10.36 370 CYS A N 1
ATOM 6375 C CA . CYS A 1 349 ? 4.691 48.052 10.176 1.00 10.64 370 CYS A CA 1
ATOM 6376 C C . CYS A 1 349 ? 4.918 48.836 8.892 1.00 11.76 370 CYS A C 1
ATOM 6377 O O . CYS A 1 349 ? 5.990 49.410 8.719 1.00 12.76 370 CYS A O 1
ATOM 6384 N N . ASN A 1 350 ? 3.929 48.859 7.997 1.00 12.69 371 ASN A N 1
ATOM 6385 C CA A ASN A 1 350 ? 4.055 49.546 6.713 0.40 13.76 371 ASN A CA 1
ATOM 6386 C CA B ASN A 1 350 ? 4.051 49.548 6.706 0.60 13.21 371 ASN A CA 1
ATOM 6387 C C . ASN A 1 350 ? 5.231 49.035 5.891 1.00 13.03 371 ASN A C 1
ATOM 6388 O O . ASN A 1 350 ? 5.873 49.786 5.151 1.00 14.50 371 ASN A O 1
ATOM 6407 N N . GLN A 1 351 ? 5.481 47.732 6.006 1.00 11.56 372 GLN A N 1
ATOM 6408 C CA . GLN A 1 351 ? 6.563 47.075 5.292 1.00 11.46 372 GLN A CA 1
ATOM 6409 C C . GLN A 1 351 ? 6.057 45.886 4.462 1.00 11.77 372 GLN A C 1
ATOM 6410 O O . GLN A 1 351 ? 6.852 45.054 4.039 1.00 12.20 372 GLN A O 1
ATOM 6424 N N . GLY A 1 352 ? 4.748 45.798 4.240 1.00 11.91 373 GLY A N 1
ATOM 6425 C CA . GLY A 1 352 ? 4.169 44.679 3.520 1.00 11.72 373 GLY A CA 1
ATOM 6426 C C . GLY A 1 352 ? 4.014 43.449 4.399 1.00 10.54 373 GLY A C 1
ATOM 6427 O O . GLY A 1 352 ? 4.241 43.492 5.611 1.00 10.73 373 GLY A O 1
ATOM 6431 N N A ARG A 1 353 ? 3.622 42.340 3.792 0.55 10.15 374 ARG A N 1
ATOM 6432 N N B ARG A 1 353 ? 3.588 42.350 3.787 0.45 10.47 374 ARG A N 1
ATOM 6433 C CA A ARG A 1 353 ? 3.411 41.104 4.539 0.55 9.83 374 ARG A CA 1
ATOM 6434 C CA B ARG A 1 353 ? 3.437 41.089 4.504 0.45 10.43 374 ARG A CA 1
ATOM 6435 C C A ARG A 1 353 ? 4.722 40.376 4.784 0.55 8.83 374 ARG A C 1
ATOM 6436 C C B ARG A 1 353 ? 4.793 40.503 4.841 0.45 8.99 374 ARG A C 1
ATOM 6437 O O A ARG A 1 353 ? 5.569 40.263 3.897 0.55 8.73 374 ARG A O 1
ATOM 6438 O O B ARG A 1 353 ? 5.737 40.585 4.054 0.45 8.81 374 ARG A O 1
ATOM 6479 N N . TYR A 1 354 ? 4.871 39.865 6.001 1.00 7.99 375 TYR A N 1
ATOM 6480 C CA . TYR A 1 354 ? 6.052 39.102 6.401 1.00 7.50 375 TYR A CA 1
ATOM 6481 C C . TYR A 1 354 ? 7.360 39.860 6.140 1.00 7.46 375 TYR A C 1
ATOM 6482 O O . TYR A 1 354 ? 8.289 39.332 5.523 1.00 7.74 375 TYR A O 1
ATOM 6501 N N . PRO A 1 355 ? 7.475 41.100 6.622 1.00 7.42 376 PRO A N 1
ATOM 6502 C CA . PRO A 1 355 ? 8.698 41.841 6.284 1.00 7.65 376 PRO A CA 1
ATOM 6503 C C . PRO A 1 355 ? 9.965 41.180 6.813 1.00 7.34 376 PRO A C 1
ATOM 6504 O O . PRO A 1 355 ? 10.978 41.171 6.112 1.00 7.93 376 PRO A O 1
ATOM 6515 N N . LEU A 1 356 ? 9.940 40.636 8.021 1.00 6.80 377 LEU A N 1
ATOM 6516 C CA . LEU A 1 356 ? 11.143 40.006 8.552 1.00 6.63 377 LEU A CA 1
ATOM 6517 C C . LEU A 1 356 ? 11.444 38.682 7.846 1.00 6.47 377 LEU A C 1
ATOM 6518 O O . LEU A 1 356 ? 12.590 38.421 7.473 1.00 6.79 377 LEU A O 1
ATOM 6534 N N . ILE A 1 357 ? 10.440 37.833 7.676 1.00 6.32 378 ILE A N 1
ATOM 6535 C CA . ILE A 1 357 ? 10.713 36.532 7.099 1.00 6.61 378 ILE A CA 1
ATOM 6536 C C . ILE A 1 357 ? 11.032 36.646 5.605 1.00 6.92 378 ILE A C 1
ATOM 6537 O O . ILE A 1 357 ? 11.891 35.921 5.100 1.00 7.30 378 ILE A O 1
ATOM 6553 N N . GLN A 1 358 ? 10.404 37.583 4.899 1.00 7.08 379 GLN A N 1
ATOM 6554 C CA . GLN A 1 358 ? 10.809 37.820 3.520 1.00 7.53 379 GLN A CA 1
ATOM 6555 C C . GLN A 1 358 ? 12.247 38.317 3.436 1.00 7.36 379 GLN A C 1
ATOM 6556 O O . GLN A 1 358 ? 12.926 38.041 2.452 1.00 8.07 379 GLN A O 1
ATOM 6570 N N . THR A 1 359 ? 12.716 39.046 4.442 1.00 7.39 380 THR A N 1
ATOM 6571 C CA . THR A 1 359 ? 14.116 39.441 4.479 1.00 7.82 380 THR A CA 1
ATOM 6572 C C . THR A 1 359 ? 15.015 38.202 4.536 1.00 7.95 380 THR A C 1
ATOM 6573 O O . THR A 1 359 ? 16.010 38.105 3.809 1.00 8.18 380 THR A O 1
ATOM 6584 N N . LEU A 1 360 ? 14.678 37.251 5.402 1.00 7.35 381 LEU A N 1
ATOM 6585 C CA . LEU A 1 360 ? 15.453 36.022 5.465 1.00 7.49 381 LEU A CA 1
ATOM 6586 C C . LEU A 1 360 ? 15.462 35.311 4.114 1.00 7.84 381 LEU A C 1
ATOM 6587 O O . LEU A 1 360 ? 16.522 34.893 3.630 1.00 8.26 381 LEU A O 1
ATOM 6603 N N . ARG A 1 361 ? 14.286 35.175 3.504 1.00 7.52 382 ARG A N 1
ATOM 6604 C CA . ARG A 1 361 ? 14.191 34.470 2.236 1.00 7.76 382 ARG A CA 1
ATOM 6605 C C . ARG A 1 361 ? 15.043 35.177 1.174 1.00 7.94 382 ARG A C 1
ATOM 6606 O O . ARG A 1 361 ? 15.746 34.517 0.400 1.00 8.69 382 ARG A O 1
ATOM 6627 N N . GLN A 1 362 ? 14.964 36.499 1.108 1.00 8.01 383 GLN A N 1
ATOM 6628 C CA . GLN A 1 362 ? 15.731 37.263 0.127 1.00 8.39 383 GLN A CA 1
ATOM 6629 C C . GLN A 1 362 ? 17.226 37.108 0.347 1.00 8.40 383 GLN A C 1
ATOM 6630 O O . GLN A 1 362 ? 17.986 36.890 -0.606 1.00 8.90 383 GLN A O 1
ATOM 6644 N N . GLU A 1 363 ? 17.676 37.247 1.588 1.00 8.21 384 GLU A N 1
ATOM 6645 C CA . GLU A 1 363 ? 19.107 37.222 1.879 1.00 8.49 384 GLU A CA 1
ATOM 6646 C C . GLU A 1 363 ? 19.694 35.828 1.681 1.00 8.57 384 GLU A C 1
ATOM 6647 O O . GLU A 1 363 ? 20.887 35.698 1.425 1.00 9.78 384 GLU A O 1
ATOM 6659 N N . LEU A 1 364 ? 18.848 34.798 1.788 1.00 8.25 385 LEU A N 1
ATOM 6660 C CA . LEU A 1 364 ? 19.257 33.430 1.519 1.00 8.56 385 LEU A CA 1
ATOM 6661 C C . LEU A 1 364 ? 19.135 33.054 0.037 1.00 8.93 385 LEU A C 1
ATOM 6662 O O . LEU A 1 364 ? 19.441 31.922 -0.324 1.00 9.78 385 LEU A O 1
ATOM 6678 N N . SER A 1 365 ? 18.692 33.990 -0.802 1.00 9.04 386 SER A N 1
ATOM 6679 C CA . SER A 1 365 ? 18.494 33.751 -2.238 1.00 9.88 386 SER A CA 1
ATOM 6680 C C . SER A 1 365 ? 17.511 32.618 -2.488 1.00 10.00 386 SER A C 1
ATOM 6681 O O . SER A 1 365 ? 17.691 31.801 -3.390 1.00 11.46 386 SER A O 1
ATOM 6689 N N . LEU A 1 366 ? 16.423 32.636 -1.719 1.00 9.40 387 LEU A N 1
ATOM 6690 C CA . LEU A 1 366 ? 15.386 31.618 -1.792 1.00 9.78 387 LEU A CA 1
ATOM 6691 C C . LEU A 1 366 ? 14.069 32.163 -2.355 1.00 10.13 387 LEU A C 1
ATOM 6692 O O . LEU A 1 366 ? 13.027 31.515 -2.247 1.00 11.31 387 LEU A O 1
ATOM 6708 N N . VAL A 1 367 ? 14.090 33.343 -2.965 1.00 10.38 388 VAL A N 1
ATOM 6709 C CA . VAL A 1 367 ? 12.861 33.877 -3.526 1.00 11.32 388 VAL A CA 1
ATOM 6710 C C . VAL A 1 367 ? 12.474 33.042 -4.751 1.00 13.54 388 VAL A C 1
ATOM 6711 O O . VAL A 1 367 ? 13.297 32.815 -5.642 1.00 14.07 388 VAL A O 1
ATOM 6724 N N . PRO A 1 368 ? 11.214 32.591 -4.822 1.00 15.66 389 PRO A N 1
ATOM 6725 C CA . PRO A 1 368 ? 10.815 31.789 -5.982 1.00 17.80 389 PRO A CA 1
ATOM 6726 C C . PRO A 1 368 ? 10.976 32.575 -7.286 1.00 18.95 389 PRO A C 1
ATOM 6727 O O . PRO A 1 368 ? 10.634 33.752 -7.313 1.00 19.60 389 PRO A O 1
ATOM 6738 N N . ARG A 1 369 ? 11.475 31.928 -8.342 1.00 20.31 390 ARG A N 1
ATOM 6739 C CA . ARG A 1 369 ? 11.733 32.595 -9.620 1.00 22.61 390 ARG A CA 1
ATOM 6740 C C . ARG A 1 369 ? 10.519 32.559 -10.549 1.00 23.65 390 ARG A C 1
ATOM 6741 O O . ARG A 1 369 ? 9.503 31.933 -10.237 1.00 24.61 390 ARG A O 1
#

Radius of gyration: 19.96 Å; Cα contacts (8 Å, |Δi|>4): 917; chains: 1; bounding box: 42×60×48 Å

Nearest PDB structures (foldseek):
  5hbf-assembly3_A  TM=9.994E-01  e=3.950E-83  Homo sapiens
  5hbf-assembly3_B  TM=9.986E-01  e=2.851E-81  Homo sapiens
  6ze8-assembly6_F  TM=9.957E-01  e=8.624E-82  Homo sapiens
  1hkk-assembly1_A  TM=9.968E-01  e=3.667E-81  Homo sapiens
  1lg2-assembly1_A  TM=1.000E+00  e=7.714E-79  Homo sapiens

Foldseek 3Di:
DFEEFEDEPCQCVWDDLLRDDLVLDDLQLGQEYEYPAWEADQLETHHDDPCVLVVLCSVLVSCVVVVRHAYEHEYDDDVNFAPSVLVQLVDPVSLVNHLVRVVVVCVVSVHQAYEYEHPFAQDRPHNLVQQVSVLVSLVVNQVVQVVCCVVVVDDGRAYEYEDEQAPVRCVSHYLLQSSLVRHQAYAYQQFCLDWFVDFFAAWGEFAADDPPDDDSNRCSHQVNSLVVSVVSHHPQQRYAAEFEQKKFKFQAPFLVDQDRGGGGDGFFQAFPGVRDTGMAFNLRVLADPQKDKDARVVRQFIWIDDGRMIITHHDLRSLLVVLVVSVVVVHNFYYYDHQSSAQSCCPGNVCHHRNNSSSRCVSVVSDDD

GO terms:
  GO:0005576 extracellular region (C, IDA)
  GO:0008843 endochitinase activity (F, IDA)
  GO:0006032 chitin catabolic process (P, IDA)
  GO:0005576 extracellular region (C, TAS)
  GO:0009617 response to bacterium (P, TAS)
  GO:0004568 chitinase activity (F, TAS)
  GO:1904724 tertiary granule lumen (C, TAS)
  GO:0035580 specific granule lumen (C, TAS)
  GO:0044245 polysaccharide digestion (P, TAS)
  GO:0004553 hydrolase activity, hydrolyzing O-glycosyl compounds (F, TAS)
  GO:0005515 protein binding (F, IPI)
  GO:0004568 chitinase activity (F, IDA)
  GO:0008061 chitin binding (F, TAS)
  GO:0006032 chitin catabolic process (P, TAS)

B-factor: mean 13.37, std 6.5, range [5.37, 47.19]

InterPro domains:
  IPR001223 Glycoside hydrolase family 18, catalytic domain [PF00704] (23-363)
  IPR001223 Glycoside hydrolase family 18, catalytic domain [PS51910] (22-388)
  IPR001579 Glycosyl hydrolase family 18, active site [PS01095] (132-140)
  IPR002557 Chitin binding domain [PF01607] (420-465)
  IPR002557 Chitin binding domain [PS50940] (417-466)
  IPR002557 Chitin binding domain [SM00494] (418-466)
  IPR011583 Chitinase II/V-like, catalytic domain [SM00636] (22-363)
  IPR017853 Glycoside hydrolase superfamily [SSF51445] (23-385)
  IPR029070 Chitinase insertion domain superfamily [SSF54556] (267-334)
  IPR036508 Chitin binding domain superfamily [SSF57625] (415-465)
  IPR050314 Glycosyl hydrolase family 18 [PTHR11177] (21-386)

CATH classification: 3.20.20.80 (+1 more: 3.10.50.10)

Solvent-accessible surface area: 15046 Å² total; per-residue (Å²): 85,60,0,0,0,2,6,2,4,94,0,20,91,28,90,49,104,0,81,3,65,38,154,5,15,56,23,41,4,11,37,18,9,0,0,0,24,1,3,4,76,125,52,76,10,24,53,66,47,208,18,0,87,82,7,1,132,71,3,41,32,9,35,176,131,19,108,171,5,57,1,0,0,0,0,4,2,125,152,54,20,10,113,104,0,18,62,0,0,38,64,68,98,27,25,109,44,0,7,65,9,0,22,145,28,0,59,150,28,51,5,29,0,0,0,2,3,4,9,18,0,18,17,84,77,8,59,87,82,0,62,112,82,3,17,45,0,0,86,44,0,16,82,24,0,107,108,28,17,141,105,51,69,112,126,93,1,35,1,0,0,4,0,5,7,19,77,102,72,2,82,33,0,8,35,8,83,108,1,3,121,35,0,39,2,1,0,0,24,0,10,50,13,18,0,29,152,50,170,65,3,8,1,0,0,0,2,81,66,49,127,124,33,84,63,71,37,29,45,50,4,1,25,24,0,0,77,28,1,42,157,80,24,5,62,33,76,49,0,0,0,1,0,0,0,11,0,42,1,0,30,4,60,48,66,103,50,28,127,15,23,0,68,12,101,26,53,1,85,75,4,105,50,14,141,94,34,2,17,11,0,8,7,20,1,32,68,45,176,77,31,66,102,53,80,7,154,54,3,86,0,0,25,10,40,77,110,60,26,0,1,0,4,2,9,35,96,0,0,94,46,1,0,60,14,2,105,131,66,45,16,12,0,0,0,0,47,0,4,2,6,0,0,1,27,29,57,40,10,150,84,44,123,8,9,0,0,73,15,0,23,104,44,13,98,49,62,69,285

Sequence (369 aa):
AKLVCYFTNWAQYRQGEEARFLPKDDLDPSSLCTHLLIYAFAGMMTNHQLSTTEWWNDEETLYQQEEFFNNGGLLKKKMMNPPKLKTLLAIGGWWNNFGTQKFTDMVATANNNRQTFVNSAIRRFLRKYYSSFDGLDLDDWEEYPGSQQGSPAVDKERFTTLVQQDLANAFQQQQEAQQTSGGKKEERRLLLSAAVPAGQTYVDDAGYEVDKIAQNLDFVNLMMAYDFHGSWEEKKVTGHNSPLYKRRQQEEESSGAAASLNVDAAVQQQWLQKGTPASKLILGMMPTYGRSFTLASSSSDDTRRVGAPATGSSGTPGPFTTKKEEGGMMLAYYEVVCSSWWKGATKQQRRIIQDQQKVPYIFRDNQWVGFDDVESFKTKVSSYLKQKGLGGAMVVWALDLDDFAGFFSCNNQGRRYPLIQTLRQELSLVPR